Protein AF-A0A6L3VI59-F1 (afdb_monomer)

Sequence (519 aa):
MTAPAAAEGVRAALRDTVRDDAAARARALLVARLAIALYLVELLLNLLRPHVLPDEPTLSIFQKAAGSEGSVGRLLATPQAVFWTLLAGIAAGAALQAFVLVTRPDERRARALTWAIIGVLLLPFGLIPLVVVGSYPGQALACVPGTAFVLWLLHHAQRLARIPLAMLLVAFGWGALIVFGLGRAYSNLAFGTINGFVLKGHKSDLAGQIHTQYRVIDGMLVHLALVNALLVAAGVVLLLALFRHRVTDAVTGLVLGAAIGLGYNLVESVLFIRLYGLFSAFNGATGGFEYWIRQSIGLLGGQVAFGAVLGAGIGLAAQARDRGRRLRIALPALAAAFSGAVATETLAAWLSHLAHDHISVGGPLDTLIVSPFFWLLPQAPFFLVAVLLLVHGTRVRAAAARAAVSAETSTSPAITPQEAPFLVDPAVRFWTLVGTWRLQGWSGMRTLRRLQTAQLDLAAWRWRHPDPTGEEGNALRAKVMRLKAGPVPPAPMPPPPRPPAPPAQAPAPPAPRPGEAAS

Radius of gyration: 31.49 Å; Cα contacts (8 Å, |Δi|>4): 617; chains: 1; bounding box: 65×107×116 Å

Mean predicted aligned error: 7.64 Å

Foldseek 3Di:
DPPVVVVVQVVVVVVVVLVLLVVLLVLLVVLLVVLVVVLVVLQVLLLVFADPDPPQDSANLPDQDPPDDDLSNVLSNLLVQLVVLQVVLVVVLVVLVVVCVVVVD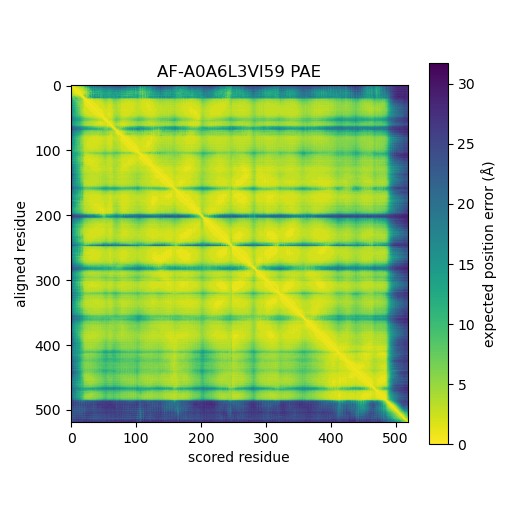DSVVVSVSSVVNSCSSQQSLLSNLCSLCVSQVVLLVLLCVLLVVVLVCLQVLCVFLGDDSVLLVLLLCLLQRHLQSSLVSSLSSLLSSLLRVLSVPFDPDPVSVVVSVVVSVLSSLLSSLLSSLVSLLSSLVSSCSNPVVRAQALSRLLSSQLSSLLSNLSSVLSNCLVVCCVCCVPPVDHSVLSCCLRRPLCSCFQSNLLRNQLRSLQSHLSPDPDPVSSCVSNVVSSVSSSVLSSCLVVQLVVQCVVCVVPDDRNDPCCSPPVSSCSNCVSGVVSNVVSVVSSVVVSVVSLVLLLVLLVVCCVPAPLRHPVCSVLLSDPVSVVVVLVVLCVPVNPVSSVLSVQLSVLSSVLSVSCSVPVDCPDPVNVVSSVVNVCSVVPPDPPDPDPPDPDPPDPPDPDPDPPDDDPDDDDD

pLDDT: mean 89.19, std 11.17, range [45.91, 98.75]

Organism: NCBI:txid1803903

InterPro domains:
  IPR026898 Intramembrane metalloprotease PrsW [PF13367] (164-338)

Structure (mmCIF, N/CA/C/O backbone):
data_AF-A0A6L3VI59-F1
#
_entry.id   AF-A0A6L3VI59-F1
#
loop_
_atom_site.group_PDB
_atom_site.id
_atom_site.type_symbol
_atom_site.label_atom_id
_atom_site.label_alt_id
_atom_site.label_comp_id
_atom_site.label_asym_id
_atom_site.label_entity_id
_atom_site.label_seq_id
_atom_site.pdbx_PDB_ins_code
_atom_site.Cartn_x
_atom_site.Cartn_y
_atom_site.Cartn_z
_atom_site.occupancy
_atom_site.B_iso_or_equiv
_atom_site.auth_seq_id
_atom_site.auth_comp_id
_atom_site.auth_asym_id
_atom_site.auth_atom_id
_atom_site.pdbx_PDB_model_num
ATOM 1 N N . MET A 1 1 ? -35.446 -10.462 31.417 1.00 49.25 1 MET A N 1
ATOM 2 C CA . MET A 1 1 ? -35.106 -11.216 30.190 1.00 49.25 1 MET A CA 1
ATOM 3 C C . MET A 1 1 ? -35.057 -12.684 30.542 1.00 49.25 1 MET A C 1
ATOM 5 O O . MET A 1 1 ? -34.274 -13.066 31.401 1.00 49.25 1 MET A O 1
ATOM 9 N N . THR A 1 2 ? -35.927 -13.486 29.943 1.00 57.00 2 THR A N 1
ATOM 10 C CA . THR A 1 2 ? -35.890 -14.941 30.082 1.00 57.00 2 THR A CA 1
ATOM 11 C C . THR A 1 2 ? -34.632 -15.466 29.375 1.00 57.00 2 THR A C 1
ATOM 13 O O . THR A 1 2 ? -34.271 -14.973 28.307 1.00 57.00 2 THR A O 1
ATOM 16 N N . ALA A 1 3 ? -33.940 -16.443 29.968 1.00 58.88 3 ALA A N 1
ATOM 17 C CA . ALA A 1 3 ? -32.767 -17.110 29.385 1.00 58.88 3 ALA A CA 1
ATOM 18 C C . ALA A 1 3 ? -32.868 -17.447 27.870 1.00 58.88 3 ALA A C 1
ATOM 20 O O . ALA A 1 3 ? -31.863 -17.279 27.174 1.00 58.88 3 ALA A O 1
ATOM 21 N N . PRO A 1 4 ? -34.036 -17.839 27.309 1.00 74.50 4 PRO A N 1
ATOM 22 C CA . PRO A 1 4 ? -34.190 -18.033 25.862 1.00 74.50 4 PRO A CA 1
ATOM 23 C C . PRO A 1 4 ? -33.933 -16.781 25.004 1.00 74.50 4 PRO A C 1
ATOM 25 O O . PRO A 1 4 ? -33.304 -16.900 23.955 1.00 74.50 4 PRO A O 1
ATOM 28 N N . ALA A 1 5 ? -34.324 -15.582 25.448 1.00 62.81 5 ALA A N 1
ATOM 29 C CA . ALA A 1 5 ? -34.152 -14.352 24.663 1.00 62.81 5 ALA A CA 1
ATOM 30 C C . ALA A 1 5 ? -32.674 -13.926 24.540 1.00 62.81 5 ALA A C 1
ATOM 32 O O . ALA A 1 5 ? -32.249 -13.415 23.505 1.00 62.81 5 ALA A O 1
ATOM 33 N N . ALA A 1 6 ? -31.865 -14.181 25.575 1.00 56.47 6 ALA A N 1
ATOM 34 C CA . ALA A 1 6 ? -30.423 -13.929 25.538 1.00 56.47 6 ALA A CA 1
ATOM 35 C C . ALA A 1 6 ? -29.699 -14.900 24.586 1.00 56.47 6 ALA A C 1
ATOM 37 O O . ALA A 1 6 ? -28.815 -14.498 23.835 1.00 56.47 6 ALA A O 1
ATOM 38 N N . ALA A 1 7 ? -30.110 -16.172 24.560 1.00 68.44 7 ALA A N 1
ATOM 39 C CA . ALA A 1 7 ? -29.542 -17.163 23.647 1.00 68.44 7 ALA A CA 1
ATOM 40 C C . ALA A 1 7 ? -29.863 -16.856 22.172 1.00 68.44 7 ALA A C 1
ATOM 42 O O . ALA A 1 7 ? -29.044 -17.119 21.288 1.00 68.44 7 ALA A O 1
ATOM 43 N N . GLU A 1 8 ? -31.039 -16.293 21.896 1.00 76.38 8 GLU A N 1
ATOM 44 C CA . GLU A 1 8 ? -31.446 -15.895 20.548 1.00 76.38 8 GLU A CA 1
ATOM 45 C C . GLU A 1 8 ? -30.677 -14.661 20.046 1.00 76.38 8 GLU A C 1
ATOM 47 O O . GLU A 1 8 ? -30.210 -14.659 18.904 1.00 76.38 8 GLU A O 1
ATOM 52 N N . GLY A 1 9 ? -30.423 -13.681 20.923 1.00 67.12 9 GLY A N 1
ATOM 53 C CA . GLY A 1 9 ? -29.561 -12.526 20.637 1.00 67.12 9 GLY A CA 1
ATOM 54 C C . GLY A 1 9 ? -28.123 -12.922 20.279 1.00 67.12 9 GLY A C 1
ATOM 55 O O . GLY A 1 9 ? -27.609 -12.515 19.235 1.00 67.12 9 GLY A O 1
ATOM 56 N N . VAL A 1 10 ? -27.516 -13.819 21.064 1.00 58.00 10 VAL A N 1
ATOM 57 C CA . VAL A 1 10 ? -26.166 -14.350 20.796 1.00 58.00 10 VAL A CA 1
ATOM 58 C C . VAL A 1 10 ? -26.114 -15.086 19.453 1.00 58.00 10 VAL A C 1
ATOM 60 O O . VAL A 1 10 ? -25.170 -14.918 18.678 1.00 58.00 10 VAL A O 1
ATOM 63 N N . ARG A 1 11 ? -27.142 -15.880 19.125 1.00 68.69 11 ARG A N 1
ATOM 64 C CA . ARG A 1 11 ? -27.228 -16.566 17.823 1.00 68.69 11 ARG A CA 1
ATOM 65 C C . ARG A 1 11 ? -27.343 -15.580 16.661 1.00 68.69 11 ARG A C 1
ATOM 67 O O . ARG A 1 11 ? -26.740 -15.829 15.620 1.00 68.69 11 ARG A O 1
ATOM 74 N N . ALA A 1 12 ? -28.080 -14.482 16.816 1.00 60.84 12 ALA A N 1
ATOM 75 C CA . ALA A 1 12 ? -28.198 -13.447 15.790 1.00 60.84 12 ALA A CA 1
ATOM 76 C C . ALA A 1 12 ? -26.868 -12.700 15.567 1.00 60.84 12 ALA A C 1
ATOM 78 O O . ALA A 1 12 ? -26.408 -12.605 14.430 1.00 60.84 12 ALA A O 1
ATOM 79 N N . ALA A 1 13 ? -26.188 -12.278 16.638 1.00 53.62 13 ALA A N 1
ATOM 80 C CA . ALA A 1 13 ? -24.890 -11.600 16.552 1.00 53.62 13 ALA A CA 1
ATOM 81 C C . ALA A 1 13 ? -23.787 -12.498 15.950 1.00 53.62 13 ALA A C 1
ATOM 83 O O . ALA A 1 13 ? -22.966 -12.056 15.137 1.00 53.62 13 ALA A O 1
ATOM 84 N N . LEU A 1 14 ? -23.790 -13.793 16.292 1.00 53.47 14 LEU A N 1
ATOM 85 C CA . LEU A 1 14 ? -22.895 -14.776 15.675 1.00 53.47 14 LEU A CA 1
ATOM 86 C C . LEU A 1 14 ? -23.193 -14.965 14.182 1.00 53.47 14 LEU A C 1
ATOM 88 O O . LEU A 1 14 ? -22.265 -15.039 13.380 1.00 53.47 14 LEU A O 1
ATOM 92 N N . ARG A 1 15 ? -24.469 -14.991 13.777 1.00 62.19 15 ARG A N 1
ATOM 93 C CA . ARG A 1 15 ? -24.840 -15.077 12.353 1.00 62.19 15 ARG A CA 1
ATOM 94 C C . ARG A 1 15 ? -24.371 -13.857 11.562 1.00 62.19 15 ARG A C 1
ATOM 96 O O . ARG A 1 15 ? -23.865 -14.033 10.455 1.00 62.19 15 ARG A O 1
ATOM 103 N N . ASP A 1 16 ? -24.484 -12.653 12.116 1.00 59.94 16 ASP A N 1
ATOM 104 C CA . ASP A 1 16 ? -24.060 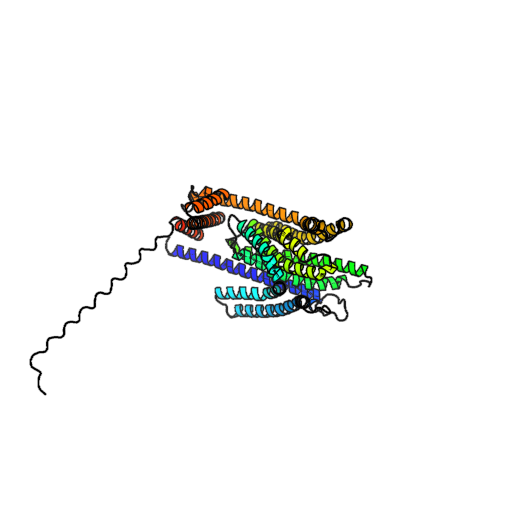-11.425 11.432 1.00 59.94 16 ASP A CA 1
ATOM 105 C C . ASP A 1 16 ? -22.536 -11.347 11.260 1.00 59.94 16 ASP A C 1
ATOM 107 O O . ASP A 1 16 ? -22.047 -11.040 10.171 1.00 59.94 16 ASP A O 1
ATOM 111 N N . THR A 1 17 ? -21.769 -11.721 12.289 1.00 59.09 17 THR A N 1
ATOM 112 C CA . THR A 1 17 ? -20.295 -11.774 12.203 1.00 59.09 17 THR A CA 1
ATOM 113 C C . THR A 1 17 ? -19.798 -12.836 11.217 1.00 59.09 17 THR A C 1
ATOM 115 O O . THR A 1 17 ? -18.860 -12.586 10.456 1.00 59.09 17 THR A O 1
ATOM 118 N N . VAL A 1 18 ? -20.453 -13.999 11.163 1.00 55.56 18 VAL A N 1
ATOM 119 C CA . VAL A 1 18 ? -20.174 -15.060 10.178 1.00 55.56 18 VAL A CA 1
ATOM 120 C C . VAL A 1 18 ? -20.514 -14.612 8.750 1.00 55.56 18 VAL A C 1
ATOM 122 O O . VAL A 1 18 ? -19.730 -14.827 7.818 1.00 55.56 18 VAL A O 1
ATOM 125 N N . ARG A 1 19 ? -21.657 -13.941 8.559 1.00 59.94 19 ARG A N 1
ATOM 126 C CA . ARG A 1 19 ? -22.101 -13.450 7.245 1.00 59.94 19 ARG A CA 1
ATOM 127 C C . ARG A 1 19 ? -21.141 -12.408 6.668 1.00 59.94 19 ARG A C 1
ATOM 129 O O . ARG A 1 19 ? -20.860 -12.428 5.466 1.00 59.94 19 ARG A O 1
ATOM 136 N N . ASP A 1 20 ? -20.595 -11.548 7.519 1.00 67.62 20 ASP A N 1
ATOM 137 C CA . ASP A 1 20 ? -19.591 -10.557 7.135 1.00 67.62 20 ASP A CA 1
ATOM 138 C C . ASP A 1 20 ? -18.290 -11.184 6.636 1.00 67.62 20 ASP A C 1
ATOM 140 O O . ASP A 1 20 ? -17.730 -10.745 5.626 1.00 67.62 20 ASP A O 1
ATOM 144 N N . ASP A 1 21 ? -17.829 -12.239 7.304 1.00 77.62 21 ASP A N 1
ATOM 145 C CA . ASP A 1 21 ? -16.603 -12.941 6.932 1.00 77.62 21 ASP A CA 1
ATOM 146 C C . ASP A 1 21 ? -16.747 -13.678 5.588 1.00 77.62 21 ASP A C 1
ATOM 148 O O . ASP A 1 21 ? -15.815 -13.721 4.782 1.00 77.62 21 ASP A O 1
ATOM 152 N N . ALA A 1 22 ? -17.926 -14.225 5.279 1.00 84.19 22 ALA A N 1
ATOM 153 C CA . ALA A 1 22 ? -18.196 -14.826 3.970 1.00 84.19 22 ALA A CA 1
ATOM 154 C C . ALA A 1 22 ? -18.156 -13.790 2.830 1.00 84.19 22 ALA A C 1
ATOM 156 O O . ALA A 1 22 ? -17.504 -14.012 1.806 1.00 84.19 22 ALA A O 1
ATOM 157 N N . ALA A 1 23 ? -18.799 -12.633 3.015 1.00 85.31 23 ALA A N 1
ATOM 158 C CA . ALA A 1 23 ? -18.808 -11.573 2.009 1.00 85.31 23 ALA A CA 1
ATOM 159 C C . ALA A 1 23 ? -17.407 -10.984 1.775 1.00 85.31 23 ALA A C 1
ATOM 161 O O . ALA A 1 23 ? -17.028 -10.725 0.630 1.00 85.31 23 ALA A O 1
ATOM 162 N N . ALA A 1 24 ? -16.620 -10.794 2.838 1.00 83.94 24 ALA A N 1
ATOM 163 C CA . ALA A 1 24 ? -15.254 -10.296 2.719 1.00 83.94 24 ALA A CA 1
ATOM 164 C C . ALA A 1 24 ? -14.339 -11.294 1.988 1.00 83.94 24 ALA A C 1
ATOM 166 O O . ALA A 1 24 ? -13.608 -10.895 1.080 1.00 83.94 24 ALA A O 1
ATOM 167 N N . ARG A 1 25 ? -14.450 -12.595 2.291 1.00 88.62 25 ARG A N 1
ATOM 168 C CA . ARG A 1 25 ? -13.754 -13.670 1.561 1.00 88.62 25 ARG A CA 1
ATOM 169 C C . ARG A 1 25 ? -14.115 -13.706 0.076 1.00 88.62 25 ARG A C 1
ATOM 171 O O . ARG A 1 25 ? -13.226 -13.799 -0.768 1.00 88.62 25 ARG A O 1
ATOM 178 N N . ALA A 1 26 ? -15.399 -13.580 -0.258 1.00 91.00 26 ALA A N 1
ATOM 179 C CA . ALA A 1 26 ? -15.850 -13.564 -1.649 1.00 91.00 26 ALA A CA 1
ATOM 180 C C . ALA A 1 26 ? -15.279 -12.362 -2.424 1.00 91.00 26 ALA A C 1
ATOM 182 O O . ALA A 1 26 ? -14.830 -12.508 -3.560 1.00 91.00 26 ALA A O 1
ATOM 183 N N . ARG A 1 27 ? -15.230 -11.181 -1.792 1.00 89.75 27 ARG A N 1
ATOM 184 C CA . ARG A 1 27 ? -14.605 -9.978 -2.370 1.00 89.75 27 ARG A CA 1
ATOM 185 C C . ARG A 1 27 ? -13.098 -10.144 -2.554 1.00 89.75 27 ARG A C 1
ATOM 187 O O . ARG A 1 27 ? -12.579 -9.746 -3.590 1.00 89.75 27 ARG A O 1
ATOM 194 N N . ALA A 1 28 ? -12.411 -10.754 -1.591 1.00 90.06 28 ALA A N 1
ATOM 195 C CA . ALA A 1 28 ? -10.983 -11.049 -1.684 1.00 90.06 28 ALA A CA 1
ATOM 196 C C . ALA A 1 28 ? -10.662 -11.964 -2.876 1.00 90.06 28 ALA A C 1
ATOM 198 O O . ALA A 1 28 ? -9.778 -11.663 -3.676 1.00 90.06 28 ALA A O 1
ATOM 199 N N . LEU A 1 29 ? -11.440 -13.038 -3.044 1.00 93.56 29 LEU A N 1
ATOM 200 C CA . LEU A 1 29 ? -11.338 -13.924 -4.204 1.00 93.56 29 LEU A CA 1
ATOM 201 C C . LEU A 1 29 ? -11.642 -13.201 -5.516 1.00 93.56 29 LEU A C 1
ATOM 203 O O . LEU A 1 29 ? -10.958 -13.438 -6.508 1.00 93.56 29 LEU A O 1
ATOM 207 N N . LEU A 1 30 ? -12.648 -12.322 -5.535 1.00 93.94 30 LEU A N 1
ATOM 208 C CA . LEU A 1 30 ? -12.965 -11.523 -6.715 1.00 93.94 30 LEU A CA 1
ATOM 209 C C . LEU A 1 30 ? -11.783 -10.633 -7.114 1.00 93.94 30 LEU A C 1
ATOM 211 O O . LEU A 1 30 ? -11.426 -10.6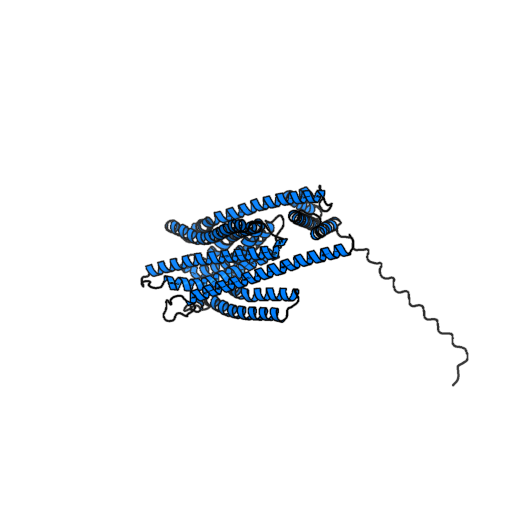14 -8.285 1.00 93.94 30 LEU A O 1
ATOM 215 N N . VAL A 1 31 ? -11.141 -9.955 -6.158 1.00 92.06 31 VAL A N 1
ATOM 216 C CA . VAL A 1 31 ? -9.943 -9.139 -6.420 1.00 92.06 31 VAL A CA 1
ATOM 217 C C . VAL A 1 31 ? -8.813 -9.992 -6.999 1.00 92.06 31 VAL A C 1
ATOM 219 O O . VAL A 1 31 ? -8.233 -9.610 -8.011 1.00 92.06 31 VAL A O 1
ATOM 222 N N . ALA A 1 32 ? -8.538 -11.166 -6.421 1.00 94.06 32 ALA A N 1
ATOM 223 C CA . ALA A 1 32 ? -7.499 -12.063 -6.932 1.00 94.06 32 ALA A CA 1
ATOM 224 C C . ALA A 1 32 ? -7.794 -12.550 -8.363 1.00 94.06 32 ALA A C 1
ATOM 226 O O . ALA A 1 32 ? -6.910 -12.565 -9.216 1.00 94.06 32 ALA A O 1
ATOM 227 N N . ARG A 1 33 ? -9.054 -12.896 -8.652 1.00 95.06 33 ARG A N 1
ATOM 228 C CA . ARG A 1 33 ? -9.495 -13.308 -9.994 1.00 95.06 33 ARG A CA 1
ATOM 229 C C . ARG A 1 33 ? -9.411 -12.170 -11.003 1.00 95.06 33 ARG A C 1
ATOM 231 O O . ARG A 1 33 ? -8.977 -12.406 -12.122 1.00 95.06 33 ARG A O 1
ATOM 238 N N . LEU A 1 34 ? -9.804 -10.957 -10.613 1.00 95.44 34 LEU A N 1
ATOM 239 C CA . LEU A 1 34 ? -9.699 -9.777 -11.470 1.00 95.44 34 LEU A CA 1
ATOM 240 C C . LEU A 1 34 ? -8.239 -9.447 -11.782 1.00 95.44 34 LEU A C 1
ATOM 242 O O . LEU A 1 34 ? -7.941 -9.143 -12.930 1.00 95.44 34 LEU A O 1
ATOM 246 N N . ALA A 1 35 ? -7.331 -9.564 -10.808 1.00 94.25 35 ALA A N 1
ATOM 247 C CA . ALA A 1 35 ? -5.901 -9.431 -11.067 1.00 94.25 35 ALA A CA 1
ATOM 248 C C . ALA A 1 35 ? -5.457 -10.451 -12.130 1.00 94.25 35 ALA A C 1
ATOM 250 O O . ALA A 1 35 ? -5.003 -10.067 -13.200 1.00 94.25 35 ALA A O 1
ATOM 251 N N . ILE A 1 36 ? -5.712 -11.745 -11.928 1.00 95.88 36 ILE A N 1
ATOM 252 C CA . ILE A 1 36 ? -5.331 -12.764 -12.920 1.00 95.88 36 ILE A CA 1
ATOM 253 C C . ILE A 1 36 ? -5.953 -12.497 -14.294 1.00 95.88 36 ILE A C 1
ATOM 255 O O . ILE A 1 36 ? -5.253 -12.570 -15.297 1.00 95.88 36 ILE A O 1
ATOM 259 N N . ALA A 1 37 ? -7.240 -12.155 -14.355 1.00 96.38 37 ALA A N 1
ATOM 260 C CA . ALA A 1 37 ? -7.910 -11.853 -15.615 1.00 96.38 37 ALA A CA 1
ATOM 261 C C . ALA A 1 37 ? -7.238 -10.683 -16.351 1.00 96.38 37 ALA A C 1
ATOM 263 O O . ALA A 1 37 ? -6.994 -10.786 -17.548 1.00 96.38 37 ALA A O 1
ATOM 264 N N . LEU A 1 38 ? -6.880 -9.608 -15.642 1.00 95.56 38 LEU A N 1
ATOM 265 C CA . LEU A 1 38 ? -6.157 -8.477 -16.228 1.00 95.56 38 LEU A CA 1
ATOM 266 C C . LEU A 1 38 ? -4.756 -8.879 -16.707 1.00 95.56 38 LEU A C 1
ATOM 268 O O . LEU A 1 38 ? -4.365 -8.489 -17.800 1.00 95.56 38 LEU A O 1
ATOM 272 N N . TYR A 1 39 ? -4.031 -9.708 -15.951 1.00 96.19 39 TYR A N 1
ATOM 273 C CA . TYR A 1 39 ? -2.741 -10.243 -16.399 1.00 96.19 39 TYR A CA 1
ATOM 274 C C . TYR A 1 39 ? -2.876 -11.081 -17.680 1.00 96.19 39 TYR A C 1
ATOM 276 O O . TYR A 1 39 ? -2.057 -10.969 -18.586 1.00 96.19 39 TYR A O 1
ATOM 284 N N . LEU A 1 40 ? -3.922 -11.907 -17.786 1.00 96.31 40 LEU A N 1
ATOM 285 C CA . LEU A 1 40 ? -4.188 -12.700 -18.989 1.00 96.31 40 LEU A CA 1
ATOM 286 C C . LEU A 1 40 ? -4.563 -11.823 -20.191 1.00 96.31 40 LEU A C 1
ATOM 288 O O . LEU A 1 40 ? -4.207 -12.162 -21.317 1.00 96.31 40 LEU A O 1
ATOM 292 N N . VAL A 1 41 ? -5.237 -10.692 -19.966 1.00 96.94 41 VAL A N 1
ATOM 293 C CA . VAL A 1 41 ? -5.473 -9.692 -21.018 1.00 96.94 41 VAL A CA 1
ATOM 294 C C . VAL A 1 41 ? -4.150 -9.083 -21.486 1.00 96.94 41 VAL A C 1
ATOM 296 O O . VAL A 1 41 ? -3.917 -9.036 -22.688 1.00 96.94 41 VAL A O 1
ATOM 299 N N . GLU A 1 42 ? -3.254 -8.695 -20.575 1.00 96.56 42 GLU A N 1
ATOM 300 C CA . GLU A 1 42 ? -1.910 -8.202 -20.935 1.00 96.56 42 GLU A CA 1
ATOM 301 C C . GLU A 1 42 ? -1.104 -9.249 -21.713 1.00 96.56 42 GLU A C 1
ATOM 303 O O . GLU A 1 42 ? -0.450 -8.929 -22.704 1.00 96.56 42 GLU A O 1
ATOM 308 N N . LEU A 1 43 ? -1.196 -10.519 -21.311 1.00 96.62 43 LEU A N 1
ATOM 309 C CA . LEU A 1 43 ? -0.572 -11.634 -22.018 1.00 96.62 43 LEU A CA 1
ATOM 310 C C . LEU A 1 43 ? -1.129 -11.768 -23.444 1.00 96.62 43 LEU A C 1
ATOM 312 O O . LEU A 1 43 ? -0.362 -11.924 -24.388 1.00 96.62 43 LEU A O 1
ATOM 316 N N . LEU A 1 44 ? -2.452 -11.676 -23.613 1.00 97.25 44 LEU A N 1
ATOM 317 C CA . LEU A 1 44 ? -3.096 -11.735 -24.924 1.00 97.25 44 LEU A CA 1
ATOM 318 C C . LEU A 1 44 ? -2.674 -10.558 -25.811 1.00 97.25 44 LEU A C 1
ATOM 320 O O . LEU A 1 44 ? -2.328 -10.763 -26.970 1.00 97.25 44 LEU A O 1
ATOM 324 N N . LEU A 1 45 ? -2.648 -9.338 -25.270 1.00 96.69 45 LEU A N 1
ATOM 325 C CA . LEU A 1 45 ? -2.161 -8.162 -25.995 1.00 96.69 45 LEU A CA 1
ATOM 326 C C . LEU A 1 45 ? -0.694 -8.327 -26.410 1.00 96.69 45 LEU A C 1
ATOM 328 O O . LEU A 1 45 ? -0.326 -7.970 -27.527 1.00 96.69 45 LEU A O 1
ATOM 332 N N . ASN A 1 46 ? 0.126 -8.924 -25.544 1.00 96.62 46 ASN A N 1
ATOM 333 C CA . ASN A 1 46 ? 1.525 -9.218 -25.829 1.00 96.62 46 ASN A CA 1
ATOM 334 C C . ASN A 1 46 ? 1.697 -10.278 -26.925 1.00 96.62 46 ASN A C 1
ATOM 336 O O . ASN A 1 46 ? 2.606 -10.136 -27.736 1.00 96.62 46 ASN A O 1
ATOM 340 N N . LEU A 1 47 ? 0.823 -11.289 -26.997 1.00 96.75 47 LEU A N 1
ATOM 341 C CA . LEU A 1 47 ? 0.795 -12.277 -28.088 1.00 96.75 47 LEU A CA 1
ATOM 342 C C . LEU A 1 47 ? 0.388 -11.663 -29.433 1.00 96.75 47 LEU A C 1
ATOM 344 O O . LEU A 1 47 ? 0.839 -12.119 -30.478 1.00 96.75 47 LEU A O 1
ATOM 348 N N . LEU A 1 48 ? -0.468 -10.639 -29.408 1.00 96.38 48 LEU A N 1
ATOM 349 C CA . LEU A 1 48 ? -0.949 -9.943 -30.604 1.00 96.38 48 LEU A CA 1
ATOM 350 C C . LEU A 1 48 ? 0.004 -8.840 -31.088 1.00 96.38 48 LEU A C 1
ATOM 352 O O . LEU A 1 48 ? -0.286 -8.174 -32.086 1.00 96.38 48 LEU A O 1
ATOM 356 N N . ARG A 1 49 ? 1.128 -8.618 -30.395 1.00 95.12 49 ARG A N 1
ATOM 357 C CA . ARG A 1 49 ? 2.095 -7.591 -30.784 1.00 95.12 49 ARG A CA 1
ATOM 358 C C . ARG A 1 49 ? 2.790 -7.965 -32.102 1.00 95.12 49 ARG A C 1
ATOM 360 O O . ARG A 1 49 ? 3.054 -9.142 -32.354 1.00 95.12 49 ARG A O 1
ATOM 367 N N . PRO A 1 50 ? 3.142 -6.985 -32.947 1.00 94.62 50 PRO A N 1
ATOM 368 C CA . PRO A 1 50 ? 3.995 -7.244 -34.099 1.00 94.62 50 PRO A CA 1
ATOM 369 C C . PRO A 1 50 ? 5.413 -7.620 -33.636 1.00 94.62 50 PRO A C 1
ATOM 371 O O . PRO A 1 50 ? 5.943 -7.009 -32.709 1.00 94.62 50 PRO A O 1
ATOM 374 N N . HIS A 1 51 ? 6.020 -8.610 -34.296 1.00 92.12 51 HIS A N 1
ATOM 375 C CA . HIS A 1 51 ? 7.405 -9.010 -34.035 1.00 92.12 51 HIS A CA 1
ATOM 376 C C . HIS A 1 51 ? 8.351 -7.958 -34.619 1.00 92.12 51 HIS A C 1
ATOM 378 O O . HIS A 1 51 ? 8.164 -7.513 -35.755 1.00 92.12 51 HIS A O 1
ATOM 384 N N . VAL A 1 52 ? 9.343 -7.546 -33.832 1.00 88.25 52 VAL A N 1
ATOM 385 C CA . VAL A 1 52 ? 10.347 -6.551 -34.229 1.00 88.25 52 VAL A CA 1
ATOM 386 C C . VAL A 1 52 ? 11.590 -7.237 -34.792 1.00 88.25 52 VAL A C 1
ATOM 388 O O . VAL A 1 52 ? 12.208 -6.713 -35.717 1.00 88.25 52 VAL A O 1
ATOM 391 N N . LEU A 1 53 ? 11.946 -8.413 -34.263 1.00 88.00 53 LEU A N 1
ATOM 392 C CA . LEU A 1 53 ? 13.087 -9.210 -34.724 1.00 88.00 53 LEU A CA 1
ATOM 393 C C . LEU A 1 53 ? 12.617 -10.532 -35.359 1.00 88.00 53 LEU A C 1
ATOM 395 O O . LEU A 1 53 ? 11.609 -11.080 -34.910 1.00 88.00 53 LEU A O 1
ATOM 399 N N . PRO A 1 54 ? 13.347 -11.077 -36.356 1.00 87.88 54 PRO A N 1
ATOM 400 C CA . PRO A 1 54 ? 12.988 -12.342 -37.009 1.00 87.88 54 PRO A CA 1
ATOM 401 C C . PRO A 1 54 ? 12.878 -13.528 -36.040 1.00 87.88 54 PRO A C 1
ATOM 403 O O . PRO A 1 54 ? 11.965 -14.335 -36.167 1.00 87.88 54 PRO A O 1
ATOM 406 N N . ASP A 1 55 ? 13.768 -13.584 -35.044 1.00 88.88 55 ASP A N 1
ATOM 407 C CA . ASP A 1 55 ? 13.855 -14.668 -34.056 1.00 88.88 55 ASP A CA 1
ATOM 408 C C . ASP A 1 55 ? 13.267 -14.270 -32.686 1.00 88.88 55 ASP A C 1
ATOM 410 O O . ASP A 1 55 ? 13.611 -14.844 -31.647 1.00 88.88 55 ASP A O 1
ATOM 414 N N . GLU A 1 56 ? 12.416 -13.238 -32.643 1.00 90.38 56 GLU A N 1
ATOM 415 C CA . GLU A 1 56 ? 11.764 -12.827 -31.399 1.00 90.38 56 GLU A CA 1
ATOM 416 C C . GLU A 1 56 ? 10.771 -13.909 -30.935 1.00 90.38 56 GLU A C 1
ATOM 418 O O . GLU A 1 56 ? 9.951 -14.376 -31.725 1.00 90.38 56 GLU A O 1
ATOM 423 N N . PRO A 1 57 ? 10.784 -14.313 -29.652 1.00 93.38 57 PRO A N 1
ATOM 424 C CA . PRO A 1 57 ? 9.791 -15.248 -29.151 1.00 93.38 57 PRO A CA 1
ATOM 425 C C . PRO A 1 57 ? 8.398 -14.609 -29.115 1.00 93.38 57 PRO A C 1
ATOM 427 O O . PRO A 1 57 ? 8.236 -13.431 -28.783 1.00 93.38 57 PRO A O 1
ATOM 430 N N . THR A 1 58 ? 7.372 -15.440 -29.322 1.00 93.88 58 THR A N 1
ATOM 431 C CA . THR A 1 58 ? 5.957 -15.025 -29.323 1.00 93.88 58 THR A CA 1
ATOM 432 C C . THR A 1 58 ? 5.575 -14.184 -28.098 1.00 93.88 58 THR A C 1
ATOM 434 O O . THR A 1 58 ? 4.825 -13.217 -28.199 1.00 93.88 58 THR A O 1
ATOM 437 N N . LEU A 1 59 ? 6.126 -14.497 -26.921 1.00 93.69 59 LEU A N 1
ATOM 438 C CA . LEU A 1 59 ? 5.950 -13.709 -25.699 1.00 93.69 59 LEU A CA 1
ATOM 439 C C . LEU A 1 59 ? 7.245 -12.983 -25.337 1.00 93.69 59 LEU A C 1
ATOM 441 O O . LEU A 1 59 ? 8.296 -13.616 -25.219 1.00 93.69 59 LEU A O 1
ATOM 445 N N . SER A 1 60 ? 7.157 -11.675 -25.082 1.00 93.00 60 SER A N 1
ATOM 446 C CA . SER A 1 60 ? 8.341 -10.833 -24.835 1.00 93.00 60 SER A CA 1
ATOM 447 C C . SER A 1 60 ? 9.079 -11.228 -23.562 1.00 93.00 60 SER A C 1
ATOM 449 O O . SER A 1 60 ? 10.285 -11.044 -23.457 1.00 93.00 60 SER A O 1
ATOM 451 N N . ILE A 1 61 ? 8.379 -11.838 -22.603 1.00 93.12 61 ILE A N 1
ATOM 452 C CA . ILE A 1 61 ? 8.979 -12.360 -21.370 1.00 93.12 61 ILE A CA 1
ATOM 453 C C . ILE A 1 61 ? 10.026 -13.453 -21.628 1.00 93.12 61 ILE A C 1
ATOM 455 O O . ILE A 1 61 ? 10.892 -13.666 -20.783 1.00 93.12 61 ILE A O 1
ATOM 459 N N . PHE A 1 62 ? 9.977 -14.140 -22.776 1.00 93.12 62 PHE A N 1
ATOM 460 C CA . PHE A 1 62 ? 10.964 -15.158 -23.150 1.00 93.12 62 PHE A CA 1
ATOM 461 C C . PHE A 1 62 ? 12.165 -14.597 -23.908 1.00 93.12 62 PHE A C 1
ATOM 463 O O . PHE A 1 62 ? 13.108 -15.340 -24.187 1.00 93.12 62 PHE A O 1
ATOM 470 N N . GLN A 1 63 ? 12.162 -13.301 -24.226 1.00 89.56 63 GLN A N 1
ATOM 471 C CA . GLN A 1 63 ? 13.293 -12.663 -24.876 1.00 89.56 63 GLN A CA 1
ATOM 472 C C . GLN A 1 63 ? 14.496 -12.683 -23.927 1.00 89.56 63 GLN A C 1
ATOM 474 O O . GLN A 1 63 ? 14.436 -12.190 -22.800 1.00 89.56 63 GLN A O 1
ATOM 479 N N . LYS A 1 64 ? 15.597 -13.293 -24.372 1.00 83.88 64 LYS A N 1
ATOM 480 C CA . LYS A 1 64 ? 16.846 -13.338 -23.610 1.00 83.88 64 LYS A CA 1
ATOM 481 C C . LYS A 1 64 ? 17.661 -12.090 -23.919 1.00 83.88 64 LYS A C 1
ATOM 483 O O . LYS A 1 64 ? 17.937 -11.810 -25.082 1.00 83.88 64 LYS A O 1
ATOM 488 N N . ALA A 1 65 ? 18.083 -11.371 -22.884 1.00 77.00 65 ALA A N 1
ATOM 489 C CA . ALA A 1 65 ? 19.118 -10.362 -23.044 1.00 77.00 65 ALA A CA 1
ATOM 490 C C . ALA A 1 65 ? 20.457 -11.07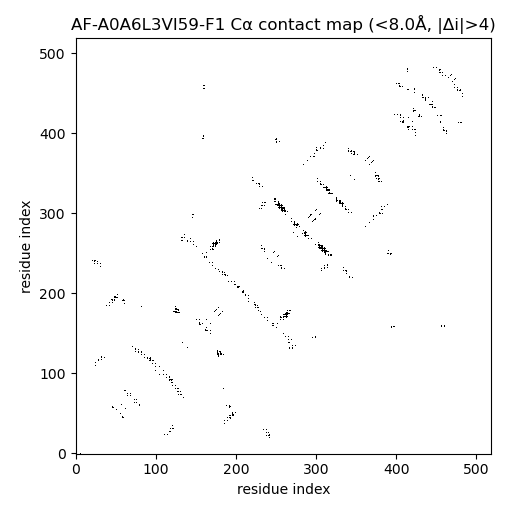3 -23.296 1.00 77.00 65 ALA A C 1
ATOM 492 O O . ALA A 1 65 ? 20.877 -11.918 -22.502 1.00 77.00 65 ALA A O 1
ATOM 493 N N . ALA A 1 66 ? 21.115 -10.771 -24.415 1.00 74.69 66 ALA A N 1
ATOM 494 C CA . ALA A 1 66 ? 22.433 -11.322 -24.706 1.00 74.69 66 ALA A CA 1
ATOM 495 C C . ALA A 1 66 ? 23.437 -10.886 -23.620 1.00 74.69 66 ALA A C 1
ATOM 497 O O . ALA A 1 66 ? 23.483 -9.715 -23.249 1.00 74.69 66 ALA A O 1
ATOM 498 N N . GLY A 1 67 ? 24.221 -11.832 -23.094 1.00 77.19 67 GLY A N 1
ATOM 499 C CA . GLY A 1 67 ? 25.290 -11.549 -22.127 1.00 77.19 67 GLY A CA 1
ATOM 500 C C . GLY A 1 67 ? 24.846 -11.266 -20.685 1.00 77.19 67 GLY A C 1
ATOM 501 O O . GLY A 1 67 ? 25.670 -10.847 -19.875 1.00 77.19 67 GLY A O 1
ATOM 502 N N . SER A 1 68 ? 23.577 -11.485 -20.317 1.00 72.06 68 SER A N 1
ATOM 503 C CA . SER A 1 68 ? 23.127 -11.271 -18.935 1.00 72.06 68 SER A CA 1
ATOM 504 C C . SER A 1 68 ? 23.420 -12.481 -18.038 1.00 72.06 68 SER A C 1
ATOM 506 O O . SER A 1 68 ? 22.533 -13.289 -17.757 1.00 72.06 68 SER A O 1
ATOM 508 N N . GLU A 1 69 ? 24.656 -12.616 -17.565 1.00 79.06 69 GLU A N 1
ATOM 509 C CA . GLU A 1 69 ? 24.999 -13.576 -16.508 1.00 79.06 69 GLU A CA 1
ATOM 510 C C . GLU A 1 69 ? 24.858 -12.958 -15.099 1.00 79.06 69 GLU A C 1
ATOM 512 O O . GLU A 1 69 ? 24.686 -11.748 -14.916 1.00 79.06 69 GLU A O 1
ATOM 517 N N . GLY A 1 70 ? 24.871 -13.798 -14.059 1.00 83.06 70 GLY A N 1
ATOM 518 C CA . GLY A 1 70 ? 24.881 -13.354 -12.661 1.00 83.06 70 GLY A CA 1
ATOM 519 C C . GLY A 1 70 ? 23.548 -12.805 -12.124 1.00 83.06 70 GLY A C 1
ATOM 520 O O . GLY A 1 70 ? 22.461 -13.303 -12.423 1.00 83.06 70 GLY A O 1
ATOM 521 N N . SER A 1 71 ? 23.619 -11.804 -11.236 1.00 77.50 71 SER A N 1
ATOM 522 C CA . SER A 1 71 ? 22.438 -11.274 -10.526 1.00 77.50 71 SER A CA 1
ATOM 523 C C . SER A 1 71 ? 21.461 -10.530 -11.440 1.00 77.50 71 SER A C 1
ATOM 525 O O . SER A 1 71 ? 20.254 -10.649 -11.243 1.00 77.50 71 SER A O 1
ATOM 527 N N . VAL A 1 72 ? 21.965 -9.836 -12.464 1.00 77.50 72 VAL A N 1
ATOM 528 C CA . VAL A 1 72 ? 21.140 -9.161 -13.479 1.00 77.50 72 VAL A CA 1
ATOM 529 C C . VAL A 1 72 ? 20.420 -10.189 -14.351 1.00 77.50 72 VAL A C 1
ATOM 531 O O . VAL A 1 72 ? 19.215 -10.072 -14.545 1.00 77.50 72 VAL A O 1
ATOM 534 N N . GLY A 1 73 ? 21.112 -11.252 -14.780 1.00 82.25 73 GLY A N 1
ATOM 535 C CA . GLY A 1 73 ? 20.490 -12.365 -15.505 1.00 82.25 73 GLY A CA 1
ATOM 536 C C . GLY A 1 73 ? 19.340 -13.018 -14.734 1.00 82.25 73 GLY A C 1
ATOM 537 O O . GLY A 1 73 ? 18.262 -13.229 -15.285 1.00 82.25 73 GLY A O 1
ATOM 538 N N . ARG A 1 74 ? 19.521 -13.260 -13.426 1.00 83.81 74 ARG A N 1
ATOM 539 C CA . ARG A 1 74 ? 18.443 -13.774 -12.558 1.00 83.81 74 ARG A CA 1
ATOM 540 C C . ARG A 1 74 ? 17.250 -12.823 -12.489 1.00 83.81 74 ARG A C 1
ATOM 542 O O . ARG A 1 74 ? 16.116 -13.277 -12.603 1.00 83.81 74 ARG A O 1
ATOM 549 N N . LEU A 1 75 ? 17.492 -11.519 -12.345 1.00 81.94 75 LEU A N 1
ATOM 550 C CA . LEU A 1 75 ? 16.422 -10.521 -12.335 1.00 81.94 75 LEU A CA 1
ATOM 551 C C . LEU A 1 75 ? 15.636 -10.544 -13.657 1.00 81.94 75 LEU A C 1
ATOM 553 O O . LEU A 1 75 ? 14.408 -10.608 -13.626 1.00 81.94 75 LEU A O 1
ATOM 557 N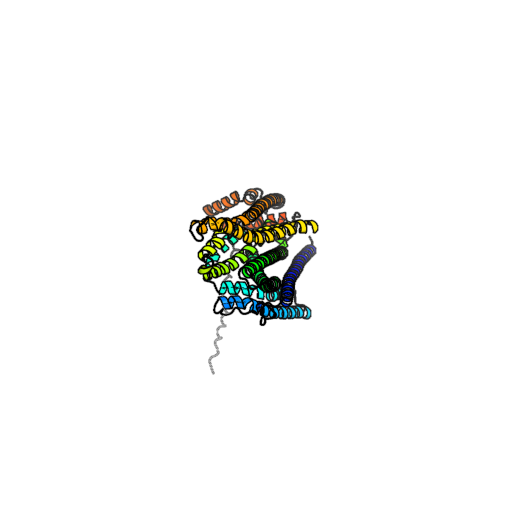 N . LEU A 1 76 ? 16.333 -10.596 -14.795 1.00 83.25 76 LEU A N 1
ATOM 558 C CA . LEU A 1 76 ? 15.729 -10.651 -16.131 1.00 83.25 76 LEU A CA 1
ATOM 559 C C . LEU A 1 76 ? 14.993 -11.967 -16.421 1.00 83.25 76 LEU A C 1
ATOM 561 O O . LEU A 1 76 ? 14.026 -11.962 -17.174 1.00 83.25 76 LEU A O 1
ATOM 565 N N . ALA A 1 77 ? 15.387 -13.078 -15.794 1.00 87.19 77 ALA A N 1
ATOM 566 C CA . ALA A 1 77 ? 14.672 -14.352 -15.893 1.00 87.19 77 ALA A CA 1
ATOM 567 C C . ALA A 1 77 ? 13.422 -14.424 -14.990 1.00 87.19 77 ALA A C 1
ATOM 569 O O . ALA A 1 77 ? 12.552 -15.274 -15.190 1.00 87.19 77 ALA A O 1
ATOM 570 N N . THR A 1 78 ? 13.293 -13.533 -14.001 1.00 89.50 78 THR A N 1
ATOM 571 C CA . THR A 1 78 ? 12.191 -13.572 -13.021 1.00 89.50 78 THR A CA 1
ATOM 572 C C . THR A 1 78 ? 10.793 -13.499 -13.652 1.00 89.50 78 THR A C 1
ATOM 574 O O . THR A 1 78 ? 9.927 -14.252 -13.210 1.00 89.50 78 THR A O 1
ATOM 577 N N . PRO A 1 79 ? 10.525 -12.686 -14.694 1.00 90.62 79 PRO A N 1
ATOM 578 C CA . PRO A 1 79 ? 9.224 -12.673 -15.367 1.00 90.62 79 PRO A CA 1
ATOM 579 C C . PRO A 1 79 ? 8.816 -14.037 -15.942 1.00 90.62 79 PRO A C 1
ATOM 581 O O . PRO A 1 79 ? 7.642 -14.395 -15.877 1.00 90.62 79 PRO A O 1
ATOM 584 N N . GLN A 1 80 ? 9.773 -14.834 -16.435 1.00 93.38 80 GLN A N 1
ATOM 585 C CA . GLN A 1 80 ? 9.509 -16.197 -16.916 1.00 93.38 80 GLN A CA 1
ATOM 586 C C . GLN A 1 80 ? 9.123 -17.120 -15.760 1.00 93.38 80 GLN A C 1
ATOM 588 O O . GLN A 1 80 ? 8.166 -17.886 -15.862 1.00 93.38 80 GLN A O 1
ATOM 593 N N . ALA A 1 81 ? 9.834 -17.023 -14.635 1.00 93.50 81 ALA A N 1
ATOM 594 C CA . ALA A 1 81 ? 9.499 -17.786 -13.439 1.00 93.50 81 ALA A CA 1
ATOM 595 C C . ALA A 1 81 ? 8.109 -17.404 -12.897 1.00 93.50 81 ALA A C 1
ATOM 597 O O . ALA A 1 81 ? 7.327 -18.286 -12.542 1.00 93.50 81 ALA A O 1
ATOM 598 N N . VAL A 1 82 ? 7.761 -16.111 -12.894 1.00 94.00 82 VAL A N 1
ATOM 599 C CA . VAL A 1 82 ? 6.418 -15.622 -12.524 1.00 94.00 82 VAL A CA 1
ATOM 600 C C . VAL A 1 82 ? 5.353 -16.203 -13.447 1.00 94.00 82 VAL A C 1
ATOM 602 O O . VAL A 1 82 ? 4.344 -16.696 -12.960 1.00 94.00 82 VAL A O 1
ATOM 605 N N . PHE A 1 83 ? 5.582 -16.206 -14.762 1.00 95.75 83 PHE A N 1
ATOM 606 C CA . PHE A 1 83 ? 4.651 -16.786 -15.729 1.00 95.75 83 PHE A CA 1
ATOM 607 C C . PHE A 1 83 ? 4.363 -18.270 -15.445 1.00 95.75 83 PHE A C 1
ATOM 609 O O . PHE A 1 83 ? 3.204 -18.663 -15.301 1.00 95.75 83 PHE A O 1
ATOM 616 N N . TRP A 1 84 ? 5.403 -19.094 -15.289 1.00 96.75 84 TRP A N 1
ATOM 617 C CA . TRP A 1 84 ? 5.227 -20.528 -15.033 1.00 96.75 84 TRP A CA 1
ATOM 618 C C . TRP A 1 84 ? 4.600 -20.814 -13.667 1.00 96.75 84 TRP A C 1
ATOM 620 O O . TRP A 1 84 ? 3.700 -21.649 -13.554 1.00 96.75 84 TRP A O 1
ATOM 630 N N . THR A 1 85 ? 5.029 -20.098 -12.628 1.00 95.94 85 THR A N 1
ATOM 631 C CA . THR A 1 85 ? 4.444 -20.237 -11.286 1.00 95.94 85 THR A CA 1
ATOM 632 C C . THR A 1 85 ? 2.999 -19.751 -11.235 1.00 95.94 85 THR A C 1
ATOM 634 O O . THR A 1 85 ? 2.196 -20.333 -10.509 1.00 95.94 85 THR A O 1
ATOM 637 N N . LEU A 1 86 ? 2.629 -18.752 -12.039 1.00 95.69 86 LEU A N 1
ATOM 638 C CA . LEU A 1 86 ? 1.248 -18.308 -12.177 1.00 95.69 86 LEU A CA 1
ATOM 639 C C . LEU A 1 86 ? 0.375 -19.375 -12.837 1.00 95.69 86 LEU A C 1
ATOM 641 O O . LEU A 1 86 ? -0.703 -19.656 -12.323 1.00 95.69 86 LEU A O 1
ATOM 645 N N . LEU A 1 87 ? 0.829 -19.999 -13.929 1.00 96.19 87 LEU A N 1
ATOM 646 C CA . LEU A 1 87 ? 0.086 -21.093 -14.568 1.00 96.19 87 LEU A CA 1
ATOM 647 C C . LEU A 1 87 ? -0.141 -22.257 -13.596 1.00 96.19 87 LEU A C 1
ATOM 649 O O . LEU A 1 87 ? -1.268 -22.741 -13.458 1.00 96.19 87 LEU A O 1
ATOM 653 N N . ALA A 1 88 ? 0.902 -22.650 -12.859 1.00 96.62 88 ALA A N 1
ATOM 654 C CA . ALA A 1 88 ? 0.788 -23.648 -11.800 1.00 96.62 88 ALA A CA 1
ATOM 655 C C . ALA A 1 88 ? -0.190 -23.201 -10.695 1.00 96.62 88 ALA A C 1
ATOM 657 O O . ALA A 1 88 ? -1.021 -23.991 -10.243 1.00 96.62 88 ALA A O 1
ATOM 658 N N . GLY A 1 89 ? -0.144 -21.925 -10.299 1.00 95.88 89 GLY A N 1
ATOM 659 C CA . GLY A 1 89 ? -1.051 -21.334 -9.317 1.00 95.88 89 GLY A CA 1
ATOM 660 C C . GLY A 1 89 ? -2.515 -21.329 -9.768 1.00 95.88 89 GLY A C 1
ATOM 661 O O . GLY A 1 89 ? -3.403 -21.664 -8.986 1.00 95.88 89 GLY A O 1
ATOM 662 N N . ILE A 1 90 ? -2.793 -21.030 -11.038 1.00 96.19 90 ILE A N 1
ATOM 663 C CA . ILE A 1 90 ? -4.145 -21.097 -11.612 1.00 96.19 90 ILE A CA 1
ATOM 664 C C . ILE A 1 90 ? -4.668 -22.538 -11.564 1.00 96.19 90 ILE A C 1
ATOM 666 O O . ILE A 1 90 ? -5.782 -22.761 -11.085 1.00 96.19 90 ILE A O 1
ATOM 670 N N . ALA A 1 91 ? -3.860 -23.516 -11.989 1.00 97.25 91 ALA A N 1
ATOM 671 C CA . ALA A 1 91 ? -4.236 -24.929 -11.959 1.00 97.25 91 ALA A CA 1
ATOM 672 C C . ALA A 1 91 ? -4.510 -25.423 -10.526 1.00 97.25 91 ALA A C 1
ATOM 674 O O . ALA A 1 91 ? -5.560 -26.011 -10.253 1.00 97.25 91 ALA A O 1
ATOM 675 N N . ALA A 1 92 ? -3.616 -25.116 -9.582 1.00 96.81 92 ALA A N 1
ATOM 676 C CA . ALA A 1 92 ? -3.785 -25.466 -8.174 1.00 96.81 92 ALA A CA 1
ATOM 677 C C . ALA A 1 92 ? -4.992 -24.754 -7.535 1.00 96.81 92 ALA A C 1
ATOM 679 O O . ALA A 1 92 ? -5.756 -25.367 -6.789 1.00 96.81 92 ALA A O 1
ATOM 680 N N . GLY A 1 93 ? -5.218 -23.478 -7.858 1.00 95.31 93 GLY A N 1
ATOM 681 C CA . GLY A 1 93 ? -6.380 -22.718 -7.403 1.00 95.31 93 GLY A CA 1
ATOM 682 C C . GLY A 1 93 ? -7.702 -23.296 -7.915 1.00 95.31 93 GLY A C 1
ATOM 683 O O . GLY A 1 93 ? -8.667 -23.373 -7.151 1.00 95.31 93 GLY A O 1
ATOM 684 N N . ALA A 1 94 ? -7.747 -23.750 -9.171 1.00 95.69 94 ALA A N 1
ATOM 685 C CA . ALA A 1 94 ? -8.902 -24.439 -9.745 1.00 95.69 94 ALA A CA 1
ATOM 686 C C . ALA A 1 94 ? -9.153 -25.794 -9.063 1.00 95.69 94 ALA A C 1
ATOM 688 O O . ALA A 1 94 ? -10.284 -26.077 -8.667 1.00 95.69 94 ALA A O 1
ATOM 689 N N . ALA A 1 95 ? -8.101 -26.589 -8.835 1.00 96.81 95 ALA A N 1
ATOM 690 C CA . ALA A 1 95 ? -8.194 -27.862 -8.120 1.00 96.81 95 ALA A CA 1
ATOM 691 C C . ALA A 1 95 ? -8.709 -27.683 -6.679 1.00 96.81 95 ALA A C 1
ATOM 693 O O . ALA A 1 95 ? -9.604 -28.406 -6.243 1.00 96.81 95 ALA A O 1
ATOM 694 N N . LEU A 1 96 ? -8.217 -26.672 -5.953 1.00 95.50 96 LEU A N 1
ATOM 695 C CA . LEU A 1 96 ? -8.704 -26.336 -4.611 1.00 95.50 96 LEU A CA 1
ATOM 696 C C . LEU A 1 96 ? -10.172 -25.887 -4.620 1.00 95.50 96 LEU A C 1
ATOM 698 O O . LEU A 1 96 ? -10.929 -26.256 -3.723 1.00 95.50 96 LEU A O 1
ATOM 702 N N . GLN A 1 97 ? -10.598 -25.113 -5.621 1.00 93.81 97 GLN A N 1
ATOM 703 C CA . GLN A 1 97 ? -12.003 -24.712 -5.760 1.00 93.81 97 GLN A CA 1
ATOM 704 C C . GLN A 1 97 ? -12.908 -25.914 -6.052 1.00 93.81 97 GLN A C 1
ATOM 706 O O . GLN A 1 97 ? -13.944 -26.054 -5.404 1.00 93.81 97 GLN A O 1
ATOM 711 N N . ALA A 1 98 ? -12.500 -26.809 -6.955 1.00 95.38 98 ALA A N 1
ATOM 712 C CA . ALA A 1 98 ? -13.213 -28.058 -7.216 1.00 95.38 98 ALA A CA 1
ATOM 713 C C . ALA A 1 98 ? -13.311 -28.917 -5.945 1.00 95.38 98 ALA A C 1
ATOM 715 O O . ALA A 1 98 ? -14.389 -29.395 -5.598 1.00 95.38 98 ALA A O 1
ATOM 716 N N . PHE A 1 99 ? -12.221 -29.023 -5.180 1.00 95.50 99 PHE A N 1
ATOM 717 C CA . PHE A 1 99 ? -12.204 -29.732 -3.903 1.00 95.50 99 PHE A CA 1
ATOM 718 C C . PHE A 1 99 ? -13.190 -29.142 -2.881 1.00 95.50 99 PHE A C 1
ATOM 720 O O . PHE A 1 99 ? -13.912 -29.891 -2.221 1.00 95.50 99 PHE A O 1
ATOM 727 N N . VAL A 1 100 ? -13.264 -27.810 -2.757 1.00 93.50 100 VAL A N 1
ATOM 728 C CA . VAL A 1 100 ? -14.243 -27.131 -1.885 1.00 93.50 100 VAL A CA 1
ATOM 729 C C . VAL A 1 100 ? -15.680 -27.432 -2.323 1.00 93.50 100 VAL A C 1
ATOM 731 O O . VAL A 1 100 ? -16.529 -27.689 -1.470 1.00 93.50 100 VAL A O 1
ATOM 734 N N . LEU A 1 101 ? -15.953 -27.429 -3.633 1.00 93.88 101 LEU A N 1
ATOM 735 C CA . LEU A 1 101 ? -17.284 -27.712 -4.180 1.00 93.88 101 LEU A CA 1
ATOM 736 C C . LEU A 1 101 ? -17.727 -29.160 -3.920 1.00 93.88 101 LEU A C 1
ATOM 738 O O . LEU A 1 101 ? -18.888 -29.386 -3.580 1.00 93.88 101 LEU A O 1
ATOM 742 N N . VAL A 1 102 ? -16.804 -30.120 -4.037 1.00 96.75 102 VAL A N 1
ATOM 743 C CA . VAL A 1 102 ? -17.079 -31.552 -3.835 1.00 96.75 102 VAL A CA 1
ATOM 744 C C . VAL A 1 102 ? -17.215 -31.899 -2.352 1.00 96.75 102 VAL A C 1
ATOM 746 O O . VAL A 1 102 ? -18.160 -32.579 -1.966 1.00 96.75 102 VAL A O 1
ATOM 749 N N . THR A 1 103 ? -16.294 -31.430 -1.504 1.00 95.00 103 THR A N 1
ATOM 750 C CA . THR A 1 103 ? -16.236 -31.859 -0.093 1.00 95.00 103 THR A CA 1
ATOM 751 C C . THR A 1 103 ? -17.148 -31.078 0.845 1.00 95.00 103 THR A C 1
ATOM 753 O O . THR A 1 103 ? -17.383 -31.543 1.956 1.00 95.00 103 THR A O 1
ATOM 756 N N . ARG A 1 104 ? -17.652 -29.906 0.425 1.00 93.81 104 ARG A N 1
ATOM 757 C CA . ARG A 1 104 ? -18.492 -29.001 1.239 1.00 93.81 104 ARG A CA 1
ATOM 758 C C . ARG A 1 104 ? -17.954 -28.837 2.673 1.00 93.81 104 ARG A C 1
ATOM 760 O O . ARG A 1 104 ? -18.651 -29.148 3.636 1.00 93.81 104 ARG A O 1
ATOM 767 N N . PRO A 1 105 ? -16.696 -28.391 2.820 1.00 89.94 105 PRO A N 1
ATOM 768 C CA . PRO A 1 105 ? -16.000 -28.413 4.097 1.00 89.94 105 PRO A CA 1
ATOM 769 C C . PRO A 1 105 ? -16.645 -27.469 5.118 1.00 89.94 105 PRO A C 1
ATOM 771 O O . PRO A 1 105 ? -17.162 -26.412 4.748 1.00 89.94 105 PRO A O 1
ATOM 774 N N . ASP A 1 106 ? -16.510 -27.802 6.405 1.00 92.88 106 ASP A N 1
ATOM 775 C CA . ASP A 1 106 ? -16.923 -26.935 7.514 1.00 92.88 106 ASP A CA 1
ATOM 776 C C . ASP A 1 106 ? -16.372 -25.511 7.365 1.00 92.88 106 ASP A C 1
ATOM 778 O O . ASP A 1 106 ? -15.291 -25.288 6.810 1.00 92.88 106 ASP A O 1
ATOM 782 N N . GLU A 1 107 ? -17.066 -24.529 7.940 1.00 87.38 107 GLU A N 1
ATOM 783 C CA . GLU A 1 107 ? -16.789 -23.103 7.732 1.00 87.38 107 GLU A CA 1
ATOM 784 C C . GLU A 1 107 ? -15.323 -22.707 7.995 1.00 87.38 107 GLU A C 1
ATOM 786 O O . GLU A 1 107 ? -14.724 -21.938 7.231 1.00 87.38 107 GLU A O 1
ATOM 791 N N . ARG A 1 108 ? -14.708 -23.273 9.044 1.00 88.31 108 ARG A N 1
ATOM 792 C CA . ARG A 1 108 ? -13.297 -23.037 9.393 1.00 88.31 108 ARG A CA 1
ATOM 793 C C . ARG A 1 108 ? -12.352 -23.545 8.303 1.00 88.31 108 ARG A C 1
ATOM 795 O O . ARG A 1 108 ? -11.381 -22.867 7.963 1.00 88.31 108 ARG A O 1
ATOM 802 N N . ARG A 1 109 ? -12.640 -24.717 7.736 1.00 90.31 109 ARG A N 1
ATOM 803 C CA . ARG A 1 109 ? -11.852 -25.320 6.657 1.00 90.31 109 ARG A CA 1
ATOM 804 C C . ARG A 1 109 ? -12.104 -24.601 5.332 1.00 90.31 109 ARG A C 1
ATOM 806 O O . ARG A 1 109 ? -11.143 -24.314 4.627 1.00 90.31 109 ARG A O 1
ATOM 813 N N . ALA A 1 110 ? -13.341 -24.192 5.043 1.00 88.81 110 ALA A N 1
ATOM 814 C CA . ALA A 1 110 ? -13.659 -23.330 3.903 1.00 88.81 110 ALA A CA 1
ATOM 815 C C . ALA A 1 110 ? -12.913 -21.982 3.969 1.00 88.81 110 ALA A C 1
ATOM 817 O O . ALA A 1 110 ? -12.415 -21.493 2.954 1.00 88.81 110 ALA A O 1
ATOM 818 N N . ARG A 1 111 ? -12.771 -21.390 5.168 1.00 89.44 111 ARG A N 1
ATOM 819 C CA . ARG A 1 111 ? -11.962 -20.179 5.402 1.00 89.44 111 ARG A CA 1
ATOM 820 C C . ARG A 1 111 ? -10.494 -20.417 5.063 1.00 89.44 111 ARG A C 1
ATOM 822 O O . ARG A 1 111 ? -9.938 -19.653 4.280 1.00 89.44 111 ARG A O 1
ATOM 829 N N . ALA A 1 112 ? -9.889 -21.469 5.612 1.00 91.75 112 ALA A N 1
ATOM 830 C CA . ALA A 1 112 ? -8.497 -21.813 5.329 1.00 91.75 112 ALA A CA 1
ATOM 831 C C . ALA A 1 112 ? -8.261 -22.068 3.831 1.00 91.75 112 ALA A C 1
ATOM 833 O O . ALA A 1 112 ? -7.331 -21.507 3.259 1.00 91.75 112 ALA A O 1
ATOM 834 N N . LEU A 1 113 ? -9.143 -22.832 3.178 1.00 93.31 113 LEU A N 1
ATOM 835 C CA . LEU A 1 113 ? -9.056 -23.121 1.744 1.00 93.31 113 LEU A CA 1
ATOM 836 C C . LEU A 1 113 ? -9.222 -21.863 0.888 1.00 93.31 113 LEU A C 1
ATOM 838 O O . LEU A 1 113 ? -8.500 -21.698 -0.087 1.00 93.31 113 LEU A O 1
ATOM 842 N N . THR A 1 114 ? -10.103 -20.935 1.269 1.00 92.62 114 THR A N 1
ATOM 843 C CA . THR A 1 114 ? -10.250 -19.651 0.563 1.00 92.62 114 THR A CA 1
ATOM 844 C C . THR A 1 114 ? -8.964 -18.829 0.618 1.00 92.62 114 THR A C 1
ATOM 846 O O . THR A 1 114 ? -8.513 -18.324 -0.408 1.00 92.62 114 THR A O 1
ATOM 849 N N . TRP A 1 115 ? -8.342 -18.717 1.794 1.00 92.00 115 TRP A N 1
ATOM 850 C CA . TRP A 1 115 ? -7.067 -18.012 1.929 1.00 92.00 115 TRP A CA 1
ATOM 851 C C . TRP A 1 115 ? -5.924 -18.734 1.219 1.00 92.00 115 TRP A C 1
ATOM 853 O O . TRP A 1 115 ? -5.082 -18.069 0.624 1.00 92.00 115 TRP A O 1
ATOM 863 N N . ALA A 1 116 ? -5.928 -20.070 1.209 1.00 94.56 116 ALA A N 1
ATOM 864 C CA . ALA A 1 116 ? -4.983 -20.859 0.428 1.00 94.56 116 ALA A CA 1
ATOM 865 C C . ALA A 1 116 ? -5.141 -20.592 -1.076 1.00 94.56 116 ALA A C 1
ATOM 867 O O . ALA A 1 116 ? -4.148 -20.343 -1.745 1.00 94.56 116 ALA A O 1
ATOM 868 N N . ILE A 1 117 ? -6.375 -20.551 -1.593 1.00 95.62 117 ILE A N 1
ATOM 869 C CA . ILE A 1 117 ? -6.656 -20.191 -2.990 1.00 95.62 117 ILE A CA 1
ATOM 870 C C . ILE A 1 117 ? -6.122 -18.787 -3.290 1.00 95.62 117 ILE A C 1
ATOM 872 O O . ILE A 1 117 ? -5.383 -18.618 -4.249 1.00 95.62 117 ILE A O 1
ATOM 876 N N . ILE A 1 118 ? -6.444 -17.783 -2.468 1.00 93.75 118 ILE A N 1
ATOM 877 C CA . ILE A 1 118 ? -5.944 -16.411 -2.667 1.00 93.75 118 ILE A CA 1
ATOM 878 C C . ILE A 1 118 ? -4.410 -16.386 -2.663 1.00 93.75 118 ILE A C 1
ATOM 880 O O . ILE A 1 118 ? -3.810 -15.762 -3.534 1.00 93.75 118 ILE A O 1
ATOM 884 N N . GLY A 1 119 ? -3.785 -17.085 -1.713 1.00 93.38 119 GLY A N 1
ATOM 885 C CA . GLY A 1 119 ? -2.334 -17.207 -1.616 1.00 93.38 119 GLY A CA 1
ATOM 886 C C . GLY A 1 119 ? -1.732 -17.816 -2.876 1.00 93.38 119 GLY A C 1
ATOM 887 O O . GLY A 1 119 ? -0.878 -17.199 -3.492 1.00 93.38 119 GLY A O 1
ATOM 888 N N . VAL A 1 120 ? -2.221 -18.971 -3.319 1.00 95.94 120 VAL A N 1
ATOM 889 C CA . VAL A 1 120 ? -1.730 -19.666 -4.521 1.00 95.94 120 VAL A CA 1
ATOM 890 C C . VAL A 1 120 ? -1.906 -18.824 -5.792 1.00 95.94 120 VAL A C 1
ATOM 892 O O . VAL A 1 120 ? -1.058 -18.870 -6.678 1.00 95.94 120 VAL A O 1
ATOM 895 N N . LEU A 1 121 ? -2.972 -18.025 -5.875 1.00 95.50 121 LEU A N 1
ATOM 896 C CA . LEU A 1 121 ? -3.248 -17.159 -7.022 1.00 95.50 121 LEU A CA 1
ATOM 897 C C . LEU A 1 121 ? -2.385 -15.885 -7.050 1.00 95.50 121 LEU A C 1
ATOM 899 O O . LEU A 1 121 ? -2.056 -15.405 -8.130 1.00 95.50 121 LEU A O 1
ATOM 903 N N . LEU A 1 122 ? -2.031 -15.322 -5.889 1.00 94.75 122 LEU A N 1
ATOM 904 C CA . LEU A 1 122 ? -1.318 -14.039 -5.800 1.00 94.75 122 LEU A CA 1
ATOM 905 C C . LEU A 1 122 ? 0.178 -14.164 -5.472 1.00 94.75 122 LEU A C 1
ATOM 907 O O . LEU A 1 122 ? 0.957 -13.287 -5.840 1.00 94.75 122 LEU A O 1
ATOM 911 N N . LEU A 1 123 ? 0.599 -15.241 -4.805 1.00 94.56 123 LEU A N 1
ATOM 912 C CA . LEU A 1 123 ? 1.991 -15.474 -4.410 1.00 94.56 123 LEU A CA 1
ATOM 913 C C . LEU A 1 123 ? 2.982 -15.523 -5.587 1.00 94.56 123 LEU A C 1
ATOM 915 O O . LEU A 1 123 ? 4.088 -15.016 -5.392 1.00 94.56 123 LEU A O 1
ATOM 919 N N . PRO A 1 124 ? 2.637 -16.033 -6.793 1.00 96.19 124 PRO A N 1
ATOM 920 C CA . PRO A 1 124 ? 3.531 -15.975 -7.953 1.00 96.19 124 PRO A CA 1
ATOM 921 C C . PRO A 1 124 ? 4.068 -14.568 -8.238 1.00 96.19 124 PRO A C 1
ATOM 923 O O . PRO A 1 124 ? 5.247 -14.398 -8.538 1.00 96.19 124 PRO A O 1
ATOM 926 N N . PHE A 1 125 ? 3.245 -13.533 -8.050 1.00 95.38 125 PHE A N 1
ATOM 927 C CA . PHE A 1 125 ? 3.662 -12.143 -8.249 1.00 95.38 125 PHE A CA 1
ATOM 928 C C . PHE A 1 125 ? 4.609 -11.641 -7.155 1.00 95.38 125 PHE A C 1
ATOM 930 O O . PHE A 1 125 ? 5.460 -10.796 -7.422 1.00 95.38 125 PHE A O 1
ATOM 937 N N . GLY A 1 126 ? 4.533 -12.218 -5.953 1.00 96.25 126 GLY A N 1
ATOM 938 C CA . GLY A 1 126 ? 5.479 -11.967 -4.867 1.00 96.25 126 GLY A CA 1
ATOM 939 C C . GLY A 1 126 ? 6.898 -12.464 -5.162 1.00 96.25 126 GLY A C 1
ATOM 940 O O . GLY A 1 126 ? 7.829 -12.073 -4.464 1.00 96.25 126 GLY A O 1
ATOM 941 N N . LEU A 1 127 ? 7.106 -13.275 -6.206 1.00 95.44 127 LEU A N 1
ATOM 942 C CA . LEU A 1 127 ? 8.433 -13.776 -6.557 1.00 95.44 127 LEU A CA 1
ATOM 943 C C . LEU A 1 127 ? 9.395 -12.647 -6.957 1.00 95.44 127 LEU A C 1
ATOM 945 O O . LEU A 1 127 ? 10.539 -12.652 -6.516 1.00 95.44 127 LEU A O 1
ATOM 949 N N . ILE A 1 128 ? 8.934 -11.651 -7.726 1.00 94.75 128 ILE A N 1
ATOM 950 C CA . ILE A 1 128 ? 9.762 -10.503 -8.145 1.00 94.75 128 ILE A CA 1
ATOM 951 C C . ILE A 1 128 ? 10.324 -9.734 -6.938 1.00 94.75 128 ILE A C 1
ATOM 953 O O . ILE A 1 128 ? 11.548 -9.631 -6.828 1.00 94.75 128 ILE A O 1
ATOM 957 N N . PRO A 1 129 ? 9.497 -9.218 -6.007 1.00 97.19 129 PRO A N 1
ATOM 958 C CA . PRO A 1 129 ? 10.007 -8.503 -4.843 1.00 97.19 129 PRO A CA 1
ATOM 959 C C . PRO A 1 129 ? 10.889 -9.380 -3.947 1.00 97.19 129 PRO A C 1
ATOM 961 O O . PRO A 1 129 ? 11.896 -8.897 -3.430 1.00 97.19 129 PRO A O 1
ATOM 964 N N . LEU A 1 130 ? 10.571 -10.671 -3.796 1.00 96.81 130 LEU A N 1
ATOM 965 C CA . LEU A 1 130 ? 11.402 -11.599 -3.022 1.00 96.81 130 LEU A CA 1
ATOM 966 C C . LEU A 1 130 ? 12.780 -11.814 -3.661 1.00 96.81 130 LEU A C 1
ATOM 968 O O . LEU A 1 130 ? 13.778 -11.829 -2.943 1.00 96.81 130 LEU A O 1
ATOM 972 N N . VAL A 1 131 ? 12.860 -11.925 -4.990 1.00 94.94 131 VAL A N 1
ATOM 973 C CA . VAL A 1 131 ? 14.137 -12.014 -5.715 1.00 94.94 131 VAL A CA 1
ATOM 974 C C . VAL A 1 131 ? 14.935 -10.721 -5.573 1.00 94.94 131 VAL A C 1
ATOM 976 O O . VAL A 1 131 ? 16.141 -10.795 -5.349 1.00 94.94 131 VAL A O 1
ATOM 979 N N . VAL A 1 132 ? 14.294 -9.551 -5.645 1.00 95.31 132 VAL A N 1
ATOM 980 C CA . VAL A 1 132 ? 14.960 -8.252 -5.438 1.00 95.31 132 VAL A CA 1
ATOM 981 C C . VAL A 1 132 ? 15.565 -8.170 -4.034 1.00 95.31 132 VAL A C 1
ATOM 983 O O . VAL A 1 132 ? 16.763 -7.934 -3.893 1.00 95.31 132 VAL A O 1
ATOM 986 N N . VAL A 1 133 ? 14.766 -8.418 -2.993 1.00 96.94 133 VAL A N 1
ATOM 987 C CA . VAL A 1 133 ? 15.226 -8.348 -1.596 1.00 96.94 133 VAL A CA 1
ATOM 988 C C . VAL A 1 133 ? 16.274 -9.425 -1.298 1.00 96.94 133 VAL A C 1
ATOM 990 O O . VAL A 1 133 ? 17.288 -9.136 -0.666 1.00 96.94 133 VAL A O 1
ATOM 993 N N . GLY A 1 134 ? 16.068 -10.651 -1.784 1.00 95.75 134 GLY A N 1
ATOM 994 C CA . GLY A 1 134 ? 16.993 -11.768 -1.588 1.00 95.75 134 GLY A CA 1
ATOM 995 C C . GLY A 1 134 ? 18.314 -11.612 -2.343 1.00 95.75 134 GLY A C 1
ATOM 996 O O . GLY A 1 134 ? 19.350 -12.061 -1.860 1.00 95.75 134 GLY A O 1
ATOM 997 N N . SER A 1 135 ? 18.306 -10.945 -3.500 1.00 94.12 135 SER A N 1
ATOM 998 C CA . SER A 1 135 ? 19.528 -10.664 -4.265 1.00 94.12 135 SER A CA 1
ATOM 999 C C . SER A 1 135 ? 20.344 -9.522 -3.661 1.00 94.12 135 SER A C 1
ATOM 1001 O O . SER A 1 135 ? 21.561 -9.494 -3.845 1.00 94.12 135 SER A O 1
ATOM 1003 N N . TYR A 1 136 ? 19.693 -8.593 -2.951 1.00 94.94 136 TYR A N 1
ATOM 1004 C CA . TYR A 1 136 ? 20.293 -7.353 -2.444 1.00 94.94 136 TYR A CA 1
ATOM 1005 C C . TYR A 1 136 ? 20.002 -7.132 -0.943 1.00 94.94 136 TYR A C 1
ATOM 1007 O O . TYR A 1 136 ? 19.439 -6.102 -0.554 1.00 94.94 136 TYR A O 1
ATOM 1015 N N . PRO A 1 137 ? 20.388 -8.077 -0.061 1.00 96.44 137 PRO A N 1
ATOM 1016 C CA . PRO A 1 137 ? 20.016 -8.030 1.352 1.00 96.44 137 PRO A CA 1
ATOM 1017 C C . PRO A 1 137 ? 20.641 -6.843 2.097 1.00 96.44 137 PRO A C 1
ATOM 1019 O O . PRO A 1 137 ? 20.014 -6.300 3.001 1.00 96.44 137 PRO A O 1
ATOM 1022 N N . GLY A 1 138 ? 21.841 -6.394 1.709 1.00 96.00 138 GLY A N 1
ATOM 1023 C CA . GLY A 1 138 ? 22.489 -5.229 2.323 1.00 96.00 138 GLY A CA 1
ATOM 1024 C C . GLY A 1 138 ? 21.707 -3.933 2.089 1.00 96.00 138 GLY A C 1
ATOM 1025 O O . GLY A 1 138 ? 21.456 -3.181 3.027 1.00 96.00 138 GLY A O 1
ATOM 1026 N N . GLN A 1 139 ? 21.248 -3.709 0.854 1.00 96.06 139 GLN A N 1
ATOM 1027 C CA . GLN A 1 139 ? 20.390 -2.576 0.501 1.00 96.06 139 GLN A CA 1
ATOM 1028 C C . GLN A 1 139 ? 19.035 -2.675 1.208 1.00 96.06 139 GLN A C 1
ATOM 1030 O O . GLN A 1 139 ? 18.543 -1.676 1.729 1.00 96.06 139 GLN A O 1
ATOM 1035 N N . ALA A 1 140 ? 18.455 -3.878 1.280 1.00 97.50 140 ALA A N 1
ATOM 1036 C CA . ALA A 1 140 ? 17.215 -4.103 2.015 1.00 97.50 140 ALA A CA 1
ATOM 1037 C C . ALA A 1 140 ? 17.361 -3.738 3.497 1.00 97.50 140 ALA A C 1
ATOM 1039 O O . ALA A 1 140 ? 16.559 -2.959 4.007 1.00 97.50 140 ALA A O 1
ATOM 1040 N N . LEU A 1 141 ? 18.415 -4.221 4.164 1.00 97.75 141 LEU A N 1
ATOM 1041 C CA . LEU A 1 141 ? 18.708 -3.891 5.560 1.00 97.75 141 LEU A CA 1
ATOM 1042 C C . LEU A 1 141 ? 18.923 -2.388 5.766 1.00 97.75 141 LEU A C 1
ATOM 1044 O O . LEU A 1 141 ? 18.420 -1.845 6.746 1.00 97.75 141 LEU A O 1
ATOM 1048 N N . ALA A 1 142 ? 19.595 -1.706 4.836 1.00 96.56 142 ALA A N 1
ATOM 1049 C CA . ALA A 1 142 ? 19.790 -0.258 4.904 1.00 96.56 142 ALA A CA 1
ATOM 1050 C C . ALA A 1 142 ? 18.466 0.528 4.836 1.00 96.56 142 ALA A C 1
ATOM 1052 O O . ALA A 1 142 ? 18.335 1.561 5.485 1.00 96.56 142 ALA A O 1
ATOM 1053 N N . CYS A 1 143 ? 17.461 0.034 4.106 1.00 97.81 143 CYS A N 1
ATOM 1054 C CA . CYS A 1 143 ? 16.154 0.692 3.976 1.00 97.81 143 CYS A CA 1
ATOM 1055 C C . CYS A 1 143 ? 15.201 0.417 5.162 1.00 97.81 143 CYS A C 1
ATOM 1057 O O . CYS A 1 143 ? 14.206 1.127 5.350 1.00 97.81 143 CYS A O 1
ATOM 1059 N N . VAL A 1 144 ? 15.471 -0.614 5.978 1.00 97.75 144 VAL A N 1
ATOM 1060 C CA . VAL A 1 144 ? 14.592 -1.021 7.091 1.00 97.75 144 VAL A CA 1
ATOM 1061 C C . VAL A 1 144 ? 14.410 0.078 8.145 1.00 97.75 144 VAL A C 1
ATOM 1063 O O . VAL A 1 144 ? 13.258 0.312 8.505 1.00 97.75 144 VAL A O 1
ATOM 1066 N N . PRO A 1 145 ? 15.449 0.776 8.649 1.00 97.69 145 PRO A N 1
ATOM 1067 C CA . PRO A 1 145 ? 15.275 1.774 9.705 1.00 97.69 145 PRO A CA 1
ATOM 1068 C C . PRO A 1 145 ? 14.328 2.913 9.314 1.00 97.69 145 PRO A C 1
ATOM 1070 O O . PRO A 1 145 ? 13.396 3.209 10.062 1.00 97.69 145 PRO A O 1
ATOM 1073 N N . GLY A 1 146 ? 14.514 3.504 8.127 1.00 96.88 146 GLY A N 1
ATOM 1074 C CA . GLY A 1 146 ? 13.646 4.571 7.621 1.00 96.88 146 GLY A CA 1
ATOM 1075 C C . GLY A 1 146 ? 12.211 4.082 7.430 1.00 96.88 146 GLY A C 1
ATOM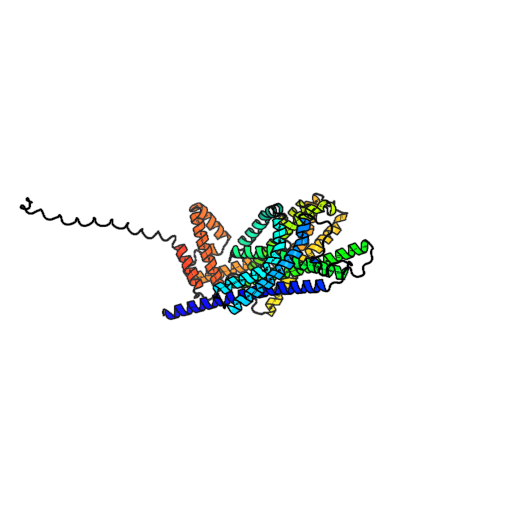 1076 O O . GLY A 1 146 ? 11.260 4.674 7.945 1.00 96.88 146 GLY A O 1
ATOM 1077 N N . THR A 1 147 ? 12.052 2.929 6.781 1.00 97.81 147 THR A N 1
ATOM 1078 C CA . THR A 1 147 ? 10.741 2.308 6.551 1.00 97.81 147 THR A CA 1
ATOM 1079 C C . THR A 1 147 ? 10.019 1.972 7.863 1.00 97.81 147 THR A C 1
ATOM 1081 O O . THR A 1 147 ? 8.836 2.278 8.030 1.00 97.81 147 THR A O 1
ATOM 1084 N N . ALA A 1 148 ? 10.724 1.385 8.832 1.00 97.75 148 ALA A N 1
ATOM 1085 C CA . ALA A 1 148 ? 10.186 1.051 10.146 1.00 97.75 148 ALA A CA 1
ATOM 1086 C C . ALA A 1 148 ? 9.802 2.308 10.935 1.00 97.75 148 ALA A C 1
ATOM 1088 O O . ALA A 1 148 ? 8.758 2.319 11.590 1.00 97.75 148 ALA A O 1
ATOM 1089 N N . PHE A 1 149 ? 10.596 3.378 10.836 1.00 97.62 149 PHE A N 1
ATOM 1090 C CA . PHE A 1 149 ? 10.274 4.669 11.435 1.00 97.62 149 PHE A CA 1
ATOM 1091 C C . PHE A 1 149 ? 8.987 5.263 10.850 1.00 97.62 149 PHE A C 1
ATOM 1093 O O . PHE A 1 149 ? 8.121 5.702 11.607 1.00 97.62 149 PHE A O 1
ATOM 1100 N N . VAL A 1 150 ? 8.795 5.211 9.528 1.00 97.25 150 VAL A N 1
ATOM 1101 C CA . VAL A 1 150 ? 7.550 5.683 8.903 1.00 97.25 150 VAL A CA 1
ATOM 1102 C C . VAL A 1 150 ? 6.359 4.804 9.285 1.00 97.25 150 VAL A C 1
ATOM 1104 O O . VAL A 1 150 ? 5.311 5.340 9.638 1.00 97.25 150 VAL A O 1
ATOM 1107 N N . LEU A 1 151 ? 6.490 3.473 9.300 1.00 97.06 151 LEU A N 1
ATOM 1108 C CA . LEU A 1 151 ? 5.424 2.591 9.802 1.00 97.06 151 LEU A CA 1
ATOM 1109 C C . LEU A 1 151 ? 5.069 2.906 11.257 1.00 97.06 151 LEU A C 1
ATOM 1111 O O . LEU A 1 151 ? 3.890 2.957 11.619 1.00 97.06 151 LEU A O 1
ATOM 1115 N N . TRP A 1 152 ? 6.081 3.145 12.088 1.00 96.31 152 TRP A N 1
ATOM 1116 C CA . TRP A 1 152 ? 5.897 3.565 13.468 1.00 96.31 152 TRP A CA 1
ATOM 1117 C C . TRP A 1 152 ? 5.151 4.903 13.542 1.00 96.31 152 TRP A C 1
ATOM 1119 O O . TRP A 1 152 ? 4.182 5.003 14.299 1.00 96.31 152 TRP A O 1
ATOM 1129 N N . LEU A 1 153 ? 5.526 5.888 12.722 1.00 95.31 153 LEU A N 1
ATOM 1130 C CA . LEU A 1 153 ? 4.861 7.187 12.639 1.00 95.31 153 LEU A CA 1
ATOM 1131 C C . LEU A 1 153 ? 3.398 7.033 12.205 1.00 95.31 153 LEU A C 1
ATOM 1133 O O . LEU A 1 153 ? 2.512 7.556 12.875 1.00 95.31 153 LEU A O 1
ATOM 1137 N N . LEU A 1 154 ? 3.125 6.261 11.150 1.00 95.31 154 LEU A N 1
ATOM 1138 C CA . LEU A 1 154 ? 1.775 5.968 10.659 1.00 95.31 154 LEU A CA 1
ATOM 1139 C C . LEU A 1 154 ? 0.909 5.298 11.736 1.00 95.31 154 LEU A C 1
ATOM 1141 O O . LEU A 1 154 ? -0.250 5.674 11.928 1.00 95.31 154 LEU A O 1
ATOM 1145 N N . HIS A 1 155 ? 1.475 4.347 12.485 1.00 93.38 155 HIS A N 1
ATOM 1146 C CA . HIS A 1 155 ? 0.781 3.681 13.586 1.00 93.38 155 HIS A CA 1
ATOM 1147 C C . HIS A 1 155 ? 0.456 4.639 14.746 1.00 93.38 155 HIS A C 1
ATOM 1149 O O . HIS A 1 155 ? -0.624 4.564 15.336 1.00 93.38 155 HIS A O 1
ATOM 1155 N N . HIS A 1 156 ? 1.374 5.551 15.081 1.00 89.06 156 HIS A N 1
ATOM 1156 C CA . HIS A 1 156 ? 1.236 6.456 16.228 1.00 89.06 156 HIS A CA 1
ATOM 1157 C C . HIS A 1 156 ? 0.516 7.773 15.903 1.00 89.06 156 HIS A C 1
ATOM 1159 O O . HIS A 1 156 ? -0.057 8.387 16.806 1.00 89.06 156 HIS A O 1
ATOM 1165 N N . ALA A 1 157 ? 0.463 8.180 14.632 1.00 87.50 157 ALA A N 1
ATOM 1166 C CA . ALA A 1 157 ? -0.293 9.345 14.168 1.00 87.50 157 ALA A CA 1
ATOM 1167 C C . ALA A 1 157 ? -1.801 9.191 14.436 1.00 87.50 157 ALA A C 1
ATOM 1169 O O . ALA A 1 157 ? -2.525 10.166 14.648 1.00 87.50 157 ALA A O 1
ATOM 1170 N N . GLN A 1 158 ? -2.282 7.950 14.510 1.00 86.06 158 GLN A N 1
ATOM 1171 C CA . GLN A 1 158 ? -3.660 7.631 14.847 1.00 86.06 158 GLN A CA 1
ATOM 1172 C C . GLN A 1 158 ? -3.867 7.674 16.364 1.00 86.06 158 GLN A C 1
ATOM 1174 O O . GLN A 1 158 ? -3.675 6.700 17.085 1.00 86.06 158 GLN A O 1
ATOM 1179 N N . ARG A 1 159 ? -4.277 8.823 16.902 1.00 75.00 159 ARG A N 1
ATOM 1180 C CA . ARG A 1 159 ? -4.463 8.967 18.360 1.00 75.00 159 ARG A CA 1
ATOM 1181 C C . ARG A 1 159 ? -5.721 8.272 18.897 1.00 75.00 159 ARG A C 1
ATOM 1183 O O . ARG A 1 159 ? -5.748 7.921 20.077 1.00 75.00 159 ARG A O 1
ATOM 1190 N N . LEU A 1 160 ? -6.729 8.091 18.042 1.00 76.06 160 LEU A N 1
ATOM 1191 C CA . LEU A 1 160 ? -8.056 7.534 18.335 1.00 76.06 160 LEU A CA 1
ATOM 1192 C C . LEU A 1 160 ? -8.395 6.458 17.299 1.00 76.06 160 LEU A C 1
ATOM 1194 O O . LEU A 1 160 ? -8.134 6.674 16.114 1.00 76.06 160 LEU A O 1
ATOM 1198 N N . ALA A 1 161 ? -8.973 5.335 17.744 1.00 75.81 161 ALA A N 1
ATOM 1199 C CA . ALA A 1 161 ? -9.282 4.172 16.904 1.00 75.81 161 ALA A CA 1
ATOM 1200 C C . ALA A 1 161 ? -8.069 3.716 16.066 1.00 75.81 161 ALA A C 1
ATOM 1202 O O . ALA A 1 161 ? -8.087 3.752 14.833 1.00 75.81 161 ALA A O 1
ATOM 1203 N N . ARG A 1 162 ? -6.979 3.347 16.754 1.00 84.06 162 ARG A N 1
ATOM 1204 C CA . ARG A 1 162 ? -5.753 2.862 16.105 1.00 84.06 162 ARG A CA 1
ATOM 1205 C C . ARG A 1 162 ? -6.024 1.605 15.299 1.00 84.06 162 ARG A C 1
ATOM 1207 O O . ARG A 1 162 ? -6.654 0.668 15.791 1.00 84.06 162 ARG A O 1
ATOM 1214 N N . ILE A 1 163 ? -5.471 1.567 14.094 1.00 87.81 163 ILE A N 1
ATOM 1215 C CA . ILE A 1 163 ? -5.414 0.341 13.312 1.00 87.81 163 ILE A CA 1
ATOM 1216 C C .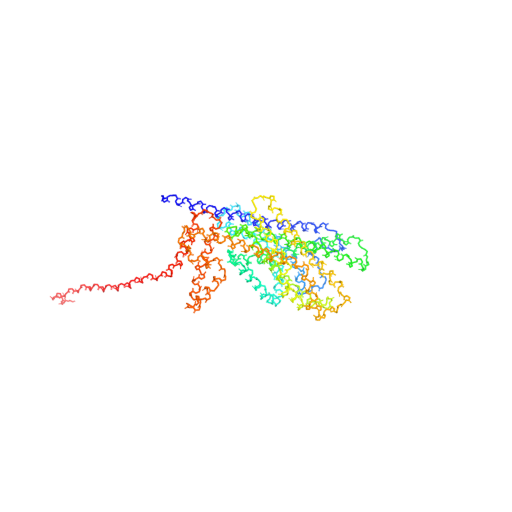 ILE A 1 163 ? -4.521 -0.668 14.059 1.00 87.81 163 ILE A C 1
ATOM 1218 O O . ILE A 1 163 ? -3.424 -0.304 14.503 1.00 87.81 163 ILE A O 1
ATOM 1222 N N . PRO A 1 164 ? -4.947 -1.936 14.204 1.00 88.75 164 PRO A N 1
ATOM 1223 C CA . PRO A 1 164 ? -4.083 -2.989 14.723 1.00 88.75 164 PRO A CA 1
ATOM 1224 C C . PRO A 1 164 ? -2.798 -3.101 13.897 1.00 88.75 164 PRO A C 1
ATOM 1226 O O . PRO A 1 164 ? -2.859 -3.105 12.669 1.00 88.75 164 PRO A O 1
ATOM 1229 N N . LEU A 1 165 ? -1.641 -3.257 14.548 1.00 91.88 165 LEU A N 1
ATOM 1230 C CA . LEU A 1 165 ? -0.351 -3.344 13.850 1.00 91.88 165 LEU A CA 1
ATOM 1231 C C . LEU A 1 165 ? -0.352 -4.431 12.765 1.00 91.88 165 LEU A C 1
ATOM 1233 O O . LEU A 1 165 ? 0.146 -4.194 11.675 1.00 91.88 165 LEU A O 1
ATOM 1237 N N . ALA A 1 166 ? -0.989 -5.576 13.018 1.00 92.00 166 ALA A N 1
ATOM 1238 C CA . ALA A 1 166 ? -1.141 -6.638 12.026 1.00 92.00 166 ALA A CA 1
ATOM 1239 C C . ALA A 1 166 ? -1.801 -6.152 10.723 1.00 92.00 166 ALA A C 1
ATOM 1241 O O . ALA A 1 166 ? -1.327 -6.480 9.645 1.00 92.00 166 ALA A O 1
ATOM 1242 N N . MET A 1 167 ? -2.848 -5.326 10.798 1.00 92.62 167 MET A N 1
ATOM 1243 C CA . MET A 1 167 ? -3.507 -4.786 9.604 1.00 92.62 167 MET A CA 1
ATOM 1244 C C . MET A 1 167 ? -2.602 -3.790 8.866 1.00 92.62 167 MET A C 1
ATOM 1246 O O . MET A 1 167 ? -2.582 -3.785 7.638 1.00 92.62 167 MET A O 1
ATOM 1250 N N . LEU A 1 168 ? -1.816 -2.994 9.598 1.00 95.44 168 LEU A N 1
ATOM 1251 C CA . LEU A 1 168 ? -0.815 -2.102 9.009 1.00 95.44 168 LEU A CA 1
ATOM 1252 C C . LEU A 1 168 ? 0.306 -2.889 8.310 1.00 95.44 168 LEU A C 1
ATOM 1254 O O . LEU A 1 168 ? 0.704 -2.533 7.207 1.00 95.44 168 LEU A O 1
ATOM 1258 N N . LEU A 1 169 ? 0.775 -3.981 8.919 1.00 96.94 169 LEU A N 1
ATOM 1259 C CA . LEU A 1 169 ? 1.786 -4.869 8.339 1.00 96.94 169 LEU A CA 1
ATOM 1260 C C . LEU A 1 169 ? 1.254 -5.641 7.129 1.00 96.94 169 LEU A C 1
ATOM 1262 O O . LEU A 1 169 ? 1.994 -5.845 6.177 1.00 96.94 169 LEU A O 1
ATOM 1266 N N . VAL A 1 170 ? -0.024 -6.030 7.124 1.00 95.56 170 VAL A N 1
ATOM 1267 C CA . VAL A 1 170 ? -0.666 -6.627 5.942 1.00 95.56 170 VAL A CA 1
ATOM 1268 C C . VAL A 1 170 ? -0.794 -5.597 4.820 1.00 95.56 170 VAL A C 1
ATOM 1270 O O . VAL A 1 170 ? -0.510 -5.929 3.675 1.00 95.56 170 VAL A O 1
ATOM 1273 N N . ALA A 1 171 ? -1.168 -4.349 5.126 1.00 97.62 171 ALA A N 1
ATOM 1274 C CA . ALA A 1 171 ? -1.188 -3.260 4.146 1.00 97.62 171 ALA A CA 1
ATOM 1275 C C . ALA A 1 171 ? 0.209 -3.029 3.546 1.00 97.62 171 ALA A C 1
ATOM 1277 O O . ALA A 1 171 ? 0.379 -3.018 2.332 1.00 97.62 171 ALA A O 1
ATOM 1278 N N . PHE A 1 172 ? 1.226 -2.949 4.400 1.00 98.62 172 PHE A N 1
ATOM 1279 C CA . PHE A 1 172 ? 2.619 -2.869 3.982 1.00 98.62 172 PHE A CA 1
ATOM 1280 C C . PHE A 1 172 ? 3.051 -4.062 3.116 1.00 98.62 172 PHE A C 1
ATOM 1282 O O . PHE A 1 172 ? 3.591 -3.876 2.029 1.00 98.62 172 PHE A O 1
ATOM 1289 N N . GLY A 1 173 ? 2.748 -5.290 3.544 1.00 97.81 173 GLY A N 1
ATOM 1290 C CA . GLY A 1 173 ? 3.046 -6.508 2.791 1.00 97.81 173 GLY A CA 1
ATOM 1291 C C . GLY A 1 173 ? 2.330 -6.565 1.441 1.00 97.81 173 GLY A C 1
ATOM 1292 O O . GLY A 1 173 ? 2.921 -7.007 0.462 1.00 97.81 173 GLY A O 1
ATOM 1293 N N . TRP A 1 174 ? 1.096 -6.058 1.352 1.00 98.06 174 TRP A N 1
ATOM 1294 C CA . TRP A 1 174 ? 0.378 -5.907 0.083 1.00 98.06 174 TRP A CA 1
ATOM 1295 C C . TRP A 1 174 ? 1.132 -4.977 -0.869 1.00 98.06 174 TRP A C 1
ATOM 1297 O O . TRP A 1 174 ? 1.324 -5.311 -2.032 1.00 98.06 174 TRP A O 1
ATOM 1307 N N . GLY A 1 175 ? 1.627 -3.844 -0.374 1.00 98.38 175 GLY A N 1
ATOM 1308 C CA . GLY A 1 175 ? 2.496 -2.948 -1.135 1.00 98.38 175 GLY A CA 1
ATOM 1309 C C . GLY A 1 175 ? 3.763 -3.614 -1.657 1.00 98.38 175 GLY A C 1
ATOM 1310 O O . GLY A 1 175 ? 4.035 -3.604 -2.857 1.00 98.38 175 GLY A O 1
ATOM 1311 N N . ALA A 1 176 ? 4.513 -4.218 -0.736 1.00 98.38 176 ALA A N 1
ATOM 1312 C CA . ALA A 1 176 ? 5.820 -4.800 -1.012 1.00 98.38 176 ALA A CA 1
ATOM 1313 C C . ALA A 1 176 ? 5.745 -6.021 -1.933 1.00 98.38 176 ALA A C 1
ATOM 1315 O O . ALA A 1 176 ? 6.572 -6.169 -2.824 1.00 98.38 176 ALA A O 1
ATOM 1316 N N . LEU A 1 177 ? 4.765 -6.904 -1.728 1.00 97.50 177 LEU A N 1
ATOM 1317 C CA . LEU A 1 177 ? 4.683 -8.168 -2.457 1.00 97.50 177 LEU A CA 1
ATOM 1318 C C . LEU A 1 177 ? 3.757 -8.085 -3.668 1.00 97.50 177 LEU A C 1
ATOM 1320 O O . LEU A 1 177 ? 4.090 -8.591 -4.735 1.00 97.50 177 LEU A O 1
ATOM 1324 N N . ILE A 1 178 ? 2.590 -7.465 -3.500 1.00 97.19 178 ILE A N 1
ATOM 1325 C CA . ILE A 1 178 ? 1.508 -7.536 -4.482 1.00 97.19 178 ILE A CA 1
ATOM 1326 C C . ILE A 1 178 ? 1.550 -6.341 -5.423 1.00 97.19 178 ILE A C 1
ATOM 1328 O O . ILE A 1 178 ? 1.628 -6.552 -6.626 1.00 97.19 178 ILE A O 1
ATOM 1332 N N . VAL A 1 179 ? 1.556 -5.103 -4.916 1.00 98.12 179 VAL A N 1
ATOM 1333 C CA . VAL A 1 179 ? 1.591 -3.907 -5.780 1.00 98.12 179 VAL A CA 1
ATOM 1334 C C . VAL A 1 179 ? 2.884 -3.880 -6.591 1.00 98.12 179 VAL A C 1
ATOM 1336 O O . VAL A 1 179 ? 2.826 -3.789 -7.813 1.00 98.12 179 VAL A O 1
ATOM 1339 N N . PHE A 1 180 ? 4.039 -4.045 -5.938 1.00 98.00 180 PHE A N 1
ATOM 1340 C CA . PHE A 1 180 ? 5.324 -4.069 -6.640 1.00 98.00 180 PHE A CA 1
ATOM 1341 C C . PHE A 1 180 ? 5.427 -5.250 -7.616 1.00 98.00 180 PHE A C 1
ATOM 1343 O O . PHE A 1 180 ? 5.806 -5.072 -8.772 1.00 98.00 180 PHE A O 1
ATOM 1350 N N . GLY A 1 181 ? 5.054 -6.453 -7.169 1.00 97.06 181 GLY A N 1
ATOM 1351 C CA . GLY A 1 181 ? 5.132 -7.672 -7.970 1.00 97.06 181 GLY A CA 1
ATOM 1352 C C . GLY A 1 181 ? 4.227 -7.660 -9.202 1.00 97.06 181 GLY A C 1
ATOM 1353 O O . GLY A 1 181 ? 4.706 -7.840 -10.321 1.00 97.06 181 GLY A O 1
ATOM 1354 N N . LEU A 1 182 ? 2.926 -7.409 -9.017 1.00 96.44 182 LEU A N 1
ATOM 1355 C CA . LEU A 1 182 ? 1.963 -7.322 -10.121 1.00 96.44 182 LEU A CA 1
ATOM 1356 C C . LEU A 1 182 ? 2.285 -6.149 -11.045 1.00 96.44 182 LEU A C 1
ATOM 1358 O O . LEU A 1 182 ? 2.289 -6.344 -12.255 1.00 96.44 182 LEU A O 1
ATOM 1362 N N . GLY A 1 183 ? 2.605 -4.971 -10.495 1.00 96.69 183 GLY A N 1
ATOM 1363 C CA . GLY A 1 183 ? 2.988 -3.800 -11.285 1.00 96.69 183 GLY A CA 1
ATOM 1364 C C . GLY A 1 183 ? 4.120 -4.131 -12.254 1.00 96.69 183 GLY A C 1
ATOM 1365 O O . GLY A 1 183 ? 3.972 -3.966 -13.460 1.00 96.69 183 GLY A O 1
ATOM 1366 N N . ARG A 1 184 ? 5.210 -4.733 -11.760 1.00 95.44 184 ARG A N 1
ATOM 1367 C CA . ARG A 1 184 ? 6.341 -5.147 -12.607 1.00 95.44 184 ARG A CA 1
ATOM 1368 C C . ARG A 1 184 ? 5.987 -6.278 -13.572 1.00 95.44 184 ARG A C 1
ATOM 1370 O O . ARG A 1 184 ? 6.427 -6.243 -14.715 1.00 95.44 184 ARG A O 1
ATOM 1377 N N . ALA A 1 185 ? 5.189 -7.260 -13.157 1.00 95.88 185 ALA A N 1
ATOM 1378 C CA . ALA A 1 185 ? 4.774 -8.349 -14.040 1.00 95.88 185 ALA A CA 1
ATOM 1379 C C . ALA A 1 185 ? 3.935 -7.844 -15.229 1.00 95.88 185 ALA A C 1
ATOM 1381 O O . ALA A 1 185 ? 4.158 -8.274 -16.359 1.00 95.88 185 ALA A O 1
ATOM 1382 N N . TYR A 1 186 ? 3.010 -6.914 -14.981 1.00 95.62 186 TYR A N 1
ATOM 1383 C CA . TYR A 1 186 ? 2.141 -6.328 -16.004 1.00 95.62 186 TYR A CA 1
ATOM 1384 C C . TYR A 1 186 ? 2.954 -5.417 -16.906 1.00 95.62 186 TYR A C 1
ATOM 1386 O O . TYR A 1 186 ? 2.903 -5.540 -18.125 1.00 95.62 186 TYR A O 1
ATOM 1394 N N . SER A 1 187 ? 3.754 -4.542 -16.303 1.00 93.44 187 SER A N 1
ATOM 1395 C CA . SER A 1 187 ? 4.575 -3.599 -17.040 1.00 93.44 187 SER A CA 1
ATOM 1396 C C . SER A 1 187 ? 5.635 -4.288 -17.903 1.00 93.44 187 SER A C 1
ATOM 1398 O O . SER A 1 187 ? 5.915 -3.822 -18.996 1.00 93.44 187 SER A O 1
ATOM 1400 N N . ASN A 1 188 ? 6.173 -5.444 -17.510 1.00 93.06 188 ASN A N 1
ATOM 1401 C CA . ASN A 1 188 ? 7.091 -6.190 -18.380 1.00 93.06 188 ASN A CA 1
ATOM 1402 C C . ASN A 1 188 ? 6.405 -6.747 -19.643 1.00 93.06 188 ASN A C 1
ATOM 1404 O O . ASN A 1 188 ? 7.016 -6.776 -20.712 1.00 93.06 188 ASN A O 1
ATOM 1408 N N . LEU A 1 189 ? 5.139 -7.172 -19.546 1.00 95.06 189 LEU A N 1
ATOM 1409 C CA . LEU A 1 189 ? 4.349 -7.567 -20.719 1.00 95.06 189 LEU A CA 1
ATOM 1410 C C . LEU A 1 189 ? 3.982 -6.346 -21.564 1.00 95.06 189 LEU A C 1
ATOM 1412 O O . LEU A 1 189 ? 4.192 -6.352 -22.777 1.00 95.06 189 LEU A O 1
ATOM 1416 N N . ALA A 1 190 ? 3.505 -5.282 -20.918 1.00 95.69 190 ALA A N 1
ATOM 1417 C CA . ALA A 1 190 ? 3.168 -4.035 -21.587 1.00 95.69 190 ALA A CA 1
ATOM 1418 C C . ALA A 1 190 ? 4.377 -3.430 -22.306 1.00 95.69 190 ALA A C 1
ATOM 1420 O O . ALA A 1 190 ? 4.211 -2.925 -23.409 1.00 95.69 190 ALA A O 1
ATOM 1421 N N . PHE A 1 191 ? 5.589 -3.564 -21.757 1.00 94.44 191 PHE A N 1
ATOM 1422 C CA . PHE A 1 191 ? 6.819 -3.113 -22.406 1.00 94.44 191 PHE A CA 1
ATOM 1423 C C . PHE A 1 191 ? 6.991 -3.785 -23.757 1.00 94.44 191 PHE A C 1
ATOM 1425 O O . PHE A 1 191 ? 7.111 -3.088 -24.756 1.00 94.44 191 PHE A O 1
ATOM 1432 N N . GLY A 1 192 ? 6.910 -5.117 -23.818 1.00 93.00 192 GLY A N 1
ATOM 1433 C CA . GLY A 1 192 ? 6.975 -5.834 -25.090 1.00 93.00 192 GLY A CA 1
ATOM 1434 C C . GLY A 1 192 ? 5.889 -5.381 -26.063 1.00 93.00 192 GLY A C 1
ATOM 1435 O O . GLY A 1 192 ? 6.185 -5.082 -27.217 1.00 93.00 192 GLY A O 1
ATOM 1436 N N . THR A 1 193 ? 4.647 -5.268 -25.588 1.00 95.31 193 THR A N 1
ATOM 1437 C CA . THR A 1 193 ? 3.493 -4.858 -26.401 1.00 95.31 193 THR A CA 1
ATOM 1438 C C . THR A 1 193 ? 3.677 -3.456 -26.986 1.00 95.31 193 THR A C 1
ATOM 1440 O O . THR A 1 193 ? 3.617 -3.283 -28.203 1.00 95.31 193 THR A O 1
ATOM 1443 N N . ILE A 1 194 ? 3.940 -2.461 -26.135 1.00 94.38 194 ILE A N 1
ATOM 1444 C CA . ILE A 1 194 ? 4.151 -1.061 -26.521 1.00 94.38 194 ILE A CA 1
ATOM 1445 C C . ILE A 1 194 ? 5.354 -0.967 -27.458 1.00 94.38 194 ILE A C 1
ATOM 1447 O O . ILE A 1 194 ? 5.249 -0.359 -28.519 1.00 94.38 194 ILE A O 1
ATOM 1451 N N . ASN A 1 195 ? 6.464 -1.622 -27.114 1.00 92.38 195 ASN A N 1
ATOM 1452 C CA . ASN A 1 195 ? 7.674 -1.642 -27.926 1.00 92.38 195 ASN A CA 1
ATOM 1453 C C . ASN A 1 195 ? 7.392 -2.180 -29.337 1.00 92.38 195 ASN A C 1
ATOM 1455 O O . ASN A 1 195 ? 7.731 -1.518 -30.313 1.00 92.38 195 ASN A O 1
ATOM 1459 N N . GLY A 1 196 ? 6.687 -3.310 -29.462 1.00 91.62 196 GLY A N 1
ATOM 1460 C CA . GLY A 1 196 ? 6.301 -3.874 -30.758 1.00 91.62 196 GLY A CA 1
ATOM 1461 C C . GLY A 1 196 ? 5.475 -2.904 -31.607 1.00 91.62 196 GLY A C 1
ATOM 1462 O O . GLY A 1 196 ? 5.804 -2.648 -32.767 1.00 91.62 196 GLY A O 1
ATOM 1463 N N . PHE A 1 197 ? 4.419 -2.318 -31.038 1.00 92.31 197 PHE A N 1
ATOM 1464 C CA . PHE A 1 197 ? 3.550 -1.400 -31.782 1.00 92.31 197 PHE A CA 1
ATOM 1465 C C . PHE A 1 197 ? 4.214 -0.061 -32.126 1.00 92.31 197 PHE A C 1
ATOM 1467 O O . PHE A 1 197 ? 3.909 0.501 -33.176 1.00 92.31 197 PHE A O 1
ATOM 1474 N N . VAL A 1 198 ? 5.117 0.447 -31.282 1.00 90.44 198 VAL A N 1
ATOM 1475 C CA . VAL A 1 198 ? 5.795 1.735 -31.506 1.00 90.44 198 VAL A CA 1
ATOM 1476 C C . VAL A 1 198 ? 6.974 1.598 -32.480 1.00 90.44 198 VAL A C 1
ATOM 1478 O O . VAL A 1 198 ? 7.185 2.494 -33.296 1.00 90.44 198 VAL A O 1
ATOM 1481 N N . LEU A 1 199 ? 7.720 0.487 -32.447 1.00 85.44 199 LEU A N 1
ATOM 1482 C CA . LEU A 1 199 ? 8.872 0.261 -33.336 1.00 85.44 199 LEU A CA 1
ATOM 1483 C C . LEU A 1 199 ? 8.491 -0.149 -34.762 1.00 85.44 199 LEU A C 1
ATOM 1485 O O . LEU A 1 199 ? 9.330 -0.067 -35.663 1.00 85.44 199 LEU A O 1
ATOM 1489 N N . LYS A 1 200 ? 7.251 -0.593 -35.000 1.00 76.69 200 LYS A N 1
ATOM 1490 C CA . LYS A 1 200 ? 6.822 -1.050 -36.326 1.00 76.69 200 LYS A CA 1
ATOM 1491 C C . LYS A 1 200 ? 6.933 0.085 -37.356 1.00 76.69 200 LYS A C 1
ATOM 1493 O O . LYS A 1 200 ? 6.146 1.026 -37.345 1.00 76.69 200 LYS A O 1
ATOM 1498 N N . GLY A 1 201 ? 7.887 -0.046 -38.281 1.00 66.00 201 GLY A N 1
ATOM 1499 C CA . GLY A 1 201 ? 8.101 0.891 -39.390 1.00 66.00 201 GLY A CA 1
ATOM 1500 C C . GLY A 1 201 ? 9.107 2.018 -39.124 1.00 66.00 201 GLY A C 1
ATOM 1501 O O . GLY A 1 201 ? 9.170 2.953 -39.922 1.00 66.00 201 GLY A O 1
ATOM 1502 N N . HIS A 1 202 ? 9.888 1.958 -38.038 1.00 67.25 202 HIS A N 1
ATOM 1503 C CA . HIS A 1 202 ? 10.908 2.974 -37.763 1.00 67.25 202 HIS A CA 1
ATOM 1504 C C . HIS A 1 202 ? 12.152 2.832 -38.655 1.00 67.25 202 HIS A C 1
ATOM 1506 O O . HIS A 1 202 ? 12.597 1.726 -38.963 1.00 67.25 202 HIS A O 1
ATOM 1512 N N . LYS A 1 203 ? 12.712 3.975 -39.067 1.00 60.06 203 LYS A N 1
ATOM 1513 C CA . LYS A 1 203 ? 13.959 4.058 -39.840 1.00 60.06 203 LYS A CA 1
ATOM 1514 C C . LYS A 1 203 ? 15.165 3.791 -38.931 1.00 60.06 203 LYS A C 1
ATOM 1516 O O . LYS A 1 203 ? 15.099 3.973 -37.720 1.00 60.06 203 LYS A O 1
ATOM 1521 N N . SER A 1 204 ? 16.265 3.329 -39.521 1.00 74.19 204 SER A N 1
ATOM 1522 C CA . SER A 1 204 ? 17.467 2.861 -38.818 1.00 74.19 204 SER A CA 1
ATOM 1523 C C . SER A 1 204 ? 18.371 3.975 -38.271 1.00 74.19 204 SER A C 1
ATOM 1525 O O . SER A 1 204 ? 19.513 3.694 -37.914 1.00 74.19 204 SER A O 1
ATOM 1527 N N . ASP A 1 205 ? 17.921 5.230 -38.230 1.00 86.38 205 ASP A N 1
ATOM 1528 C CA . ASP A 1 205 ? 18.731 6.338 -37.733 1.00 86.38 205 ASP A CA 1
ATOM 1529 C C . ASP A 1 205 ? 18.702 6.419 -36.197 1.00 86.38 205 ASP A C 1
ATOM 1531 O O . ASP A 1 205 ? 17.695 6.147 -35.540 1.00 86.38 205 ASP A O 1
ATOM 1535 N N . LEU A 1 206 ? 19.839 6.794 -35.608 1.00 85.81 206 LEU A N 1
ATOM 1536 C CA . LEU A 1 206 ? 20.032 6.798 -34.155 1.00 85.81 206 LEU A CA 1
ATOM 1537 C C . LEU A 1 206 ? 19.062 7.750 -33.432 1.00 85.81 206 LEU A C 1
ATOM 1539 O O . LEU A 1 206 ? 18.546 7.414 -32.368 1.00 85.81 206 LEU A O 1
ATOM 1543 N N . ALA A 1 207 ? 18.784 8.918 -34.017 1.00 86.62 207 ALA A N 1
ATOM 1544 C CA . ALA A 1 207 ? 17.871 9.902 -33.437 1.00 86.62 207 ALA A CA 1
ATOM 1545 C C . ALA A 1 207 ? 16.430 9.368 -33.364 1.00 86.62 207 ALA A C 1
ATOM 1547 O O . ALA A 1 207 ? 15.786 9.476 -32.317 1.00 86.62 207 ALA A O 1
ATOM 1548 N N . GLY A 1 208 ? 15.950 8.725 -34.435 1.00 84.75 208 GLY A N 1
ATOM 1549 C CA . GLY A 1 208 ? 14.655 8.044 -34.452 1.00 84.75 208 GLY A CA 1
ATOM 1550 C C . GLY A 1 208 ? 14.552 6.925 -33.410 1.00 84.75 208 GLY A C 1
ATOM 1551 O O . GLY A 1 208 ? 13.540 6.815 -32.710 1.00 84.75 208 GLY A O 1
ATOM 1552 N N . GLN A 1 209 ? 15.617 6.134 -33.230 1.00 84.50 209 GLN A N 1
ATOM 1553 C CA . GLN A 1 209 ? 15.663 5.090 -32.198 1.00 84.50 209 GLN A CA 1
ATOM 1554 C C . GLN A 1 209 ? 15.559 5.670 -30.784 1.00 84.50 209 GLN A C 1
ATOM 1556 O O . GLN A 1 209 ? 14.744 5.198 -29.992 1.00 84.50 209 GLN A O 1
ATOM 1561 N N . ILE A 1 210 ? 16.329 6.718 -30.477 1.00 86.62 210 ILE A N 1
ATOM 1562 C CA . ILE A 1 210 ? 16.291 7.393 -29.172 1.00 86.62 210 ILE A CA 1
ATOM 1563 C C . ILE A 1 210 ? 14.891 7.960 -28.901 1.00 86.62 210 ILE A C 1
ATOM 1565 O O . ILE A 1 210 ? 14.313 7.709 -27.844 1.00 86.62 210 ILE A O 1
ATOM 1569 N N . HIS A 1 211 ? 14.308 8.670 -29.871 1.00 87.38 211 HIS A N 1
ATOM 1570 C CA . HIS A 1 211 ? 12.966 9.236 -29.734 1.00 87.38 211 HIS A CA 1
ATOM 1571 C C . HIS A 1 211 ? 11.901 8.153 -29.495 1.00 87.38 211 HIS A C 1
ATOM 1573 O O . HIS A 1 211 ? 11.023 8.302 -28.645 1.00 87.38 211 HIS A O 1
ATOM 1579 N N . THR A 1 212 ? 12.003 7.030 -30.206 1.00 88.12 212 THR A N 1
ATOM 1580 C CA . THR A 1 212 ? 11.115 5.875 -30.025 1.00 88.12 212 THR A CA 1
ATOM 1581 C C . THR A 1 212 ? 11.248 5.273 -28.630 1.00 88.12 212 THR A C 1
ATOM 1583 O O . THR A 1 212 ? 10.231 5.005 -27.993 1.00 88.12 212 THR A O 1
ATOM 1586 N N . GLN A 1 213 ? 12.470 5.114 -28.117 1.00 88.56 213 GLN A N 1
ATOM 1587 C CA . GLN A 1 213 ? 12.688 4.603 -26.762 1.00 88.56 213 GLN A CA 1
ATOM 1588 C C . GLN A 1 213 ? 12.049 5.503 -25.699 1.00 88.56 213 GLN A C 1
ATOM 1590 O O . GLN A 1 213 ? 11.361 4.990 -24.819 1.00 88.56 213 GLN A O 1
ATOM 1595 N N . TYR A 1 214 ? 12.171 6.830 -25.815 1.00 89.50 214 TYR A N 1
ATOM 1596 C CA . TYR A 1 214 ? 11.473 7.751 -24.908 1.00 89.50 214 TYR A CA 1
ATOM 1597 C C . TYR A 1 214 ? 9.953 7.573 -24.955 1.00 89.50 214 TYR A C 1
ATOM 1599 O O . TYR A 1 214 ? 9.321 7.460 -23.909 1.00 89.50 214 TYR A O 1
ATOM 1607 N N . ARG A 1 215 ? 9.362 7.428 -26.148 1.00 91.06 215 ARG A N 1
ATOM 1608 C CA . ARG A 1 215 ? 7.917 7.168 -26.280 1.00 91.06 215 ARG A CA 1
ATOM 1609 C C . ARG A 1 215 ? 7.485 5.849 -25.638 1.00 91.06 215 ARG A C 1
ATOM 1611 O O . ARG A 1 215 ? 6.402 5.782 -25.058 1.00 91.06 215 ARG A O 1
ATOM 1618 N N . VAL A 1 216 ? 8.305 4.802 -25.749 1.00 92.56 216 VAL A N 1
ATOM 1619 C CA . VAL A 1 216 ? 8.050 3.520 -25.073 1.00 92.56 216 VAL A CA 1
ATOM 1620 C C . VAL A 1 216 ? 8.113 3.709 -23.556 1.00 92.56 216 VAL A C 1
ATOM 1622 O O . VAL A 1 216 ? 7.210 3.249 -22.860 1.00 92.56 216 VAL A O 1
ATOM 1625 N N . ILE A 1 217 ? 9.121 4.422 -23.046 1.00 91.12 217 ILE A N 1
ATOM 1626 C CA . ILE A 1 217 ? 9.280 4.721 -21.614 1.00 91.12 217 ILE A CA 1
ATOM 1627 C C . ILE A 1 217 ? 8.089 5.527 -21.077 1.00 91.12 217 ILE A C 1
ATOM 1629 O O . ILE A 1 217 ? 7.543 5.167 -20.036 1.00 91.12 217 ILE A O 1
ATOM 1633 N N . ASP A 1 218 ? 7.625 6.548 -21.798 1.00 91.94 218 ASP A N 1
ATOM 1634 C CA . ASP A 1 218 ? 6.458 7.346 -21.403 1.00 91.94 218 ASP A CA 1
ATOM 1635 C C . ASP A 1 218 ? 5.187 6.489 -21.329 1.00 91.94 218 ASP A C 1
ATOM 1637 O O . ASP A 1 218 ? 4.444 6.533 -20.343 1.00 91.94 218 ASP A O 1
ATOM 1641 N N . GLY A 1 219 ? 4.953 5.650 -22.345 1.00 94.12 219 GLY A N 1
ATOM 1642 C CA . GLY A 1 219 ? 3.835 4.703 -22.348 1.00 94.12 219 GLY A CA 1
ATOM 1643 C C . GLY A 1 219 ? 3.911 3.715 -21.183 1.00 94.12 219 GLY A C 1
ATOM 1644 O O . GLY A 1 219 ? 2.904 3.430 -20.531 1.00 94.12 219 GLY A O 1
ATOM 1645 N N . MET A 1 220 ? 5.119 3.243 -20.874 1.00 94.81 220 MET A N 1
ATOM 1646 C CA . MET A 1 220 ? 5.385 2.358 -19.746 1.00 94.81 220 MET A CA 1
ATOM 1647 C C . MET A 1 220 ? 5.127 3.002 -18.391 1.00 94.81 220 MET A C 1
ATOM 1649 O O . MET A 1 220 ? 4.563 2.366 -17.502 1.00 94.81 220 MET A O 1
ATOM 1653 N N . LEU A 1 221 ? 5.525 4.256 -18.234 1.00 94.31 221 LEU A N 1
ATOM 1654 C CA . LEU A 1 221 ? 5.343 5.043 -17.024 1.00 94.31 221 LEU A CA 1
ATOM 1655 C C . LEU A 1 221 ? 3.853 5.275 -16.752 1.00 94.31 221 LEU A C 1
ATOM 1657 O O . LEU A 1 221 ? 3.388 5.042 -15.635 1.00 94.31 221 LEU A O 1
ATOM 1661 N N . VAL A 1 222 ? 3.081 5.631 -17.784 1.00 96.56 222 VAL A N 1
ATOM 1662 C CA . VAL A 1 222 ? 1.616 5.747 -17.698 1.00 96.56 222 VAL A CA 1
ATOM 1663 C C . VAL A 1 222 ? 0.978 4.410 -17.319 1.00 96.56 222 VAL A C 1
ATOM 1665 O O . VAL A 1 222 ? 0.147 4.353 -16.409 1.00 96.56 222 VAL A O 1
ATOM 1668 N N . HIS A 1 223 ? 1.376 3.323 -17.979 1.00 96.81 223 HIS A N 1
ATOM 1669 C CA . HIS A 1 223 ? 0.853 1.987 -17.698 1.00 96.81 223 HIS A CA 1
ATOM 1670 C C . HIS A 1 223 ? 1.128 1.553 -16.252 1.00 96.81 223 HIS A C 1
ATOM 1672 O O . HIS A 1 223 ? 0.196 1.212 -15.519 1.00 96.81 223 HIS A O 1
ATOM 1678 N N . LEU A 1 224 ? 2.384 1.653 -15.808 1.00 96.00 224 LEU A N 1
ATOM 1679 C CA . LEU A 1 224 ? 2.800 1.293 -14.455 1.00 96.00 224 LEU A CA 1
ATOM 1680 C C . LEU A 1 224 ? 2.085 2.146 -13.399 1.00 96.00 224 LEU A C 1
ATOM 1682 O O . LEU A 1 224 ? 1.600 1.609 -12.402 1.00 96.00 224 LEU A O 1
ATOM 1686 N N . ALA A 1 225 ? 1.965 3.459 -13.622 1.00 97.06 225 ALA A N 1
ATOM 1687 C CA . ALA A 1 225 ? 1.255 4.363 -12.719 1.00 97.06 225 ALA A CA 1
ATOM 1688 C C . ALA A 1 225 ? -0.220 3.966 -12.550 1.00 97.06 225 ALA A C 1
ATOM 1690 O O . ALA A 1 225 ? -0.735 3.954 -11.428 1.00 97.06 225 ALA A O 1
ATOM 1691 N N . LEU A 1 226 ? -0.897 3.607 -13.647 1.00 97.31 226 LEU A N 1
ATOM 1692 C CA . LEU A 1 226 ? -2.296 3.186 -13.615 1.00 97.31 226 LEU A CA 1
ATOM 1693 C C . LEU A 1 226 ? -2.461 1.863 -12.864 1.00 97.31 226 LEU A C 1
ATOM 1695 O O . LEU A 1 226 ? -3.297 1.763 -11.963 1.00 97.31 226 LEU A O 1
ATOM 1699 N N . VAL A 1 227 ? -1.650 0.859 -13.210 1.00 97.19 227 VAL A N 1
ATOM 1700 C CA . VAL A 1 227 ? -1.687 -0.462 -12.570 1.00 97.19 227 VAL A CA 1
ATOM 1701 C C . VAL A 1 227 ? -1.419 -0.332 -11.071 1.00 97.19 227 VAL A C 1
ATOM 1703 O O . VAL A 1 227 ? -2.204 -0.833 -10.264 1.00 97.19 227 VAL A O 1
ATOM 1706 N N . ASN A 1 228 ? -0.382 0.410 -10.677 1.00 97.69 228 ASN A N 1
ATOM 1707 C CA . ASN A 1 228 ? -0.058 0.635 -9.270 1.00 97.69 228 ASN A CA 1
ATOM 1708 C C . ASN A 1 228 ? -1.219 1.304 -8.521 1.00 97.69 228 ASN A C 1
ATOM 1710 O O . ASN A 1 228 ? -1.624 0.814 -7.465 1.00 97.69 228 ASN A O 1
ATOM 1714 N N . ALA A 1 229 ? -1.815 2.367 -9.075 1.00 98.06 229 ALA A N 1
ATOM 1715 C CA . ALA A 1 229 ? -2.946 3.049 -8.448 1.00 98.06 229 ALA A CA 1
ATOM 1716 C C . ALA A 1 229 ? -4.155 2.108 -8.255 1.00 98.06 229 ALA A C 1
ATOM 1718 O O . ALA A 1 229 ? -4.762 2.081 -7.182 1.00 98.06 229 ALA A O 1
ATOM 1719 N N . LEU A 1 230 ? -4.473 1.272 -9.248 1.00 97.69 230 LEU A N 1
ATOM 1720 C CA . LEU A 1 230 ? -5.554 0.284 -9.148 1.00 97.69 230 LEU A CA 1
ATOM 1721 C C . LEU A 1 230 ? -5.273 -0.792 -8.090 1.00 97.69 230 LEU A C 1
ATOM 1723 O O . LEU A 1 230 ? -6.169 -1.153 -7.323 1.00 97.69 230 LEU A O 1
ATOM 1727 N N . LEU A 1 231 ? -4.039 -1.288 -8.006 1.00 97.50 231 LEU A N 1
ATOM 1728 C CA . LEU A 1 231 ? -3.650 -2.317 -7.037 1.00 97.50 231 LEU A CA 1
ATOM 1729 C C . LEU A 1 231 ? -3.598 -1.785 -5.601 1.00 97.50 231 LEU A C 1
ATOM 1731 O O . LEU A 1 231 ? -3.983 -2.495 -4.665 1.00 97.50 231 LEU A O 1
ATOM 1735 N N . VAL A 1 232 ? -3.181 -0.529 -5.416 1.00 98.31 232 VAL A N 1
ATOM 1736 C CA . VAL A 1 232 ? -3.290 0.168 -4.128 1.00 98.31 232 VAL A CA 1
ATOM 1737 C C . VAL A 1 232 ? -4.761 0.314 -3.745 1.00 98.31 232 VAL A C 1
ATOM 1739 O O . VAL A 1 232 ? -5.138 -0.052 -2.629 1.00 98.31 232 VAL A O 1
ATOM 1742 N N . ALA A 1 233 ? -5.612 0.773 -4.671 1.00 97.31 233 ALA A N 1
ATOM 1743 C CA . ALA A 1 233 ? -7.046 0.903 -4.428 1.00 97.31 233 ALA A CA 1
ATOM 1744 C C . ALA A 1 233 ? -7.679 -0.436 -4.026 1.00 97.31 233 ALA A C 1
ATOM 1746 O O . ALA A 1 233 ? -8.420 -0.500 -3.043 1.00 97.31 233 ALA A O 1
ATOM 1747 N N . ALA A 1 234 ? -7.347 -1.514 -4.740 1.00 96.00 234 ALA A N 1
ATOM 1748 C CA . ALA A 1 234 ? -7.813 -2.862 -4.439 1.00 96.00 234 ALA A CA 1
ATOM 1749 C C . ALA A 1 234 ? -7.391 -3.316 -3.033 1.00 96.00 234 ALA A C 1
ATOM 1751 O O . ALA A 1 234 ? -8.227 -3.820 -2.282 1.00 96.00 234 ALA A O 1
ATOM 1752 N N . GLY A 1 235 ? -6.133 -3.075 -2.646 1.00 95.62 235 GLY A N 1
ATOM 1753 C CA . GLY A 1 235 ? -5.625 -3.383 -1.308 1.00 95.62 235 GLY A CA 1
ATOM 1754 C C . GLY A 1 235 ? -6.367 -2.628 -0.206 1.00 95.62 235 GLY A C 1
ATOM 1755 O O . GLY A 1 235 ? -6.809 -3.233 0.773 1.00 95.62 235 GLY A O 1
ATOM 1756 N N . VAL A 1 236 ? -6.583 -1.319 -0.386 1.00 96.25 236 VAL A N 1
ATOM 1757 C CA . VAL A 1 236 ? -7.355 -0.510 0.570 1.00 96.25 236 VAL A CA 1
ATOM 1758 C C . VAL A 1 236 ? -8.793 -1.018 0.661 1.00 96.25 236 VAL A C 1
ATOM 1760 O O . VAL A 1 236 ? -9.258 -1.304 1.760 1.00 96.25 236 VAL A O 1
ATOM 1763 N N . VAL A 1 237 ? -9.497 -1.189 -0.463 1.00 93.88 237 VAL A N 1
ATOM 1764 C CA . VAL A 1 237 ? -10.889 -1.678 -0.483 1.00 93.88 237 VAL A CA 1
ATOM 1765 C C . VAL A 1 237 ? -11.013 -3.039 0.200 1.00 93.88 237 VAL A C 1
ATOM 1767 O O . VAL A 1 237 ? -11.938 -3.246 0.988 1.00 93.88 237 VAL A O 1
ATOM 1770 N N . LEU A 1 238 ? -10.079 -3.953 -0.063 1.00 92.06 238 LEU A N 1
ATOM 1771 C CA . LEU A 1 238 ? -10.054 -5.278 0.545 1.00 92.06 238 LEU A CA 1
ATOM 1772 C C . LEU A 1 238 ? -9.894 -5.193 2.068 1.00 92.06 238 LEU A C 1
ATOM 1774 O O . LEU A 1 238 ? -10.667 -5.804 2.807 1.00 92.06 238 LEU A O 1
ATOM 1778 N N . LEU A 1 239 ? -8.937 -4.399 2.546 1.00 92.12 239 LEU A N 1
ATOM 1779 C CA . LEU A 1 239 ? -8.692 -4.221 3.975 1.00 92.12 239 LEU A CA 1
ATOM 1780 C C . LEU A 1 239 ? -9.850 -3.504 4.678 1.00 92.12 239 LEU A C 1
ATOM 1782 O O . LEU A 1 239 ? -10.240 -3.907 5.773 1.00 92.12 239 LEU A O 1
ATOM 1786 N N . LEU A 1 240 ? -10.458 -2.499 4.044 1.00 89.75 240 LEU A N 1
ATOM 1787 C CA . LEU A 1 240 ? -11.673 -1.858 4.553 1.00 89.75 240 LEU A CA 1
ATOM 1788 C C . LEU A 1 240 ? -12.848 -2.843 4.615 1.00 89.75 240 LEU A C 1
ATOM 1790 O O . LEU A 1 240 ? -13.636 -2.793 5.555 1.00 89.75 240 LEU A O 1
ATOM 1794 N N . ALA A 1 241 ? -12.972 -3.755 3.646 1.00 87.19 241 ALA A N 1
ATOM 1795 C CA . ALA A 1 241 ? -14.020 -4.771 3.647 1.00 87.19 241 ALA A CA 1
ATOM 1796 C C . ALA A 1 241 ? -13.806 -5.824 4.746 1.00 87.19 241 ALA A C 1
ATOM 1798 O O . ALA A 1 241 ? -14.756 -6.151 5.455 1.00 87.19 241 ALA A O 1
ATOM 1799 N N . LEU A 1 242 ? -12.574 -6.318 4.916 1.00 85.12 242 LEU A N 1
ATOM 1800 C CA . LEU A 1 242 ? -12.218 -7.314 5.937 1.00 85.12 242 LEU A CA 1
ATOM 1801 C C . LEU A 1 242 ? -12.330 -6.750 7.358 1.00 85.12 242 LEU A C 1
ATOM 1803 O O . LEU A 1 242 ? -12.758 -7.440 8.279 1.00 85.12 242 LEU A O 1
ATOM 1807 N N . PHE A 1 243 ? -11.986 -5.475 7.539 1.00 82.00 243 PHE A N 1
ATOM 1808 C CA . PHE A 1 243 ? -11.953 -4.821 8.845 1.00 82.00 243 PHE A CA 1
ATOM 1809 C C . PHE A 1 243 ? -13.008 -3.716 8.981 1.00 82.00 243 PHE A C 1
ATOM 1811 O O . PHE A 1 243 ? -12.813 -2.774 9.751 1.00 82.00 243 PHE A O 1
ATOM 1818 N N . ARG A 1 244 ? -14.159 -3.853 8.297 1.00 77.56 244 ARG A N 1
ATOM 1819 C CA . ARG A 1 244 ? -15.254 -2.855 8.290 1.00 77.56 244 ARG A CA 1
ATOM 1820 C C . ARG A 1 244 ? -15.667 -2.408 9.693 1.00 77.56 244 ARG A C 1
ATOM 1822 O O . ARG A 1 244 ? -15.955 -1.244 9.933 1.00 77.56 244 ARG A O 1
ATOM 1829 N N . HIS A 1 245 ? -15.639 -3.343 10.642 1.00 71.25 245 HIS A N 1
ATOM 1830 C CA . HIS A 1 245 ? -16.023 -3.134 12.037 1.00 71.25 245 HIS A CA 1
ATOM 1831 C C . HIS A 1 245 ? -15.009 -2.294 12.832 1.00 71.25 245 HIS A C 1
ATOM 1833 O O . HIS A 1 245 ? -15.318 -1.810 13.915 1.00 71.25 245 HIS A O 1
ATOM 1839 N N . ARG A 1 246 ? -13.782 -2.113 12.326 1.00 69.94 246 ARG A N 1
ATOM 1840 C CA . ARG A 1 246 ? -12.700 -1.359 12.984 1.00 69.94 246 ARG A CA 1
ATOM 1841 C C . ARG A 1 246 ? -12.463 -0.003 12.334 1.00 69.94 246 ARG A C 1
ATOM 1843 O O . ARG A 1 246 ? -11.874 0.861 12.975 1.00 69.94 246 ARG A O 1
ATOM 1850 N N . VAL A 1 247 ? -12.897 0.176 11.090 1.00 61.78 247 VAL A N 1
ATOM 1851 C CA . VAL A 1 247 ? -12.272 1.116 10.169 1.00 61.78 247 VAL A CA 1
ATOM 1852 C C . VAL A 1 247 ? -13.274 1.577 9.104 1.00 61.78 247 VAL A C 1
ATOM 1854 O O . VAL A 1 247 ? -13.704 0.770 8.286 1.00 61.78 247 VAL A O 1
ATOM 1857 N N . THR A 1 248 ? -13.598 2.872 9.059 1.00 68.50 248 THR A N 1
ATOM 1858 C CA . THR A 1 248 ? -14.541 3.398 8.053 1.00 68.50 248 THR A CA 1
ATOM 1859 C C . THR A 1 248 ? -14.310 4.860 7.683 1.00 68.50 248 THR A C 1
ATOM 1861 O O . THR A 1 248 ? -15.252 5.496 7.245 1.00 68.50 248 THR A O 1
ATOM 1864 N N . ASP A 1 249 ? -13.133 5.459 7.881 1.00 89.12 249 ASP A N 1
ATOM 1865 C CA . ASP A 1 249 ? -12.951 6.890 7.588 1.00 89.12 249 ASP A CA 1
ATOM 1866 C C . ASP A 1 249 ? -11.707 7.228 6.765 1.00 89.12 249 ASP A C 1
ATOM 1868 O O . ASP A 1 249 ? -10.876 6.368 6.461 1.00 89.12 249 ASP A O 1
ATOM 1872 N N . ALA A 1 250 ? -11.606 8.514 6.419 1.00 94.50 250 ALA A N 1
ATOM 1873 C CA . ALA A 1 250 ? -10.512 9.083 5.646 1.00 94.50 250 ALA A CA 1
ATOM 1874 C C . ALA A 1 250 ? -9.138 8.800 6.264 1.00 94.50 250 ALA A C 1
ATOM 1876 O O . ALA A 1 250 ? -8.216 8.446 5.545 1.00 94.50 250 ALA A O 1
ATOM 1877 N N . VAL A 1 251 ? -8.988 8.923 7.588 1.00 95.06 251 VAL A N 1
ATOM 1878 C CA . VAL A 1 251 ? -7.692 8.760 8.270 1.00 95.06 251 VAL A CA 1
ATOM 1879 C C . VAL A 1 251 ? -7.240 7.312 8.223 1.00 95.06 251 VAL A C 1
ATOM 1881 O O . VAL A 1 251 ? -6.054 7.042 8.036 1.00 95.06 251 VAL A O 1
ATOM 1884 N N . THR A 1 252 ? -8.158 6.361 8.392 1.00 94.06 252 THR A N 1
ATOM 1885 C CA . THR A 1 252 ? -7.754 4.968 8.245 1.00 94.06 252 THR A CA 1
ATOM 1886 C C . THR A 1 252 ? -7.422 4.653 6.797 1.00 94.06 252 THR A C 1
ATOM 1888 O O . THR A 1 252 ? -6.379 4.054 6.550 1.00 94.06 252 THR A O 1
ATOM 1891 N N . GLY A 1 253 ? -8.277 5.054 5.855 1.00 95.81 253 GLY A N 1
ATOM 1892 C CA . GLY A 1 253 ? -7.996 4.868 4.438 1.00 95.81 253 GLY A CA 1
ATOM 1893 C C . GLY A 1 253 ? -6.618 5.422 4.070 1.00 95.81 253 GLY A C 1
ATOM 1894 O O . GLY A 1 253 ? -5.816 4.710 3.472 1.00 95.81 253 GLY A O 1
ATOM 1895 N N . LEU A 1 254 ? -6.309 6.633 4.541 1.00 97.56 254 LEU A N 1
ATOM 1896 C CA . LEU A 1 254 ? -5.021 7.297 4.376 1.00 97.56 254 LEU A CA 1
ATOM 1897 C C . LEU A 1 254 ? -3.864 6.448 4.892 1.00 97.56 254 LEU A C 1
ATOM 1899 O O . LEU A 1 254 ? -2.913 6.199 4.164 1.00 97.56 254 LEU A O 1
ATOM 1903 N N . VAL A 1 255 ? -3.939 5.979 6.137 1.00 97.12 255 VAL A N 1
ATOM 1904 C CA . VAL A 1 255 ? -2.847 5.208 6.746 1.00 97.12 255 VAL A CA 1
ATOM 1905 C C . VAL A 1 255 ? -2.655 3.848 6.074 1.00 97.12 255 VAL A C 1
ATOM 1907 O O . VAL A 1 255 ? -1.517 3.413 5.914 1.00 97.12 255 VAL A O 1
ATOM 1910 N N . LEU A 1 256 ? -3.734 3.185 5.644 1.00 97.31 256 LEU A N 1
ATOM 1911 C CA . LEU A 1 256 ? -3.631 1.930 4.892 1.00 97.31 256 LEU A CA 1
ATOM 1912 C C . LEU A 1 256 ? -2.992 2.154 3.524 1.00 97.31 256 LEU A C 1
ATOM 1914 O O . LEU A 1 256 ? -2.081 1.421 3.153 1.00 97.31 256 LEU A O 1
ATOM 1918 N N . GLY A 1 257 ? -3.440 3.177 2.798 1.00 98.19 257 GLY A N 1
ATOM 1919 C CA . GLY A 1 257 ? -2.877 3.532 1.502 1.00 98.19 257 GLY A CA 1
ATOM 1920 C C . GLY A 1 257 ? -1.409 3.951 1.598 1.00 98.19 257 GLY A C 1
ATOM 1921 O O . GLY A 1 257 ? -0.593 3.480 0.812 1.00 98.19 257 GLY A O 1
ATOM 1922 N N . ALA A 1 258 ? -1.050 4.743 2.614 1.00 98.50 258 ALA A N 1
ATOM 1923 C CA . ALA A 1 258 ? 0.332 5.121 2.904 1.00 98.50 258 ALA A CA 1
ATOM 1924 C C . ALA A 1 258 ? 1.207 3.897 3.209 1.00 98.50 258 ALA A C 1
ATOM 1926 O O . ALA A 1 258 ? 2.316 3.789 2.698 1.00 98.50 258 ALA A O 1
ATOM 1927 N N . ALA A 1 259 ? 0.708 2.950 4.011 1.00 98.56 259 ALA A N 1
ATOM 1928 C CA . ALA A 1 259 ? 1.439 1.728 4.334 1.00 98.56 259 ALA A CA 1
ATOM 1929 C C . ALA A 1 259 ? 1.650 0.833 3.105 1.00 98.56 259 ALA A C 1
ATOM 1931 O O . ALA A 1 259 ? 2.749 0.313 2.929 1.00 98.56 259 ALA A O 1
ATOM 1932 N N . ILE A 1 260 ? 0.641 0.695 2.235 1.00 98.75 260 ILE A N 1
ATOM 1933 C CA . ILE A 1 260 ? 0.784 0.001 0.945 1.00 98.75 260 ILE A CA 1
ATOM 1934 C C . ILE A 1 260 ? 1.843 0.706 0.085 1.00 98.75 260 ILE A C 1
ATOM 1936 O O . ILE A 1 260 ? 2.777 0.064 -0.388 1.00 98.75 260 ILE A O 1
ATOM 1940 N N . GLY A 1 261 ? 1.746 2.026 -0.082 1.00 98.38 261 GLY A N 1
ATOM 1941 C CA . GLY A 1 261 ? 2.739 2.799 -0.830 1.00 98.38 261 GLY A CA 1
ATOM 1942 C C . GLY A 1 261 ? 4.155 2.644 -0.272 1.00 98.38 261 GLY A C 1
ATOM 1943 O O . GLY A 1 261 ? 5.112 2.527 -1.030 1.00 98.38 261 GLY A O 1
ATOM 1944 N N . LEU A 1 262 ? 4.292 2.560 1.052 1.00 98.62 262 LEU A N 1
ATOM 1945 C CA . LEU A 1 262 ? 5.576 2.398 1.731 1.00 98.62 262 LEU A CA 1
ATOM 1946 C C . LEU A 1 262 ? 6.179 1.009 1.513 1.00 98.62 262 LEU A C 1
ATOM 1948 O O . LEU A 1 262 ? 7.385 0.892 1.316 1.00 98.62 262 LEU A O 1
ATOM 1952 N N . GLY A 1 263 ? 5.349 -0.037 1.509 1.00 98.56 263 GLY A N 1
ATOM 1953 C CA . GLY A 1 263 ? 5.784 -1.385 1.151 1.00 98.56 263 GLY A CA 1
ATOM 1954 C C . GLY A 1 263 ? 6.318 -1.455 -0.273 1.00 98.56 263 GLY A C 1
ATOM 1955 O O . GLY A 1 263 ? 7.392 -2.010 -0.498 1.00 98.56 263 GLY A O 1
ATOM 1956 N N . TYR A 1 264 ? 5.603 -0.838 -1.217 1.00 98.44 264 TYR A N 1
ATOM 1957 C CA . TYR A 1 264 ? 6.071 -0.704 -2.595 1.00 98.44 264 TYR A CA 1
ATOM 1958 C C . TYR A 1 264 ? 7.408 0.055 -2.652 1.00 98.44 264 TYR A C 1
ATOM 1960 O O . TYR A 1 264 ? 8.370 -0.435 -3.243 1.00 98.44 264 TYR A O 1
ATOM 1968 N N . ASN A 1 265 ? 7.491 1.211 -1.979 1.00 97.56 265 ASN A N 1
ATOM 1969 C CA . ASN A 1 265 ? 8.674 2.074 -1.990 1.00 97.56 265 ASN A CA 1
ATOM 1970 C C . ASN A 1 265 ? 9.914 1.378 -1.398 1.00 97.56 265 ASN A C 1
ATOM 1972 O O . ASN A 1 265 ? 11.017 1.567 -1.905 1.00 97.56 265 ASN A O 1
ATOM 1976 N N . LEU A 1 266 ? 9.755 0.523 -0.376 1.00 98.19 266 LEU A N 1
ATOM 1977 C CA . LEU A 1 266 ? 10.863 -0.273 0.165 1.00 98.19 266 LEU A CA 1
ATOM 1978 C C . LEU A 1 266 ? 11.510 -1.133 -0.926 1.00 98.19 266 LEU A C 1
ATOM 1980 O O . LEU A 1 266 ? 12.717 -1.045 -1.146 1.00 98.19 266 LEU A O 1
ATOM 1984 N N . VAL A 1 267 ? 10.723 -1.976 -1.598 1.00 98.31 267 VAL A N 1
ATOM 1985 C CA . VAL A 1 267 ? 11.273 -2.912 -2.591 1.00 98.31 267 VAL A CA 1
ATOM 1986 C C . VAL A 1 267 ? 11.817 -2.157 -3.799 1.00 98.31 267 VAL A C 1
ATOM 1988 O O . VAL A 1 267 ? 12.887 -2.484 -4.312 1.00 98.31 267 VAL A O 1
ATOM 1991 N N . GLU A 1 268 ? 11.111 -1.114 -4.223 1.00 96.62 268 GLU A N 1
ATOM 1992 C CA . GLU A 1 268 ? 11.548 -0.265 -5.320 1.00 96.62 268 GLU A CA 1
ATOM 1993 C C . GLU A 1 268 ? 12.875 0.440 -5.020 1.00 96.62 268 GLU A C 1
ATOM 1995 O O . GLU A 1 268 ? 13.765 0.454 -5.868 1.00 96.62 268 GLU A O 1
ATOM 2000 N N . SER A 1 269 ? 13.053 0.951 -3.802 1.00 97.00 269 SER A N 1
ATOM 2001 C CA . SER A 1 269 ? 14.314 1.563 -3.381 1.00 97.00 269 SER A CA 1
ATOM 2002 C C . SER A 1 269 ? 15.463 0.560 -3.410 1.00 97.00 269 SER A C 1
ATOM 2004 O O . SER A 1 269 ? 16.526 0.875 -3.937 1.00 97.00 269 SER A O 1
ATOM 2006 N N . VAL A 1 270 ? 15.253 -0.668 -2.920 1.00 97.38 270 VAL A N 1
ATOM 2007 C CA . VAL A 1 270 ? 16.268 -1.736 -2.975 1.00 97.38 270 VAL A CA 1
ATOM 2008 C C . VAL A 1 270 ? 16.694 -2.018 -4.415 1.00 97.38 270 VAL A C 1
ATOM 2010 O O . VAL A 1 270 ? 17.892 -2.109 -4.695 1.00 97.38 270 VAL A O 1
ATOM 2013 N N . LEU A 1 271 ? 15.723 -2.121 -5.329 1.00 95.38 271 LEU A N 1
ATOM 2014 C CA . LEU A 1 271 ? 15.994 -2.328 -6.748 1.00 95.38 271 LEU A CA 1
ATOM 2015 C C . LEU A 1 271 ? 16.794 -1.160 -7.335 1.00 95.38 271 LEU A C 1
ATOM 2017 O O . LEU A 1 271 ? 17.834 -1.391 -7.948 1.00 95.38 271 LEU A O 1
ATOM 2021 N N . PHE A 1 272 ? 16.338 0.079 -7.147 1.00 92.75 272 PHE A N 1
ATOM 2022 C CA . PHE A 1 272 ? 16.942 1.241 -7.798 1.00 92.75 272 PHE A CA 1
ATOM 2023 C C . PHE A 1 272 ? 18.307 1.623 -7.233 1.00 92.75 272 PHE A C 1
ATOM 2025 O O . PHE A 1 272 ? 19.211 1.888 -8.021 1.00 92.75 272 PHE A O 1
ATOM 2032 N N . ILE A 1 273 ? 18.518 1.535 -5.915 1.00 94.50 273 ILE A N 1
ATOM 2033 C CA . ILE A 1 273 ? 19.843 1.730 -5.301 1.00 94.50 273 ILE A CA 1
ATOM 2034 C C . ILE A 1 273 ? 20.877 0.819 -5.963 1.00 94.50 273 ILE A C 1
ATOM 2036 O O . ILE A 1 273 ? 22.001 1.238 -6.250 1.00 94.50 273 ILE A O 1
ATOM 2040 N N . ARG A 1 274 ? 20.504 -0.439 -6.224 1.00 92.31 274 ARG A N 1
ATOM 2041 C CA . ARG A 1 274 ? 21.401 -1.379 -6.886 1.00 92.31 274 ARG A CA 1
ATOM 2042 C C . ARG A 1 274 ? 21.520 -1.116 -8.382 1.00 92.31 274 ARG A C 1
ATOM 2044 O O . ARG A 1 274 ? 22.636 -1.153 -8.890 1.00 92.31 274 ARG A O 1
ATOM 2051 N N . LEU A 1 275 ? 20.401 -0.905 -9.071 1.00 87.44 275 LEU A N 1
ATOM 2052 C CA . LEU A 1 275 ? 20.360 -0.748 -10.522 1.00 87.44 275 LEU A CA 1
ATOM 2053 C C . LEU A 1 275 ? 21.165 0.481 -10.958 1.00 87.44 275 LEU A C 1
ATOM 2055 O O . LEU A 1 275 ? 22.098 0.350 -11.745 1.00 87.44 275 LEU A O 1
ATOM 2059 N N . TYR A 1 276 ? 20.876 1.649 -10.384 1.00 85.12 276 TYR A N 1
ATOM 2060 C CA . TYR A 1 276 ? 21.609 2.878 -10.686 1.00 85.12 276 TYR A CA 1
ATOM 2061 C C . TYR A 1 276 ? 23.043 2.823 -10.166 1.00 85.12 276 TYR A C 1
ATOM 2063 O O . TYR A 1 276 ? 23.948 3.255 -10.866 1.00 85.12 276 TYR A O 1
ATOM 2071 N N . GLY A 1 277 ? 23.288 2.176 -9.021 1.00 84.94 277 GLY A N 1
ATOM 2072 C CA . GLY A 1 277 ? 24.651 1.923 -8.552 1.00 84.94 277 GLY A CA 1
ATOM 2073 C C . GLY A 1 277 ? 2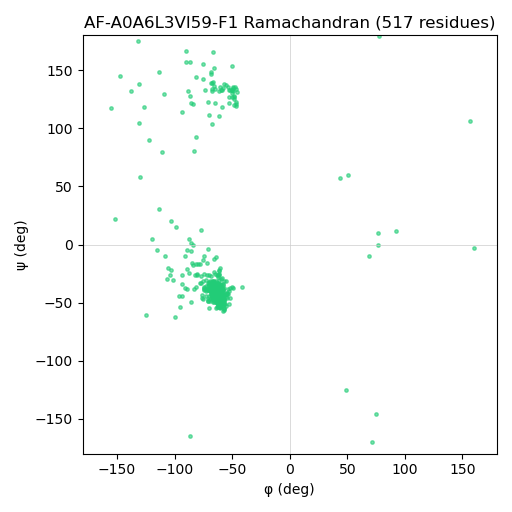5.499 1.084 -9.519 1.00 84.94 277 GLY A C 1
ATOM 2074 O O . GLY A 1 277 ? 26.710 1.266 -9.558 1.00 84.94 277 GLY A O 1
ATOM 2075 N N . LEU A 1 278 ? 24.892 0.188 -10.306 1.00 83.25 278 LEU A N 1
ATOM 2076 C CA . LEU A 1 278 ? 25.591 -0.593 -11.335 1.00 83.25 278 LEU A CA 1
ATOM 2077 C C . LEU A 1 278 ? 25.858 0.221 -12.607 1.00 83.25 278 LEU A C 1
ATOM 2079 O O . LEU A 1 278 ? 26.861 0.009 -13.281 1.00 83.25 278 LEU A O 1
ATOM 2083 N N . PHE A 1 279 ? 24.949 1.140 -12.928 1.00 80.88 279 PHE A N 1
ATOM 2084 C CA . PHE A 1 279 ? 25.005 1.979 -14.123 1.00 80.88 279 PHE A CA 1
ATOM 2085 C C . PHE A 1 279 ? 25.569 3.376 -13.856 1.00 80.88 279 PHE A C 1
ATOM 2087 O O . PHE A 1 279 ? 25.453 4.244 -14.719 1.00 80.88 279 PHE A O 1
ATOM 2094 N N . SER A 1 280 ? 26.214 3.593 -12.705 1.00 79.06 280 SER A N 1
ATOM 2095 C CA . SER A 1 280 ? 26.697 4.915 -12.288 1.00 79.06 280 SER A CA 1
ATOM 2096 C C . SER A 1 280 ? 27.648 5.547 -13.306 1.00 79.06 280 SER A C 1
ATOM 2098 O O . SER A 1 280 ? 27.657 6.761 -13.470 1.00 79.06 280 SER A O 1
ATOM 2100 N N . ALA A 1 281 ? 28.413 4.724 -14.032 1.00 68.62 281 ALA A N 1
ATOM 2101 C CA . ALA A 1 281 ? 29.301 5.169 -15.106 1.00 68.62 281 ALA A CA 1
ATOM 2102 C C . ALA A 1 281 ? 28.560 5.763 -16.322 1.00 68.62 281 ALA A C 1
ATOM 2104 O O . ALA A 1 281 ? 29.146 6.544 -17.061 1.00 68.62 281 ALA A O 1
ATOM 2105 N N . PHE A 1 282 ? 27.290 5.403 -16.532 1.00 66.06 282 PHE A N 1
ATOM 2106 C CA . PHE A 1 282 ? 26.485 5.839 -17.678 1.00 66.06 282 PHE A CA 1
ATOM 2107 C C . PHE A 1 282 ? 25.504 6.960 -17.336 1.00 66.06 282 PHE A C 1
ATOM 2109 O O . PHE A 1 282 ? 25.176 7.764 -18.201 1.00 66.06 282 PHE A O 1
ATOM 2116 N N . ASN A 1 283 ? 25.007 7.003 -16.099 1.00 67.50 283 ASN A N 1
ATOM 2117 C CA . ASN A 1 283 ? 23.941 7.923 -15.693 1.00 67.50 283 ASN A CA 1
ATOM 2118 C C . ASN A 1 283 ? 24.372 8.954 -14.637 1.00 67.50 283 ASN A C 1
ATOM 2120 O O . ASN A 1 283 ? 23.559 9.791 -14.261 1.00 67.50 283 ASN A O 1
ATOM 2124 N N . GLY A 1 284 ? 25.605 8.877 -14.118 1.00 67.56 284 GLY A N 1
ATOM 2125 C CA . GLY A 1 284 ? 26.117 9.765 -13.066 1.00 67.56 284 GLY A CA 1
ATOM 2126 C C . GLY A 1 284 ? 25.478 9.573 -11.681 1.00 67.56 284 GLY A C 1
ATOM 2127 O O . GLY A 1 284 ? 25.984 10.102 -10.693 1.00 67.56 284 GLY A O 1
ATOM 2128 N N . ALA A 1 285 ? 24.406 8.784 -11.571 1.00 76.38 285 ALA A N 1
ATOM 2129 C CA . ALA A 1 285 ? 23.698 8.513 -10.330 1.00 76.38 285 ALA A CA 1
ATOM 2130 C C . ALA A 1 285 ? 24.362 7.351 -9.583 1.00 76.38 285 ALA A C 1
ATOM 2132 O O . ALA A 1 285 ? 24.480 6.231 -10.080 1.00 76.38 285 ALA A O 1
ATOM 2133 N N . THR A 1 286 ? 24.789 7.596 -8.346 1.00 86.50 286 THR A N 1
ATOM 2134 C CA . THR A 1 286 ? 25.349 6.541 -7.494 1.00 86.50 286 THR A CA 1
ATOM 2135 C C . THR A 1 286 ? 24.259 5.862 -6.670 1.00 86.50 286 THR A C 1
ATOM 2137 O O . THR A 1 286 ? 23.232 6.458 -6.347 1.00 86.50 286 THR A O 1
ATOM 2140 N N . GLY A 1 287 ? 24.505 4.626 -6.226 1.00 87.81 287 GLY A N 1
ATOM 2141 C CA . GLY A 1 287 ? 23.601 3.965 -5.278 1.00 87.81 287 GLY A CA 1
ATOM 2142 C C . GLY A 1 287 ? 23.431 4.747 -3.965 1.00 87.81 287 GLY A C 1
ATOM 2143 O O . GLY A 1 287 ? 22.372 4.690 -3.346 1.00 87.81 287 GLY A O 1
ATOM 2144 N N . GLY A 1 288 ? 24.445 5.523 -3.559 1.00 90.62 288 GLY A N 1
ATOM 2145 C CA . GLY A 1 288 ? 24.357 6.421 -2.404 1.00 90.62 288 GLY A CA 1
ATOM 2146 C C . GLY A 1 288 ? 23.388 7.584 -2.630 1.00 90.62 288 GLY A C 1
ATOM 2147 O O . GLY A 1 288 ? 22.602 7.902 -1.739 1.00 90.62 288 GLY A O 1
ATOM 2148 N N . PHE A 1 289 ? 23.391 8.168 -3.831 1.00 90.62 289 PHE A N 1
ATOM 2149 C CA . PHE A 1 289 ? 22.430 9.201 -4.214 1.00 90.62 289 PHE A CA 1
ATOM 2150 C C . PHE A 1 289 ? 20.995 8.658 -4.261 1.00 90.62 289 PHE A C 1
ATOM 2152 O O . PHE A 1 289 ? 20.098 9.256 -3.668 1.00 90.62 289 PHE A O 1
ATOM 2159 N N . GLU A 1 290 ? 20.781 7.483 -4.859 1.00 92.31 290 GLU A N 1
ATOM 2160 C CA . GLU A 1 290 ? 19.459 6.840 -4.861 1.00 92.31 290 GLU A CA 1
ATOM 2161 C C . GLU A 1 290 ? 18.958 6.535 -3.444 1.00 92.31 290 GLU A C 1
ATOM 2163 O O . GLU A 1 290 ? 17.779 6.721 -3.137 1.00 92.31 290 GLU A O 1
ATOM 2168 N N . TYR A 1 291 ? 19.847 6.098 -2.548 1.00 94.12 291 TYR A N 1
ATOM 2169 C CA . TYR A 1 291 ? 19.490 5.896 -1.147 1.00 94.12 291 TYR A CA 1
ATOM 2170 C C . TYR A 1 291 ? 19.071 7.218 -0.495 1.00 94.12 291 TYR A C 1
ATOM 2172 O O . TYR A 1 291 ? 18.011 7.296 0.125 1.00 94.12 291 TYR A O 1
ATOM 2180 N N . TRP A 1 292 ? 19.867 8.273 -0.671 1.00 93.19 292 TRP A N 1
ATOM 2181 C CA . TRP A 1 292 ? 19.577 9.603 -0.142 1.00 93.19 292 TRP A CA 1
ATOM 2182 C C . TRP A 1 292 ? 18.212 10.130 -0.600 1.00 93.19 292 TRP A C 1
ATOM 2184 O O . TRP A 1 292 ? 17.378 10.513 0.229 1.00 93.19 292 TRP A O 1
ATOM 2194 N N . ILE A 1 293 ? 17.945 10.099 -1.906 1.00 92.62 293 ILE A N 1
ATOM 2195 C CA . ILE A 1 293 ? 16.724 10.681 -2.457 1.00 92.62 293 ILE A CA 1
ATOM 2196 C C . ILE A 1 293 ? 15.485 9.837 -2.138 1.00 92.62 293 ILE A C 1
ATOM 2198 O O . ILE A 1 293 ? 14.438 10.406 -1.842 1.00 92.62 293 ILE A O 1
ATOM 2202 N N . ARG A 1 294 ? 15.583 8.499 -2.110 1.00 93.31 294 ARG A N 1
ATOM 2203 C CA . ARG A 1 294 ? 14.418 7.615 -1.905 1.00 93.31 294 ARG A CA 1
ATOM 2204 C C . ARG A 1 294 ? 14.138 7.267 -0.446 1.00 93.31 294 ARG A C 1
ATOM 2206 O O . ARG A 1 294 ? 12.974 7.162 -0.071 1.00 93.31 294 ARG A O 1
ATOM 2213 N N . GLN A 1 295 ? 15.173 7.075 0.374 1.00 95.12 295 GLN A N 1
ATOM 2214 C CA . GLN A 1 295 ? 15.034 6.596 1.758 1.00 95.12 295 GLN A CA 1
ATOM 2215 C C . GLN A 1 295 ? 15.191 7.687 2.817 1.00 95.12 295 GLN A C 1
ATOM 2217 O O . GLN A 1 295 ? 14.669 7.519 3.919 1.00 95.12 295 GLN A O 1
ATOM 2222 N N . SER A 1 296 ? 15.849 8.805 2.500 1.00 93.19 296 SER A N 1
ATOM 2223 C CA . SER A 1 296 ? 16.006 9.912 3.453 1.00 93.19 296 SER A CA 1
ATOM 2224 C C . SER A 1 296 ? 15.005 11.031 3.185 1.00 93.19 296 SER A C 1
ATOM 2226 O O . SER A 1 296 ? 14.150 11.306 4.024 1.00 93.19 296 SER A O 1
ATOM 2228 N N . ILE A 1 297 ? 15.082 11.662 2.011 1.00 92.75 297 ILE A N 1
ATOM 2229 C CA . ILE A 1 297 ? 14.259 12.838 1.694 1.00 92.75 297 ILE A CA 1
ATOM 2230 C C . ILE A 1 297 ? 12.884 12.438 1.141 1.00 92.75 297 ILE A C 1
ATOM 2232 O O . ILE A 1 297 ? 11.853 12.930 1.597 1.00 92.75 297 ILE A O 1
ATOM 2236 N N . GLY A 1 298 ? 12.853 11.542 0.156 1.00 92.31 298 GLY A N 1
ATOM 2237 C CA . GLY A 1 298 ? 11.650 11.183 -0.597 1.00 92.31 298 GLY A CA 1
ATOM 2238 C C . GLY A 1 298 ? 10.813 10.062 0.012 1.00 92.31 298 GLY A C 1
ATOM 2239 O O . GLY A 1 298 ? 9.824 9.660 -0.596 1.00 92.31 298 GLY A O 1
ATOM 2240 N N . LEU A 1 299 ? 11.160 9.552 1.199 1.00 95.38 299 LEU A N 1
ATOM 2241 C CA . LEU A 1 299 ? 10.534 8.346 1.754 1.00 95.38 299 LEU A CA 1
ATOM 2242 C C . LEU A 1 299 ? 9.019 8.491 1.967 1.00 95.38 299 LEU A C 1
ATOM 2244 O O . LEU A 1 299 ? 8.272 7.543 1.740 1.00 95.38 299 LEU A O 1
ATOM 2248 N N . LEU A 1 300 ? 8.562 9.673 2.393 1.00 96.12 300 LEU A N 1
ATOM 2249 C CA . LEU A 1 300 ? 7.136 9.994 2.567 1.00 96.12 300 LEU A CA 1
ATOM 2250 C C . LEU A 1 300 ? 6.459 10.496 1.281 1.00 96.12 300 LEU A C 1
ATOM 2252 O O . LEU A 1 300 ? 5.249 10.728 1.280 1.00 96.12 300 LEU A O 1
ATOM 2256 N N . GLY A 1 301 ? 7.232 10.685 0.214 1.00 93.81 301 GLY A N 1
ATOM 2257 C CA . GLY A 1 301 ? 6.766 11.122 -1.091 1.00 93.81 301 GLY A CA 1
ATOM 2258 C C . GLY A 1 301 ? 6.299 9.967 -1.979 1.00 93.81 301 GLY A C 1
ATOM 2259 O O . GLY A 1 301 ? 6.033 8.852 -1.519 1.00 93.81 301 GLY A O 1
ATOM 2260 N N . GLY A 1 302 ? 6.162 10.260 -3.269 1.00 94.62 302 GLY A N 1
ATOM 2261 C CA . GLY A 1 302 ? 5.857 9.308 -4.328 1.00 94.62 302 GLY A CA 1
ATOM 2262 C C . GLY A 1 302 ? 4.671 8.417 -3.975 1.00 94.62 302 GLY A C 1
ATOM 2263 O O . GLY A 1 302 ? 3.599 8.883 -3.583 1.00 94.62 302 GLY A O 1
ATOM 2264 N N . GLN A 1 303 ? 4.891 7.107 -4.047 1.00 96.56 303 GLN A N 1
ATOM 2265 C CA . GLN A 1 303 ? 3.854 6.101 -3.819 1.00 96.56 303 GLN A CA 1
ATOM 2266 C C . GLN A 1 303 ? 3.259 6.136 -2.405 1.00 96.56 303 GLN A C 1
ATOM 2268 O O . GLN A 1 303 ? 2.097 5.771 -2.230 1.00 96.56 303 GLN A O 1
ATOM 2273 N N . VAL A 1 304 ? 3.997 6.617 -1.395 1.00 98.12 304 VAL A N 1
ATOM 2274 C CA . VAL A 1 304 ? 3.467 6.780 -0.031 1.00 98.12 304 VAL A CA 1
ATOM 2275 C C . VAL A 1 304 ? 2.430 7.898 0.008 1.00 98.12 304 VAL A C 1
ATOM 2277 O O . VAL A 1 304 ? 1.325 7.689 0.511 1.00 98.12 304 VAL A O 1
ATOM 2280 N N . ALA A 1 305 ? 2.748 9.060 -0.568 1.00 97.94 305 ALA A N 1
ATOM 2281 C CA . ALA A 1 305 ? 1.834 10.198 -0.638 1.00 97.94 305 ALA A CA 1
ATOM 2282 C C . ALA A 1 305 ? 0.628 9.913 -1.552 1.00 97.94 305 ALA A C 1
ATOM 2284 O O . ALA A 1 305 ? -0.514 10.172 -1.169 1.00 97.94 305 ALA A O 1
ATOM 2285 N N . PHE A 1 306 ? 0.847 9.319 -2.729 1.00 98.25 306 PHE A N 1
ATOM 2286 C CA . PHE A 1 306 ? -0.239 8.964 -3.652 1.00 98.25 306 PHE A CA 1
ATOM 2287 C C . PHE A 1 306 ? -1.148 7.893 -3.053 1.00 98.25 306 PHE A C 1
ATOM 2289 O O . PHE A 1 306 ? -2.372 8.033 -3.078 1.00 98.25 306 PHE A O 1
ATOM 2296 N N . GLY A 1 307 ? -0.556 6.871 -2.430 1.00 98.44 307 GLY A N 1
ATOM 2297 C CA . GLY A 1 307 ? -1.287 5.848 -1.695 1.00 98.44 307 GLY A CA 1
ATOM 2298 C C . GLY A 1 307 ? -2.103 6.442 -0.550 1.00 98.44 307 GLY A C 1
ATOM 2299 O O . GLY A 1 307 ? -3.273 6.098 -0.400 1.00 98.44 307 GLY A O 1
ATOM 2300 N N . ALA A 1 308 ? -1.537 7.377 0.216 1.00 98.44 308 ALA A N 1
ATOM 2301 C CA . ALA A 1 308 ? -2.233 8.095 1.281 1.00 98.44 308 ALA A CA 1
ATOM 2302 C C . ALA A 1 308 ? -3.476 8.844 0.768 1.00 98.44 308 ALA A C 1
ATOM 2304 O O . ALA A 1 308 ? -4.565 8.684 1.322 1.00 98.44 308 ALA A O 1
ATOM 2305 N N . VAL A 1 309 ? -3.343 9.627 -0.306 1.00 98.38 309 VAL A N 1
ATOM 2306 C CA . VAL A 1 309 ? -4.460 10.389 -0.892 1.00 98.38 309 VAL A CA 1
ATOM 2307 C C . VAL A 1 309 ? -5.535 9.454 -1.452 1.00 98.38 309 VAL A C 1
ATOM 2309 O O . VAL A 1 309 ? -6.718 9.610 -1.134 1.00 98.38 309 VAL A O 1
ATOM 2312 N N . LEU A 1 310 ? -5.135 8.438 -2.220 1.00 98.56 310 LEU A N 1
ATOM 2313 C CA . LEU A 1 310 ? -6.042 7.425 -2.760 1.00 98.56 310 LEU A CA 1
ATOM 2314 C C . LEU A 1 310 ? -6.797 6.698 -1.649 1.00 98.56 310 LEU A C 1
ATOM 2316 O O . LEU A 1 310 ? -8.026 6.597 -1.668 1.00 98.56 310 LEU A O 1
ATOM 2320 N N . GLY A 1 311 ? -6.062 6.227 -0.647 1.00 97.81 311 GLY A N 1
ATOM 2321 C CA . GLY A 1 311 ? -6.620 5.533 0.495 1.00 97.81 311 GLY A CA 1
ATOM 2322 C C . GLY A 1 311 ? -7.615 6.402 1.259 1.00 97.81 311 GLY A C 1
ATOM 2323 O O . GLY A 1 311 ? -8.702 5.929 1.593 1.00 97.81 311 GLY A O 1
ATOM 2324 N N . ALA A 1 312 ? -7.299 7.680 1.484 1.00 97.62 312 ALA A N 1
ATOM 2325 C CA . ALA A 1 312 ? -8.202 8.626 2.133 1.00 97.62 312 ALA A CA 1
ATOM 2326 C C . ALA A 1 312 ? -9.509 8.805 1.351 1.00 97.62 312 ALA A C 1
ATOM 2328 O O . ALA A 1 312 ? -10.592 8.742 1.938 1.00 97.62 312 ALA A O 1
ATOM 2329 N N . GLY A 1 313 ? -9.416 8.969 0.028 1.00 97.25 313 GLY A N 1
ATOM 2330 C CA . GLY A 1 313 ? -10.574 9.071 -0.856 1.00 97.25 313 GLY A CA 1
ATOM 2331 C C . GLY A 1 313 ? -11.447 7.817 -0.829 1.00 97.25 313 GLY A C 1
ATOM 2332 O O . GLY A 1 313 ? -12.665 7.919 -0.700 1.00 97.25 313 GLY A O 1
ATOM 2333 N N . ILE A 1 314 ? -10.848 6.624 -0.846 1.00 96.94 314 ILE A N 1
ATOM 2334 C CA . ILE A 1 314 ? -11.587 5.359 -0.711 1.00 96.94 314 ILE A CA 1
ATOM 2335 C C . ILE A 1 314 ? -12.240 5.250 0.674 1.00 96.94 314 ILE A C 1
ATOM 2337 O O . ILE A 1 314 ? -13.396 4.838 0.777 1.00 96.94 314 ILE A O 1
ATOM 2341 N N . GLY A 1 315 ? -11.541 5.656 1.738 1.00 94.75 315 GLY A N 1
ATOM 2342 C CA . GLY A 1 315 ? -12.087 5.704 3.095 1.00 94.75 315 GLY A CA 1
ATOM 2343 C C . GLY A 1 315 ? -13.312 6.618 3.202 1.00 94.75 315 GLY A C 1
ATOM 2344 O O . GLY A 1 315 ? -14.320 6.230 3.787 1.00 94.75 315 GLY A O 1
ATOM 2345 N N . LEU A 1 316 ? -13.267 7.799 2.576 1.00 94.50 316 LEU A N 1
ATOM 2346 C CA . LEU A 1 316 ? -14.410 8.715 2.474 1.00 94.50 316 LEU A CA 1
ATOM 2347 C C . LEU A 1 316 ? -15.542 8.137 1.616 1.00 94.50 316 LEU A C 1
ATOM 2349 O O . LEU A 1 316 ? -16.712 8.215 1.991 1.00 94.50 316 LEU A O 1
ATOM 2353 N N . ALA A 1 317 ? -15.213 7.518 0.481 1.00 95.12 317 ALA A N 1
ATOM 2354 C CA . ALA A 1 317 ? -16.193 6.869 -0.379 1.00 95.12 317 ALA A CA 1
ATOM 2355 C C . ALA A 1 317 ? -16.914 5.730 0.359 1.00 95.12 317 ALA A C 1
ATOM 2357 O O . ALA A 1 317 ? -18.125 5.586 0.224 1.00 95.12 317 ALA A O 1
ATOM 2358 N N . ALA A 1 318 ? -16.220 4.966 1.206 1.00 91.50 318 ALA A N 1
ATOM 2359 C CA . ALA A 1 318 ? -16.830 3.906 2.006 1.00 91.50 318 ALA A CA 1
ATOM 2360 C C . ALA A 1 318 ? -17.902 4.425 2.991 1.00 91.50 318 ALA A C 1
ATOM 2362 O O . ALA A 1 318 ? -18.821 3.678 3.326 1.00 91.50 318 ALA A O 1
ATOM 2363 N N . GLN A 1 319 ? -17.836 5.697 3.408 1.00 89.88 319 GLN A N 1
ATOM 2364 C CA . GLN A 1 319 ? -18.845 6.328 4.273 1.00 89.88 319 GLN A CA 1
ATOM 2365 C C . GLN A 1 319 ? -20.091 6.801 3.530 1.00 89.88 319 GLN A C 1
ATOM 2367 O O . GLN A 1 319 ? -21.158 6.944 4.133 1.00 89.88 319 GLN A O 1
ATOM 2372 N N . ALA A 1 320 ? -19.983 7.086 2.233 1.00 90.94 320 ALA A N 1
ATOM 2373 C CA . ALA A 1 320 ? -21.118 7.592 1.482 1.00 90.94 320 ALA A CA 1
ATOM 2374 C C . ALA A 1 320 ? -22.197 6.501 1.353 1.00 90.94 320 ALA A C 1
ATOM 2376 O O . ALA A 1 320 ? -21.908 5.344 1.043 1.00 90.94 320 ALA A O 1
ATOM 2377 N N . ARG A 1 321 ? -23.462 6.858 1.607 1.00 88.44 321 ARG A N 1
ATOM 2378 C CA . ARG A 1 321 ? -24.602 5.928 1.490 1.00 88.44 321 ARG A CA 1
ATOM 2379 C C . ARG A 1 321 ? -24.970 5.646 0.032 1.00 88.44 321 ARG A C 1
ATOM 2381 O O . ARG A 1 321 ? -25.259 4.506 -0.309 1.00 88.44 321 ARG A O 1
ATOM 2388 N N . ASP A 1 322 ? -24.898 6.671 -0.813 1.00 94.75 322 ASP A N 1
ATOM 2389 C CA . ASP A 1 322 ? -25.238 6.601 -2.234 1.00 94.75 322 ASP A CA 1
ATOM 2390 C C . ASP A 1 322 ? -24.040 6.182 -3.100 1.00 94.75 322 ASP A C 1
ATOM 2392 O O . ASP A 1 322 ? -22.959 6.767 -2.999 1.00 94.75 322 ASP A O 1
ATOM 2396 N N . ARG A 1 323 ? -24.259 5.211 -3.998 1.00 92.88 323 ARG A N 1
ATOM 2397 C CA . ARG A 1 323 ? -23.264 4.708 -4.957 1.00 92.88 323 ARG A CA 1
ATOM 2398 C C . ARG A 1 323 ? -22.736 5.816 -5.870 1.00 92.88 323 ARG A C 1
ATOM 2400 O O . ARG A 1 323 ? -21.536 5.827 -6.137 1.00 92.88 323 ARG A O 1
ATOM 2407 N N . GLY A 1 324 ? -23.586 6.751 -6.300 1.00 94.81 324 GLY A N 1
ATOM 2408 C CA . GLY A 1 324 ? -23.166 7.893 -7.114 1.00 94.81 324 GLY A CA 1
ATOM 2409 C C . GLY A 1 324 ? -22.137 8.748 -6.379 1.00 94.81 324 GLY A C 1
ATOM 2410 O O . GLY A 1 324 ? -21.041 8.993 -6.884 1.00 94.81 324 GLY A O 1
ATOM 2411 N N . ARG A 1 325 ? -22.436 9.118 -5.132 1.00 95.06 325 ARG A N 1
ATOM 2412 C CA . ARG A 1 325 ? -21.501 9.843 -4.261 1.00 95.06 325 ARG A CA 1
ATOM 2413 C C . ARG A 1 325 ? -20.216 9.059 -3.968 1.00 95.06 325 ARG A C 1
ATOM 2415 O O . ARG A 1 325 ? -19.154 9.673 -3.939 1.00 95.06 325 ARG A O 1
ATOM 2422 N N . ARG A 1 326 ? -20.275 7.729 -3.800 1.00 94.38 326 ARG A N 1
ATOM 2423 C CA . ARG A 1 326 ? -19.063 6.893 -3.640 1.00 94.38 326 ARG A CA 1
ATOM 2424 C C . ARG A 1 326 ? -18.114 7.062 -4.821 1.00 94.38 326 ARG A C 1
ATOM 2426 O O . ARG A 1 326 ? -16.932 7.317 -4.619 1.00 94.38 326 ARG A O 1
ATOM 2433 N N . LEU A 1 327 ? -18.641 6.953 -6.041 1.00 95.94 327 LEU A N 1
ATOM 2434 C CA . LEU A 1 327 ? -17.848 7.072 -7.266 1.00 95.94 327 LEU A CA 1
ATOM 2435 C C . LEU A 1 327 ? -17.289 8.486 -7.447 1.00 95.94 327 LEU A C 1
ATOM 2437 O O . LEU A 1 327 ? -16.112 8.628 -7.762 1.00 95.94 327 LEU A O 1
ATOM 2441 N N . ARG A 1 328 ? -18.085 9.525 -7.157 1.00 97.00 328 ARG A N 1
ATOM 2442 C CA . ARG A 1 328 ? -17.636 10.929 -7.218 1.00 97.00 328 ARG A CA 1
ATOM 2443 C C . ARG A 1 328 ? -16.490 11.253 -6.258 1.00 97.00 328 ARG A C 1
ATOM 2445 O O . ARG A 1 328 ? -15.790 12.225 -6.492 1.00 97.00 328 ARG A O 1
ATOM 2452 N N . ILE A 1 329 ? -16.302 10.474 -5.191 1.00 96.00 329 ILE A N 1
ATOM 2453 C CA . ILE A 1 329 ? -15.183 10.641 -4.250 1.00 96.00 329 ILE A CA 1
ATOM 2454 C C . ILE A 1 329 ? -14.003 9.737 -4.637 1.00 96.00 329 ILE A C 1
ATOM 2456 O O . ILE A 1 329 ? -12.857 10.178 -4.629 1.00 96.00 329 ILE A O 1
ATOM 2460 N N . ALA A 1 330 ? -14.271 8.475 -4.984 1.00 95.94 330 ALA A N 1
ATOM 2461 C CA . ALA A 1 330 ? -13.225 7.498 -5.270 1.00 95.94 330 ALA A CA 1
ATOM 2462 C C . ALA A 1 330 ? -12.486 7.777 -6.590 1.00 95.94 330 ALA A C 1
ATOM 2464 O O . ALA A 1 330 ? -11.269 7.619 -6.642 1.00 95.94 330 ALA A O 1
ATOM 2465 N N . LEU A 1 331 ? -13.195 8.205 -7.644 1.00 97.12 331 LEU A N 1
ATOM 2466 C CA . LEU A 1 331 ? -12.587 8.439 -8.959 1.00 97.12 331 LEU A CA 1
ATOM 2467 C C . LEU A 1 331 ? -11.581 9.599 -8.954 1.00 97.12 331 LEU A C 1
ATOM 2469 O O . LEU A 1 331 ? -10.474 9.381 -9.438 1.00 97.12 331 LEU A O 1
ATOM 2473 N N . PRO A 1 332 ? -11.870 10.782 -8.370 1.00 97.75 332 PRO A N 1
ATOM 2474 C CA . PRO A 1 332 ? -10.862 11.834 -8.257 1.00 97.75 332 PRO A CA 1
ATOM 2475 C C . PRO A 1 332 ? -9.647 11.414 -7.433 1.00 97.75 332 PRO A C 1
ATOM 2477 O O . PRO A 1 332 ? -8.533 11.795 -7.766 1.00 97.75 332 PRO A O 1
ATOM 2480 N N . ALA A 1 333 ? -9.832 10.604 -6.387 1.00 97.69 333 ALA A N 1
ATOM 2481 C CA . ALA A 1 333 ? -8.717 10.102 -5.586 1.00 97.69 333 ALA A CA 1
ATOM 2482 C C . ALA A 1 333 ? -7.824 9.132 -6.381 1.00 97.69 333 ALA A C 1
ATOM 2484 O O . ALA A 1 333 ? -6.600 9.193 -6.274 1.00 97.69 333 ALA A O 1
ATOM 2485 N N . LEU A 1 334 ? -8.429 8.271 -7.207 1.00 98.25 334 LEU A N 1
ATOM 2486 C CA . LEU A 1 334 ? -7.711 7.392 -8.133 1.00 98.25 334 LEU A CA 1
ATOM 2487 C C . LEU A 1 334 ? -6.979 8.194 -9.209 1.00 98.25 334 LEU A C 1
ATOM 2489 O O . LEU A 1 334 ? -5.792 7.969 -9.424 1.00 98.25 334 LEU A O 1
ATOM 2493 N N . ALA A 1 335 ? -7.669 9.149 -9.835 1.00 98.06 335 ALA A N 1
ATOM 2494 C CA . ALA A 1 335 ? -7.093 10.034 -10.837 1.00 98.06 335 ALA A CA 1
ATOM 2495 C C . ALA A 1 335 ? -5.916 10.828 -10.262 1.00 98.06 335 ALA A C 1
ATOM 2497 O O . ALA A 1 335 ? -4.875 10.875 -10.899 1.00 98.06 335 ALA A O 1
ATOM 2498 N N . ALA A 1 336 ? -6.045 11.363 -9.043 1.00 97.62 336 ALA A N 1
ATOM 2499 C CA . ALA A 1 336 ? -4.982 12.084 -8.353 1.00 97.62 336 ALA A CA 1
ATOM 2500 C C . ALA A 1 336 ? -3.751 11.201 -8.100 1.00 97.62 336 ALA A C 1
ATOM 2502 O O . ALA A 1 336 ? -2.632 11.624 -8.369 1.00 97.62 336 ALA A O 1
ATOM 2503 N N . ALA A 1 337 ? -3.928 9.970 -7.612 1.00 97.69 337 ALA A N 1
ATOM 2504 C CA . ALA A 1 337 ? -2.798 9.072 -7.378 1.00 97.69 337 ALA A CA 1
ATOM 2505 C C . ALA A 1 337 ? -2.107 8.641 -8.680 1.00 97.69 337 ALA A C 1
ATOM 2507 O O . ALA A 1 337 ? -0.880 8.647 -8.753 1.00 97.69 337 ALA A O 1
ATOM 2508 N N . PHE A 1 338 ? -2.892 8.329 -9.714 1.00 97.81 338 PHE A N 1
ATOM 2509 C CA . PHE A 1 338 ? -2.388 8.031 -11.051 1.00 97.81 338 PHE A CA 1
ATOM 2510 C C . PHE A 1 338 ? -1.621 9.221 -11.646 1.00 97.81 338 PHE A C 1
ATOM 2512 O O . PHE A 1 338 ? -0.459 9.082 -12.022 1.00 97.81 338 PHE A O 1
ATOM 2519 N N . SER A 1 339 ? -2.236 10.406 -11.678 1.00 96.88 339 SER A N 1
ATOM 2520 C CA . SER A 1 339 ? -1.621 11.604 -12.245 1.00 96.88 339 SER A CA 1
ATOM 2521 C C . SER A 1 339 ? -0.413 12.058 -11.438 1.00 96.88 339 SER A C 1
ATOM 2523 O O . SER A 1 339 ? 0.535 12.549 -12.025 1.00 96.88 339 SER A O 1
ATOM 2525 N N . GLY A 1 340 ? -0.423 11.895 -10.112 1.00 96.44 340 GLY A N 1
ATOM 2526 C CA . GLY A 1 340 ? 0.715 12.221 -9.254 1.00 96.44 340 GLY A CA 1
ATOM 2527 C C . GLY A 1 340 ? 1.933 11.354 -9.554 1.00 96.44 340 GLY A C 1
ATOM 2528 O O . GLY A 1 340 ? 3.039 11.881 -9.666 1.00 96.44 340 GLY A O 1
ATOM 2529 N N . ALA A 1 341 ? 1.724 10.051 -9.761 1.00 95.69 341 ALA A N 1
ATOM 2530 C CA . ALA A 1 341 ? 2.785 9.137 -10.172 1.00 95.69 341 ALA A CA 1
ATOM 2531 C C . ALA A 1 341 ? 3.349 9.507 -11.549 1.00 95.69 341 ALA A C 1
ATOM 2533 O O . ALA A 1 341 ? 4.562 9.632 -11.683 1.00 95.69 341 ALA A O 1
ATOM 2534 N N . VAL A 1 342 ? 2.481 9.765 -12.537 1.00 96.12 342 VAL A N 1
ATOM 2535 C CA . VAL A 1 342 ? 2.924 10.184 -13.876 1.00 96.12 342 VAL A CA 1
ATOM 2536 C C . VAL A 1 342 ? 3.676 11.513 -13.818 1.00 96.12 342 VAL A C 1
ATOM 2538 O O . VAL A 1 342 ? 4.815 11.604 -14.263 1.00 96.12 342 VAL A O 1
ATOM 2541 N N . ALA A 1 343 ? 3.057 12.526 -13.210 1.00 94.50 343 ALA A N 1
ATOM 2542 C CA . ALA A 1 343 ? 3.591 13.877 -13.135 1.00 94.50 343 ALA A CA 1
ATOM 2543 C C . ALA A 1 343 ? 4.927 13.932 -12.395 1.00 94.50 343 ALA A C 1
ATOM 2545 O O . ALA A 1 343 ? 5.769 14.742 -12.753 1.00 94.50 343 ALA A O 1
ATOM 2546 N N . THR A 1 344 ? 5.140 13.089 -11.382 1.00 94.31 344 THR A N 1
ATOM 2547 C CA . THR A 1 344 ? 6.408 13.073 -10.643 1.00 94.31 344 THR A CA 1
ATOM 2548 C C . THR A 1 344 ? 7.569 12.691 -11.529 1.00 94.31 344 THR A C 1
ATOM 2550 O O . THR A 1 344 ? 8.548 13.424 -11.581 1.00 94.31 344 THR A O 1
ATOM 2553 N N . GLU A 1 345 ? 7.435 11.595 -12.260 1.00 91.44 345 GLU A N 1
ATOM 2554 C CA . GLU A 1 345 ? 8.497 11.113 -13.133 1.00 91.44 345 GLU A CA 1
ATOM 2555 C C . GLU A 1 345 ? 8.710 12.074 -14.317 1.00 91.44 345 GLU A C 1
ATOM 2557 O O . GLU A 1 345 ? 9.841 12.454 -14.616 1.00 91.44 345 GLU A O 1
ATOM 2562 N N . THR A 1 346 ? 7.632 12.563 -14.945 1.00 92.31 346 THR A N 1
ATOM 2563 C CA . THR A 1 346 ? 7.745 13.445 -16.118 1.00 92.31 346 THR A CA 1
ATOM 2564 C C . THR A 1 346 ? 8.213 14.859 -15.766 1.00 92.31 346 THR A C 1
ATOM 2566 O O . THR A 1 346 ? 9.064 15.416 -16.456 1.00 92.31 346 THR A O 1
ATOM 2569 N N . LEU A 1 347 ? 7.673 15.468 -14.701 1.00 93.38 347 LEU A N 1
ATOM 2570 C CA . LEU A 1 347 ? 8.047 16.831 -14.307 1.00 93.38 347 LEU A CA 1
ATOM 2571 C C . LEU A 1 347 ? 9.428 16.866 -13.661 1.00 93.38 347 LEU A C 1
ATOM 2573 O O . LEU A 1 347 ? 10.158 17.817 -13.915 1.00 93.38 347 LEU A O 1
ATOM 2577 N N . ALA A 1 348 ? 9.811 15.861 -12.862 1.00 91.38 348 ALA A N 1
ATOM 2578 C CA . ALA A 1 348 ? 11.159 15.820 -12.295 1.00 91.38 348 ALA A CA 1
ATOM 2579 C C . ALA A 1 348 ? 12.214 15.710 -13.405 1.00 91.38 348 ALA A C 1
ATOM 2581 O O . ALA A 1 348 ? 13.194 16.453 -13.383 1.00 91.38 348 ALA A O 1
ATOM 2582 N N . ALA A 1 349 ? 11.978 14.858 -14.410 1.00 88.56 349 ALA A N 1
ATOM 2583 C CA . ALA A 1 349 ? 12.856 14.745 -15.573 1.00 88.56 349 ALA A CA 1
ATOM 2584 C C . ALA A 1 349 ? 12.932 16.060 -16.368 1.00 88.56 349 ALA A C 1
ATOM 2586 O O . ALA A 1 349 ? 14.022 16.520 -16.702 1.00 88.56 349 ALA A O 1
ATOM 2587 N N . TRP A 1 350 ? 11.789 16.705 -16.620 1.00 92.44 350 TRP A N 1
ATOM 2588 C CA . TRP A 1 350 ? 11.740 17.985 -17.331 1.00 92.44 350 TRP A CA 1
ATOM 2589 C C . TRP A 1 350 ? 12.455 19.117 -16.574 1.00 92.44 350 TRP A C 1
ATOM 2591 O O . TRP A 1 350 ? 13.245 19.849 -17.166 1.00 92.44 350 TRP A O 1
ATOM 2601 N N . LEU A 1 351 ? 12.238 19.237 -15.261 1.00 92.50 351 LEU A N 1
ATOM 2602 C CA . LEU A 1 351 ? 12.917 20.228 -14.417 1.00 92.50 351 LEU A CA 1
ATOM 2603 C C . LEU A 1 351 ? 14.428 19.984 -14.354 1.00 92.50 351 LEU A C 1
ATOM 2605 O O . LEU A 1 351 ? 15.206 20.930 -14.450 1.00 92.50 351 LEU A O 1
ATOM 2609 N N . SER A 1 352 ? 14.839 18.720 -14.227 1.00 88.50 352 SER A N 1
ATOM 2610 C CA . SER A 1 352 ? 16.251 18.333 -14.253 1.00 88.50 352 SER A CA 1
ATOM 2611 C C . SER A 1 352 ? 16.905 18.704 -15.586 1.00 88.50 352 SER A C 1
ATOM 2613 O O . SER A 1 352 ? 17.999 19.263 -15.588 1.00 88.50 352 SER A O 1
ATOM 2615 N N . HIS A 1 353 ? 16.207 18.493 -16.708 1.00 88.81 353 HIS A N 1
ATOM 2616 C CA . HIS A 1 353 ? 16.687 18.890 -18.030 1.00 88.81 353 HIS A CA 1
ATOM 2617 C C . HIS A 1 353 ? 16.896 20.406 -18.148 1.00 88.81 353 HIS A C 1
ATOM 2619 O O . HIS A 1 353 ? 17.954 20.832 -18.601 1.00 88.81 353 HIS A O 1
ATOM 2625 N N . LEU A 1 354 ? 15.945 21.224 -17.680 1.00 91.31 354 LEU A N 1
ATOM 2626 C CA . LEU A 1 354 ? 16.074 22.689 -17.707 1.00 91.31 354 LEU A CA 1
ATOM 2627 C C . LEU A 1 354 ? 17.257 23.217 -16.890 1.00 91.31 354 LEU A C 1
ATOM 2629 O O . LEU A 1 354 ? 17.799 24.275 -17.193 1.00 91.31 354 LEU A O 1
ATOM 2633 N N . ALA A 1 355 ? 17.631 22.515 -15.825 1.00 89.62 355 ALA A N 1
ATOM 2634 C CA . ALA A 1 355 ? 18.701 22.947 -14.938 1.00 89.62 355 ALA A CA 1
ATOM 2635 C C . ALA A 1 355 ? 20.081 22.403 -15.333 1.00 89.62 355 ALA A C 1
ATOM 2637 O O . ALA A 1 355 ? 21.085 22.848 -14.775 1.00 89.62 355 ALA A O 1
ATOM 2638 N N . HIS A 1 356 ? 20.130 21.456 -16.276 1.00 84.44 356 HIS A N 1
ATOM 2639 C CA . HIS A 1 356 ? 21.343 20.739 -16.664 1.00 84.44 356 HIS A CA 1
ATOM 2640 C C . HIS A 1 356 ? 22.452 21.682 -17.151 1.00 84.44 356 HIS A C 1
ATOM 2642 O O . HIS A 1 356 ? 23.609 21.515 -16.779 1.00 84.44 356 HIS A O 1
ATOM 2648 N N . ASP A 1 357 ? 22.092 22.728 -17.897 1.00 88.88 357 ASP A N 1
ATOM 2649 C CA . ASP A 1 357 ? 23.053 23.693 -18.452 1.00 88.88 357 ASP A CA 1
ATOM 2650 C C . ASP A 1 357 ? 23.605 24.676 -17.405 1.00 88.88 357 ASP A C 1
ATOM 2652 O O . ASP A 1 357 ? 24.584 25.383 -17.646 1.00 88.88 357 ASP A O 1
ATOM 2656 N N . HIS A 1 358 ? 22.981 24.742 -16.227 1.00 90.12 358 HIS A N 1
ATOM 2657 C CA . HIS A 1 358 ? 23.298 25.723 -15.189 1.00 90.12 358 HIS A CA 1
ATOM 2658 C C . HIS A 1 358 ? 24.002 25.115 -13.973 1.00 90.12 358 HIS A C 1
ATOM 2660 O O . HIS A 1 358 ? 24.448 25.852 -13.090 1.00 90.12 358 HIS A O 1
ATOM 2666 N N . ILE A 1 359 ? 24.068 23.784 -13.881 1.00 88.62 359 ILE A N 1
ATOM 2667 C CA . ILE A 1 359 ? 24.466 23.079 -12.663 1.00 88.62 359 ILE A CA 1
ATOM 2668 C C . ILE A 1 359 ? 25.403 21.932 -13.026 1.00 88.62 359 ILE A C 1
ATOM 2670 O O . ILE A 1 359 ? 25.120 21.126 -13.903 1.00 88.62 359 ILE A O 1
ATOM 2674 N N . SER A 1 360 ? 26.523 21.836 -12.306 1.00 85.81 360 SER A N 1
ATOM 2675 C CA . SER A 1 360 ? 27.436 20.700 -12.435 1.00 85.81 360 SER A CA 1
ATOM 2676 C C . SER A 1 360 ? 26.765 19.431 -11.902 1.00 85.81 360 SER A C 1
ATOM 2678 O O . SER A 1 360 ? 26.633 19.252 -10.685 1.00 85.81 360 SER A O 1
ATOM 2680 N N . VAL A 1 361 ? 26.311 18.580 -12.823 1.00 83.25 361 VAL A N 1
ATOM 2681 C CA . VAL A 1 361 ? 25.636 17.316 -12.513 1.00 83.25 361 VAL A CA 1
ATOM 2682 C C . VAL A 1 361 ? 26.537 16.414 -11.681 1.00 83.25 361 VAL A C 1
ATOM 2684 O O . VAL A 1 361 ? 27.718 16.239 -11.977 1.00 83.25 361 VAL A O 1
ATOM 2687 N N . GLY A 1 362 ? 25.977 15.851 -10.612 1.00 79.62 362 GLY A N 1
ATOM 2688 C CA . GLY A 1 362 ? 26.719 15.023 -9.659 1.00 79.62 362 GLY A CA 1
ATOM 2689 C C . GLY A 1 362 ? 27.601 15.814 -8.686 1.00 79.62 362 GLY A C 1
ATOM 2690 O O . GLY A 1 362 ? 28.219 15.225 -7.798 1.00 79.62 362 GLY A O 1
ATOM 2691 N N . GLY A 1 363 ? 27.639 17.148 -8.783 1.00 86.25 363 GLY A N 1
ATOM 2692 C CA . GLY A 1 363 ? 28.252 18.000 -7.767 1.00 86.25 363 GLY A CA 1
ATOM 2693 C C . GLY A 1 363 ? 27.482 17.971 -6.431 1.00 86.25 363 GLY A C 1
ATOM 2694 O O . GLY A 1 363 ? 26.320 17.551 -6.387 1.00 86.25 363 GLY A O 1
ATOM 2695 N N . PRO A 1 364 ? 28.072 18.459 -5.319 1.00 89.88 364 PRO A N 1
ATOM 2696 C CA . PRO A 1 364 ? 27.397 18.493 -4.017 1.00 89.88 364 PRO A CA 1
ATOM 2697 C C . PRO A 1 364 ? 26.091 19.298 -4.021 1.00 89.88 364 PRO A C 1
ATOM 2699 O O . PRO A 1 364 ? 25.116 18.882 -3.400 1.00 89.88 364 PRO A O 1
ATOM 2702 N N . LEU A 1 365 ? 26.055 20.428 -4.740 1.00 91.31 365 LEU A N 1
ATOM 2703 C CA . LEU A 1 365 ? 24.856 21.263 -4.875 1.00 91.31 365 LEU A CA 1
ATOM 2704 C C . LEU A 1 365 ? 23.717 20.507 -5.573 1.00 91.31 365 LEU A C 1
ATOM 2706 O O . LEU A 1 365 ? 22.579 20.533 -5.103 1.00 91.31 365 LEU A O 1
ATOM 2710 N N . ASP A 1 366 ? 24.037 19.810 -6.665 1.00 89.44 366 ASP A N 1
ATOM 2711 C CA . ASP A 1 366 ? 23.070 19.009 -7.408 1.00 89.44 366 ASP A CA 1
ATOM 2712 C C . ASP A 1 366 ? 22.520 17.864 -6.546 1.00 89.44 366 ASP A C 1
ATOM 2714 O O . ASP A 1 366 ? 21.321 17.768 -6.282 1.00 89.44 366 ASP A O 1
ATOM 2718 N N . THR A 1 367 ? 23.439 17.070 -5.996 1.00 87.75 367 THR A N 1
ATOM 2719 C CA . THR A 1 367 ? 23.158 15.863 -5.210 1.00 87.75 367 THR A CA 1
ATOM 2720 C C . THR A 1 367 ? 22.343 16.154 -3.944 1.00 87.75 367 THR A C 1
ATOM 2722 O O . THR A 1 367 ? 21.438 15.393 -3.594 1.00 87.75 367 THR A O 1
ATOM 2725 N N . LEU A 1 368 ? 22.665 17.231 -3.217 1.00 90.75 368 LEU A N 1
ATOM 2726 C CA . LEU A 1 368 ? 22.078 17.499 -1.899 1.00 90.75 368 LEU A CA 1
ATOM 2727 C C . LEU A 1 368 ? 20.847 18.403 -1.944 1.00 90.75 368 LEU A C 1
ATOM 2729 O O . LEU A 1 368 ? 20.019 18.313 -1.037 1.00 90.75 368 LEU A O 1
ATOM 2733 N N . ILE A 1 369 ? 20.723 19.269 -2.954 1.00 92.75 369 ILE A N 1
ATOM 2734 C CA . ILE A 1 369 ? 19.697 20.319 -2.973 1.00 92.75 369 ILE A CA 1
ATOM 2735 C C . ILE A 1 369 ? 18.847 20.232 -4.234 1.00 92.75 369 ILE A C 1
ATOM 2737 O O . ILE A 1 369 ? 17.639 20.033 -4.133 1.00 92.75 369 ILE A O 1
ATOM 2741 N N . VAL A 1 370 ? 19.455 20.373 -5.410 1.00 93.25 370 VAL A N 1
ATOM 2742 C CA . VAL A 1 370 ? 18.722 20.618 -6.662 1.00 93.25 370 VAL A CA 1
ATOM 2743 C C . VAL A 1 370 ? 17.945 19.383 -7.099 1.00 93.25 370 VAL A C 1
ATOM 2745 O O . VAL A 1 370 ? 16.728 19.454 -7.270 1.00 93.25 370 VAL A O 1
ATOM 2748 N N . SER A 1 371 ? 18.616 18.239 -7.228 1.00 91.12 371 SER A N 1
ATOM 2749 C CA . SER A 1 371 ? 17.966 17.002 -7.645 1.00 91.12 371 SER A CA 1
ATOM 2750 C C . SER A 1 371 ? 16.886 16.546 -6.648 1.00 91.12 371 SER A C 1
ATOM 2752 O O . SER A 1 371 ? 15.760 16.279 -7.079 1.00 91.12 371 SER A O 1
ATOM 2754 N N . PRO A 1 372 ? 17.124 16.538 -5.317 1.00 92.75 372 PRO A N 1
ATOM 2755 C CA . PRO A 1 372 ? 16.061 16.281 -4.345 1.00 92.75 372 PRO A CA 1
ATOM 2756 C C . PRO A 1 372 ? 14.902 17.279 -4.424 1.00 92.75 372 PRO A C 1
ATOM 2758 O O . PRO A 1 372 ? 13.747 16.879 -4.279 1.00 92.75 372 PRO A O 1
ATOM 2761 N N . PHE A 1 373 ? 15.180 18.562 -4.671 1.00 94.62 373 PHE A N 1
ATOM 2762 C CA . PHE A 1 373 ? 14.145 19.581 -4.823 1.00 94.62 373 PHE A CA 1
ATOM 2763 C C . PHE A 1 373 ? 13.263 19.307 -6.045 1.00 94.62 373 PHE A C 1
ATOM 2765 O O . PHE A 1 373 ? 12.043 19.265 -5.901 1.00 94.62 373 PHE A O 1
ATOM 2772 N N . PHE A 1 374 ? 13.846 19.050 -7.219 1.00 94.06 374 PHE A N 1
ATOM 2773 C CA . PHE A 1 374 ? 13.073 18.724 -8.424 1.00 94.06 374 PHE A CA 1
ATOM 2774 C C . PHE A 1 374 ? 12.319 17.408 -8.315 1.00 94.06 374 PHE A C 1
ATOM 2776 O O . PHE A 1 374 ? 11.218 17.297 -8.845 1.00 94.06 374 PHE A O 1
ATOM 2783 N N . TRP A 1 375 ? 12.862 16.436 -7.585 1.00 91.56 375 TRP A N 1
ATOM 2784 C CA . TRP A 1 375 ? 12.157 15.196 -7.295 1.00 91.56 375 TRP A CA 1
ATOM 2785 C C . TRP A 1 375 ? 10.948 15.418 -6.379 1.00 91.56 375 TRP A C 1
ATOM 2787 O O . TRP A 1 375 ? 9.864 14.896 -6.636 1.00 91.56 375 TRP A O 1
ATOM 2797 N N . LEU A 1 376 ? 11.108 16.206 -5.311 1.00 94.12 376 LEU A N 1
ATOM 2798 C CA . LEU A 1 376 ? 10.047 16.472 -4.338 1.00 94.12 376 LEU A CA 1
ATOM 2799 C C . LEU A 1 376 ? 8.977 17.440 -4.841 1.00 94.12 376 LEU A C 1
ATOM 2801 O O . LEU A 1 376 ? 7.823 17.335 -4.420 1.00 94.12 376 LEU A O 1
ATOM 2805 N N . LEU A 1 377 ? 9.337 18.394 -5.698 1.00 95.56 377 LEU A N 1
ATOM 2806 C CA . LEU A 1 377 ? 8.454 19.487 -6.098 1.00 95.56 377 LEU A CA 1
ATOM 2807 C C . LEU A 1 377 ? 7.128 18.987 -6.715 1.00 95.56 377 LEU A C 1
ATOM 2809 O O . LEU A 1 377 ? 6.074 19.418 -6.240 1.00 95.56 377 LEU A O 1
ATOM 2813 N N . PRO A 1 378 ? 7.116 18.025 -7.661 1.00 95.19 378 PRO A N 1
ATOM 2814 C CA . PRO A 1 378 ? 5.876 17.437 -8.179 1.00 95.19 378 PRO A CA 1
ATOM 2815 C C . PRO A 1 378 ? 5.045 16.683 -7.129 1.00 95.19 378 PRO A C 1
ATOM 2817 O O . PRO A 1 378 ? 3.828 16.552 -7.260 1.00 95.19 378 PRO A O 1
ATOM 2820 N N . GLN A 1 379 ? 5.691 16.176 -6.077 1.00 96.06 379 GLN A N 1
ATOM 2821 C CA . GLN A 1 379 ? 5.071 15.348 -5.039 1.00 96.06 379 GLN A CA 1
ATOM 2822 C C . GLN A 1 379 ? 4.477 16.195 -3.903 1.00 96.06 379 GLN A C 1
ATOM 2824 O O . GLN A 1 379 ? 3.545 15.759 -3.218 1.00 96.06 379 GLN A O 1
ATOM 2829 N N . ALA A 1 380 ? 4.993 17.413 -3.708 1.00 95.69 380 ALA A N 1
ATOM 2830 C CA . ALA A 1 380 ? 4.627 18.306 -2.615 1.00 95.69 380 ALA A CA 1
ATOM 2831 C C . ALA A 1 380 ? 3.113 18.581 -2.506 1.00 95.69 380 ALA A C 1
ATOM 2833 O O . ALA A 1 380 ? 2.597 18.513 -1.384 1.00 95.69 380 ALA A O 1
ATOM 2834 N N . PRO A 1 381 ? 2.351 18.805 -3.601 1.00 96.62 381 PRO A N 1
ATOM 2835 C CA . PRO A 1 381 ? 0.903 18.998 -3.508 1.00 96.62 381 PRO A CA 1
ATOM 2836 C C . PRO A 1 381 ? 0.177 17.794 -2.895 1.00 96.62 381 PRO A C 1
ATOM 2838 O O . PRO A 1 381 ? -0.722 17.958 -2.071 1.00 96.62 381 PRO A O 1
ATOM 2841 N N . PHE A 1 382 ? 0.590 16.573 -3.239 1.00 96.75 382 PHE A N 1
ATOM 2842 C CA . PHE A 1 382 ? -0.028 15.344 -2.734 1.00 96.75 382 PHE A CA 1
ATOM 2843 C C . PHE A 1 382 ? 0.323 15.098 -1.273 1.00 96.75 382 PHE A C 1
ATOM 2845 O O . PHE A 1 382 ? -0.549 14.728 -0.484 1.00 96.75 382 PHE A O 1
ATOM 2852 N N . PHE A 1 383 ? 1.575 15.361 -0.895 1.00 95.62 383 PHE A N 1
ATOM 2853 C CA . PHE A 1 383 ? 1.992 15.326 0.501 1.00 95.62 383 PHE A CA 1
ATOM 2854 C C . PHE A 1 383 ? 1.198 16.338 1.340 1.00 95.62 383 PHE A C 1
ATOM 2856 O O . PHE A 1 383 ? 0.659 15.982 2.388 1.00 95.62 383 PHE A O 1
ATOM 2863 N N . LEU A 1 384 ? 1.040 17.572 0.849 1.00 96.75 384 LEU A N 1
ATOM 2864 C CA . LEU A 1 384 ? 0.246 18.605 1.513 1.00 96.75 384 LEU A CA 1
ATOM 2865 C C . LEU A 1 384 ? -1.215 18.169 1.678 1.00 96.75 384 LEU A C 1
ATOM 2867 O O . LEU A 1 384 ? -1.755 18.253 2.780 1.00 96.75 384 LEU A O 1
ATOM 2871 N N . VAL A 1 385 ? -1.847 17.646 0.623 1.00 97.25 385 VAL A N 1
ATOM 2872 C CA . VAL A 1 385 ? -3.219 17.117 0.692 1.00 97.25 385 VAL A CA 1
ATOM 2873 C C . VAL A 1 385 ? -3.318 15.974 1.704 1.00 97.25 385 VAL A C 1
ATOM 2875 O O . VAL A 1 385 ? -4.242 15.967 2.517 1.00 97.25 385 VAL A O 1
ATOM 2878 N N . ALA A 1 386 ? -2.365 15.039 1.724 1.00 96.69 386 ALA A N 1
ATOM 2879 C CA . ALA A 1 386 ? -2.339 13.956 2.705 1.00 96.69 386 ALA A CA 1
ATOM 2880 C C . ALA A 1 386 ? -2.240 14.491 4.145 1.00 96.69 386 ALA A C 1
ATOM 2882 O O . ALA A 1 386 ? -3.009 14.075 5.015 1.00 96.69 386 ALA A O 1
ATOM 2883 N N . VAL A 1 387 ? -1.357 15.461 4.404 1.00 96.12 387 VAL A N 1
ATOM 2884 C CA . VAL A 1 387 ? -1.234 16.106 5.721 1.00 96.12 387 VAL A CA 1
ATOM 2885 C C . VAL A 1 387 ? -2.528 16.826 6.104 1.00 96.12 387 VAL A C 1
ATOM 2887 O O . VAL A 1 387 ? -3.014 16.646 7.221 1.00 96.12 387 VAL A O 1
ATOM 2890 N N . LEU A 1 388 ? -3.135 17.588 5.191 1.00 97.12 388 LEU A N 1
ATOM 2891 C CA . LEU A 1 388 ? -4.397 18.289 5.440 1.00 97.12 388 LEU A CA 1
ATOM 2892 C C . LEU A 1 388 ? -5.540 17.315 5.748 1.00 97.12 388 LEU A C 1
ATOM 2894 O O . LEU A 1 388 ? -6.280 17.528 6.711 1.00 97.12 388 LEU A O 1
ATOM 2898 N N . LEU A 1 389 ? -5.658 16.216 4.997 1.00 95.75 389 LEU A N 1
ATOM 2899 C CA . LEU A 1 389 ? -6.645 15.162 5.244 1.00 95.75 389 LEU A CA 1
ATOM 2900 C C . LEU A 1 389 ? -6.412 14.468 6.590 1.00 95.75 389 LEU A C 1
ATOM 2902 O O . LEU A 1 389 ? -7.373 14.193 7.313 1.00 95.75 389 LEU A O 1
ATOM 2906 N N . LEU A 1 390 ? -5.155 14.226 6.967 1.00 95.12 390 LEU A N 1
ATOM 2907 C CA . LEU A 1 390 ? -4.801 13.660 8.266 1.00 95.12 390 LEU A CA 1
ATOM 2908 C C . LEU A 1 390 ? -5.155 14.620 9.411 1.00 95.12 390 LEU A C 1
ATOM 2910 O O . LEU A 1 390 ? -5.800 14.214 10.380 1.00 95.12 390 LEU A O 1
ATOM 2914 N N . VAL A 1 391 ? -4.788 15.899 9.308 1.00 94.44 391 VAL A N 1
ATOM 2915 C CA . VAL A 1 391 ? -5.098 16.926 10.317 1.00 94.44 391 VAL A CA 1
ATOM 2916 C C . VAL A 1 391 ? -6.607 17.118 10.446 1.00 94.44 391 VAL A C 1
ATOM 2918 O O . VAL A 1 391 ? -7.146 17.085 11.552 1.00 94.44 391 VAL A O 1
ATOM 2921 N N . HIS A 1 392 ? -7.318 17.275 9.332 1.00 95.25 392 HIS A N 1
ATOM 2922 C CA . HIS A 1 392 ? -8.767 17.438 9.350 1.00 95.25 392 HIS A CA 1
ATOM 2923 C C . HIS A 1 392 ? -9.464 16.187 9.894 1.00 95.25 392 HIS A C 1
ATOM 2925 O O . HIS A 1 392 ? -10.272 16.271 10.819 1.00 95.25 392 HIS A O 1
ATOM 2931 N N . GLY A 1 393 ? -9.103 15.006 9.395 1.00 93.00 393 GLY A N 1
ATOM 2932 C CA . GLY A 1 393 ? -9.704 13.752 9.830 1.00 93.00 393 GLY A CA 1
ATOM 2933 C C . GLY A 1 393 ? -9.434 13.434 11.304 1.00 93.00 393 GLY A C 1
ATOM 2934 O O . GLY A 1 393 ? -10.322 12.950 12.004 1.00 93.00 393 GLY A O 1
ATOM 2935 N N . THR A 1 394 ? -8.250 13.765 11.829 1.00 91.06 394 THR A N 1
ATOM 2936 C CA . THR A 1 394 ? -7.953 13.612 13.265 1.00 91.06 394 THR A CA 1
ATOM 2937 C C . THR A 1 394 ? -8.744 14.589 14.130 1.00 91.06 394 THR A C 1
ATOM 2939 O O . THR A 1 394 ? -9.193 14.196 15.208 1.00 91.06 394 THR A O 1
ATOM 2942 N N . ARG A 1 395 ? -8.994 15.820 13.660 1.00 92.06 395 ARG A N 1
ATOM 2943 C CA . ARG A 1 395 ? -9.896 16.772 14.332 1.00 92.06 395 ARG A CA 1
ATOM 2944 C C . ARG A 1 395 ? -11.338 16.264 14.357 1.00 92.06 395 ARG A C 1
ATOM 2946 O O . ARG A 1 395 ? -11.960 16.294 15.417 1.00 92.06 395 ARG A O 1
ATOM 2953 N N . VAL A 1 396 ? -11.840 15.735 13.238 1.00 91.44 396 VAL A N 1
ATOM 2954 C CA . VAL A 1 396 ? -13.181 15.126 13.158 1.00 91.44 396 VAL A CA 1
ATOM 2955 C C . VAL A 1 396 ? -13.294 13.938 14.116 1.00 91.44 396 VAL A C 1
ATOM 2957 O O . VAL A 1 396 ? -14.235 13.879 14.907 1.00 91.44 396 VAL A O 1
ATOM 2960 N N . ARG A 1 397 ? -12.300 13.039 14.137 1.00 89.31 397 ARG A N 1
ATOM 2961 C CA . ARG A 1 397 ? -12.242 11.934 15.111 1.00 89.31 397 ARG A CA 1
ATOM 2962 C C . ARG A 1 397 ? -12.215 12.426 16.554 1.00 89.31 397 ARG A C 1
ATOM 2964 O O . ARG A 1 397 ? -12.866 11.828 17.401 1.00 89.31 397 ARG A O 1
ATOM 2971 N N . ALA A 1 398 ? -11.467 13.489 16.849 1.00 89.19 398 ALA A N 1
ATOM 2972 C CA . ALA A 1 398 ? -11.404 14.054 18.193 1.00 89.19 398 ALA A CA 1
ATOM 2973 C C . ALA A 1 398 ? -12.759 14.622 18.633 1.00 89.19 398 ALA A C 1
ATOM 2975 O O . ALA A 1 398 ? -13.193 14.351 19.749 1.00 89.19 398 ALA A O 1
ATOM 2976 N N . ALA A 1 399 ? -13.457 15.350 17.756 1.00 91.12 399 ALA A N 1
ATOM 2977 C CA . ALA A 1 399 ? -14.803 15.851 18.031 1.00 91.12 399 ALA A CA 1
ATOM 2978 C C . ALA A 1 399 ? -15.809 14.705 18.243 1.00 91.12 399 ALA A C 1
ATOM 2980 O O . ALA A 1 399 ? -16.561 14.714 19.216 1.00 91.12 399 ALA A O 1
ATOM 2981 N N . ALA A 1 400 ? -15.763 13.677 17.394 1.00 89.12 400 ALA A N 1
ATOM 2982 C CA . ALA A 1 400 ? -16.590 12.484 17.537 1.00 89.12 400 ALA A CA 1
ATOM 2983 C C . ALA A 1 400 ? -16.313 11.723 18.846 1.00 89.12 400 ALA A C 1
ATOM 2985 O O . ALA A 1 400 ? -17.243 11.333 19.550 1.00 89.12 400 ALA A O 1
ATOM 2986 N N . ALA A 1 401 ? -15.040 11.558 19.213 1.00 89.12 401 ALA A N 1
ATOM 2987 C CA . ALA A 1 401 ? -14.655 10.915 20.463 1.00 89.12 401 ALA A CA 1
ATOM 2988 C C . ALA A 1 401 ? -15.117 11.714 21.688 1.00 89.12 401 ALA A C 1
ATOM 2990 O O . ALA A 1 401 ? -15.575 11.110 22.650 1.00 89.12 401 ALA A O 1
ATOM 2991 N N . ARG A 1 402 ? -15.068 13.054 21.648 1.00 93.19 402 ARG A N 1
ATOM 2992 C CA . ARG A 1 402 ? -15.631 13.911 22.708 1.00 93.19 402 ARG A CA 1
ATOM 2993 C C . ARG A 1 402 ? -17.116 13.670 22.912 1.00 93.19 402 ARG A C 1
ATOM 2995 O O . ARG A 1 402 ? -17.543 13.461 24.043 1.00 93.19 402 ARG A O 1
ATOM 3002 N N . ALA A 1 403 ? -17.879 13.673 21.822 1.00 93.75 403 ALA A N 1
ATOM 3003 C CA . ALA A 1 403 ? -19.313 13.423 21.872 1.00 93.75 403 ALA A CA 1
ATOM 3004 C C . ALA A 1 403 ? -19.616 12.025 22.435 1.00 93.75 403 ALA A C 1
ATOM 3006 O O . ALA A 1 403 ? -20.472 11.884 23.303 1.00 93.75 403 ALA A O 1
ATOM 3007 N N . ALA A 1 404 ? -18.868 11.004 22.005 1.00 93.00 404 ALA A N 1
ATOM 3008 C CA . ALA A 1 404 ? -19.055 9.633 22.471 1.00 93.00 404 ALA A CA 1
ATOM 3009 C C . ALA A 1 404 ? -18.656 9.428 23.941 1.00 93.00 404 ALA A C 1
ATOM 3011 O O . ALA A 1 404 ? -19.363 8.736 24.667 1.00 93.00 404 ALA A O 1
ATOM 3012 N N . VAL A 1 405 ? -17.560 10.047 24.396 1.00 94.81 405 VAL A N 1
ATOM 3013 C CA . VAL A 1 405 ? -17.159 10.047 25.812 1.00 94.81 405 VAL A CA 1
ATOM 3014 C C . VAL A 1 405 ? -18.236 10.721 26.660 1.00 94.81 405 VAL A C 1
ATOM 3016 O O . VAL A 1 405 ? -18.672 10.135 27.642 1.00 94.81 405 VAL A O 1
ATOM 3019 N N . SER A 1 406 ? -18.720 11.897 26.248 1.00 94.81 406 SER A N 1
ATOM 3020 C CA . SER A 1 406 ? -19.797 12.609 26.948 1.00 94.81 406 SER A CA 1
ATOM 3021 C C . SER A 1 406 ? -21.075 11.763 27.043 1.00 94.81 406 SER A C 1
ATOM 3023 O O . SER A 1 406 ? -21.621 11.570 28.128 1.00 94.81 406 SER A O 1
ATOM 3025 N N . ALA A 1 407 ? -21.499 11.145 25.938 1.00 93.69 407 ALA A N 1
ATOM 3026 C CA . ALA A 1 407 ? -22.667 10.267 25.921 1.00 93.69 407 ALA A CA 1
ATOM 3027 C C . ALA A 1 407 ? -22.502 9.015 26.802 1.00 93.69 407 ALA A C 1
ATOM 3029 O O . ALA A 1 407 ? -23.474 8.525 27.373 1.00 93.69 407 ALA A O 1
ATOM 3030 N N . GLU A 1 408 ? -21.290 8.468 26.914 1.00 95.25 408 GLU A N 1
ATOM 3031 C CA . GLU A 1 408 ? -21.040 7.318 27.785 1.00 95.25 408 GLU A CA 1
ATOM 3032 C C . GLU A 1 408 ? -21.030 7.726 29.266 1.00 95.25 408 GLU A C 1
ATOM 3034 O O . GLU A 1 408 ? -21.575 6.991 30.086 1.00 95.25 408 GLU A O 1
ATOM 3039 N N . THR A 1 409 ? -20.515 8.918 29.604 1.00 95.69 409 THR A N 1
ATOM 3040 C CA . THR A 1 409 ? -20.505 9.422 30.993 1.00 95.69 409 THR A CA 1
ATOM 3041 C C . THR A 1 409 ? -21.897 9.612 31.589 1.00 95.69 409 THR A C 1
ATOM 3043 O O . THR A 1 409 ? -22.057 9.477 32.799 1.00 95.69 409 THR A O 1
ATOM 3046 N N . SER A 1 410 ? -22.911 9.886 30.761 1.00 92.56 410 SER A N 1
ATOM 3047 C CA . SER A 1 410 ? -24.303 9.993 31.212 1.00 92.56 410 SER A CA 1
ATOM 3048 C C . SER A 1 410 ? -25.018 8.642 31.310 1.00 92.56 410 SER A C 1
ATOM 3050 O O . SER A 1 410 ? -26.048 8.548 31.969 1.00 92.56 410 SER A O 1
ATOM 3052 N N . THR A 1 411 ? -24.488 7.597 30.667 1.00 91.94 411 THR A N 1
ATOM 3053 C CA . THR A 1 411 ? -25.169 6.299 30.528 1.00 91.94 411 THR A CA 1
ATOM 3054 C C . THR A 1 411 ? -24.554 5.208 31.411 1.00 91.94 411 THR A C 1
ATOM 3056 O O . THR A 1 411 ? -25.249 4.275 31.810 1.00 91.94 411 THR A O 1
ATOM 3059 N N . SER A 1 412 ? -23.250 5.270 31.705 1.00 93.62 412 SER A N 1
ATOM 3060 C CA . SER A 1 412 ? -22.520 4.185 32.372 1.00 93.62 412 SER A CA 1
ATOM 3061 C C . SER A 1 412 ? -21.387 4.692 33.275 1.00 93.62 412 SER A C 1
ATOM 3063 O O . SER A 1 412 ? -20.658 5.601 32.886 1.00 93.62 412 SER A O 1
ATOM 3065 N N . PRO A 1 413 ? -21.114 4.036 34.424 1.00 95.25 413 PRO A N 1
ATOM 3066 C CA . PRO A 1 413 ? -19.946 4.345 35.262 1.00 95.25 413 PRO A CA 1
ATOM 3067 C C . PRO A 1 413 ? -18.600 3.922 34.636 1.00 95.25 413 PRO A C 1
ATOM 3069 O O . PRO A 1 413 ? -17.529 4.178 35.201 1.00 95.25 413 PRO A O 1
ATOM 3072 N N . ALA A 1 414 ? -18.619 3.264 33.468 1.00 96.25 414 ALA A N 1
ATOM 3073 C CA . ALA A 1 414 ? -17.408 2.852 32.764 1.00 96.25 414 ALA A CA 1
ATOM 3074 C C . ALA A 1 414 ? -16.485 4.045 32.445 1.00 96.25 414 ALA A C 1
ATOM 3076 O O . ALA A 1 414 ? -15.262 3.914 32.524 1.00 96.25 414 ALA A O 1
ATOM 3077 N N . ILE A 1 415 ? -17.044 5.222 32.159 1.00 96.94 415 ILE A N 1
ATOM 3078 C CA . ILE A 1 415 ? -16.284 6.468 32.025 1.00 96.94 415 ILE A CA 1
ATOM 3079 C C . ILE A 1 415 ? -16.911 7.500 32.955 1.00 96.94 415 ILE A C 1
ATOM 3081 O O . ILE A 1 415 ? -18.079 7.832 32.801 1.00 96.94 415 ILE A O 1
ATOM 3085 N N . THR A 1 416 ? -16.153 7.998 33.930 1.00 97.00 416 THR A N 1
ATOM 3086 C CA . THR A 1 416 ? -16.678 9.004 34.864 1.00 97.00 416 THR A CA 1
ATOM 3087 C C . THR A 1 416 ? -16.513 10.421 34.303 1.00 97.00 416 THR A C 1
ATOM 3089 O O . THR A 1 416 ? -15.610 10.663 33.493 1.00 97.00 416 THR A O 1
ATOM 3092 N N . PRO A 1 417 ? -17.317 11.399 34.764 1.00 96.62 417 PRO A N 1
ATOM 3093 C CA . PRO A 1 417 ? -17.127 12.805 34.399 1.00 96.62 417 PRO A CA 1
ATOM 3094 C C . PRO A 1 417 ? -15.719 13.331 34.722 1.00 96.62 417 PRO A C 1
ATOM 3096 O O . PRO A 1 417 ? -15.189 14.162 33.992 1.00 96.62 417 PRO A O 1
ATOM 3099 N N . GLN A 1 418 ? -15.086 12.806 35.777 1.00 96.62 418 GLN A N 1
ATOM 3100 C CA . GLN A 1 418 ? -13.721 13.168 36.176 1.00 96.62 418 GLN A CA 1
ATOM 3101 C C . GLN A 1 418 ? -12.657 12.601 35.224 1.00 96.62 418 GLN A C 1
ATOM 3103 O O . GLN A 1 418 ? -11.615 13.218 35.030 1.00 96.62 418 GLN A O 1
ATOM 3108 N N . GLU A 1 419 ? -12.905 11.445 34.605 1.00 96.62 419 GLU A N 1
ATOM 3109 C CA . GLU A 1 419 ? -11.985 10.811 33.650 1.00 96.62 419 GLU A CA 1
ATOM 3110 C C . GLU A 1 419 ? -12.075 11.428 32.246 1.00 96.62 419 GLU A C 1
ATOM 3112 O O . GLU A 1 419 ? -11.105 11.394 31.485 1.00 96.62 419 GLU A O 1
ATOM 3117 N N . ALA A 1 420 ? -13.227 12.002 31.887 1.00 95.81 420 ALA A N 1
ATOM 3118 C CA . ALA A 1 420 ? -13.503 12.489 30.537 1.00 95.81 420 ALA A CA 1
ATOM 3119 C C . ALA A 1 420 ? -12.470 13.502 29.991 1.00 95.81 420 ALA A C 1
ATOM 3121 O O . ALA A 1 420 ? -12.017 13.300 28.856 1.00 95.81 420 ALA A O 1
ATOM 3122 N N . PRO A 1 421 ? -12.013 14.528 30.746 1.00 94.12 421 PRO A N 1
ATOM 3123 C CA . PRO A 1 421 ? -11.010 15.476 30.252 1.00 94.12 421 PRO A CA 1
ATOM 3124 C C . PRO A 1 421 ? -9.687 14.797 29.867 1.00 94.12 421 PRO A C 1
ATOM 3126 O O . PRO A 1 421 ? -9.094 15.123 28.838 1.00 94.12 421 PRO A O 1
ATOM 3129 N N . PHE A 1 422 ? -9.268 13.785 30.636 1.00 93.75 422 PHE A N 1
ATOM 3130 C CA . PHE A 1 422 ? -8.042 13.016 30.399 1.00 93.75 422 PHE A CA 1
ATOM 3131 C C . PHE A 1 422 ? -8.126 12.107 29.170 1.00 93.75 422 PHE A C 1
ATOM 3133 O O . PHE A 1 422 ? -7.105 11.757 28.581 1.00 93.75 422 PHE A O 1
ATOM 3140 N N . LEU A 1 423 ? -9.329 11.684 28.780 1.00 92.50 423 LEU A N 1
ATOM 3141 C CA . LEU A 1 423 ? -9.528 10.851 27.592 1.00 92.50 423 LEU A CA 1
ATOM 3142 C C . LEU A 1 423 ? -9.585 11.685 26.313 1.00 92.50 423 LEU A C 1
ATOM 3144 O O . LEU A 1 423 ? -9.067 11.262 25.273 1.00 92.50 423 LEU A O 1
ATOM 3148 N N . VAL A 1 424 ? -10.212 12.856 26.412 1.00 91.69 424 VAL A N 1
ATOM 3149 C CA . VAL A 1 424 ? -10.497 13.764 25.302 1.00 91.69 424 VAL A CA 1
ATOM 3150 C C . VAL A 1 424 ? -9.267 14.538 24.844 1.00 91.69 424 VAL A C 1
ATOM 3152 O O . VAL A 1 424 ? -9.066 14.686 23.635 1.00 91.69 424 VAL A O 1
ATOM 3155 N N . ASP A 1 425 ? -8.472 15.055 25.780 1.00 90.81 425 ASP A N 1
ATOM 3156 C CA . ASP A 1 425 ? -7.312 15.878 25.461 1.00 90.81 425 ASP A CA 1
ATOM 3157 C C . ASP A 1 425 ? -6.041 15.010 25.381 1.00 90.81 425 ASP A C 1
ATOM 3159 O O . ASP A 1 425 ? -5.594 14.453 26.388 1.00 90.81 425 ASP A O 1
ATOM 3163 N N . PRO A 1 426 ? -5.414 14.879 24.194 1.00 87.31 426 PRO A N 1
ATOM 3164 C CA . PRO A 1 426 ? -4.203 14.084 24.042 1.00 87.31 426 PRO A CA 1
ATOM 3165 C C . PRO A 1 426 ? -3.010 14.597 24.853 1.00 87.31 426 PRO A C 1
ATOM 3167 O O . PRO A 1 426 ? -2.178 13.782 25.252 1.00 87.31 426 PRO A O 1
ATOM 3170 N N . ALA A 1 427 ? -2.895 15.915 25.040 1.00 90.81 427 ALA A N 1
ATOM 3171 C CA . ALA A 1 427 ? -1.798 16.524 25.780 1.00 90.81 427 ALA A CA 1
ATOM 3172 C C . ALA A 1 427 ? -1.952 16.219 27.268 1.00 90.81 427 ALA A C 1
ATOM 3174 O O . ALA A 1 427 ? -1.022 15.694 27.880 1.00 90.81 427 ALA A O 1
ATOM 3175 N N . VAL A 1 428 ? -3.150 16.437 27.817 1.00 94.25 428 VAL A N 1
ATOM 3176 C CA . VAL A 1 428 ? -3.465 16.079 29.207 1.00 94.25 428 VAL A CA 1
ATOM 3177 C C . VAL A 1 428 ? -3.226 14.588 29.427 1.00 94.25 428 VAL A C 1
ATOM 3179 O O . VAL A 1 428 ? -2.485 14.223 30.332 1.00 94.25 428 VAL A O 1
ATOM 3182 N N . ARG A 1 429 ? -3.730 13.721 28.538 1.00 92.62 429 ARG A N 1
ATOM 3183 C CA . ARG A 1 429 ? -3.509 12.269 28.611 1.00 92.62 429 ARG A CA 1
ATOM 3184 C C . ARG A 1 429 ? -2.034 11.889 28.674 1.00 92.62 429 ARG A C 1
ATOM 3186 O O . ARG A 1 429 ? -1.649 11.021 29.456 1.00 92.62 429 ARG A O 1
ATOM 3193 N N . PHE A 1 430 ? -1.216 12.502 27.818 1.00 93.19 430 PHE A N 1
ATOM 3194 C CA . PHE A 1 430 ? 0.222 12.264 27.787 1.00 93.19 430 PHE A CA 1
ATOM 3195 C C . PHE A 1 430 ? 0.873 12.675 29.109 1.00 93.19 430 PHE A C 1
ATOM 3197 O O . PHE A 1 430 ? 1.583 11.870 29.708 1.00 93.19 430 PHE A O 1
ATOM 3204 N N . TRP A 1 431 ? 0.577 13.878 29.603 1.00 96.75 431 TRP A N 1
ATOM 3205 C CA . TRP A 1 431 ? 1.119 14.360 30.870 1.00 96.75 431 TRP A CA 1
ATOM 3206 C C . TRP A 1 431 ? 0.643 13.545 32.070 1.00 96.75 431 TRP A C 1
ATOM 3208 O O . TRP A 1 431 ? 1.434 13.309 32.978 1.00 96.75 431 TRP A O 1
ATOM 3218 N N . THR A 1 432 ? -0.584 13.019 32.057 1.00 96.44 432 THR A N 1
ATOM 3219 C CA . THR A 1 432 ? -1.048 12.072 33.080 1.00 96.44 432 THR A CA 1
ATOM 3220 C C . THR A 1 432 ? -0.242 10.784 33.044 1.00 96.44 432 THR A C 1
ATOM 3222 O O . THR A 1 432 ? 0.203 10.331 34.089 1.00 96.44 432 THR A O 1
ATOM 3225 N N . LEU A 1 433 ? 0.022 10.215 31.862 1.00 95.50 433 LEU A N 1
ATOM 3226 C CA . LEU A 1 433 ? 0.869 9.023 31.750 1.00 95.50 433 LEU A CA 1
ATOM 3227 C C . LEU A 1 433 ? 2.292 9.290 32.255 1.00 95.50 433 LEU A C 1
ATOM 3229 O O . LEU A 1 433 ? 2.832 8.469 32.992 1.00 95.50 433 LEU A O 1
ATOM 3233 N N . VAL A 1 434 ? 2.884 10.435 31.903 1.00 96.88 434 VAL A N 1
ATOM 3234 C CA . VAL A 1 434 ? 4.213 10.838 32.390 1.00 96.88 434 VAL A CA 1
ATOM 3235 C C . VAL A 1 434 ? 4.205 11.046 33.906 1.00 96.88 434 VAL A C 1
ATOM 3237 O O . VAL A 1 434 ? 5.105 10.563 34.589 1.00 96.88 434 VAL A O 1
ATOM 3240 N N . GLY A 1 435 ? 3.185 11.709 34.451 1.00 97.69 435 GLY A N 1
ATOM 3241 C CA . GLY A 1 435 ? 3.020 11.913 35.890 1.00 97.69 435 GLY A CA 1
ATOM 3242 C C . GLY A 1 435 ? 2.868 10.593 36.645 1.00 97.69 435 GLY A C 1
ATOM 3243 O O . GLY A 1 435 ? 3.591 10.346 37.606 1.00 97.69 435 GLY A O 1
ATOM 3244 N N . THR A 1 436 ? 2.007 9.692 36.166 1.00 97.06 436 THR A N 1
ATOM 3245 C CA . THR A 1 436 ? 1.845 8.346 36.732 1.00 97.06 436 THR A CA 1
ATOM 3246 C C . THR A 1 436 ? 3.128 7.530 36.625 1.00 97.06 436 THR A C 1
ATOM 3248 O O . THR A 1 436 ? 3.462 6.820 37.564 1.00 97.06 436 THR A O 1
ATOM 3251 N N . TRP A 1 437 ? 3.881 7.643 35.527 1.00 97.81 437 TRP A N 1
ATOM 3252 C CA . TRP A 1 437 ? 5.183 6.988 35.411 1.00 97.81 437 TRP A CA 1
ATOM 3253 C C . TRP A 1 437 ? 6.178 7.496 36.458 1.00 97.81 437 TRP A C 1
ATOM 3255 O O . TRP A 1 437 ? 6.850 6.688 37.092 1.00 97.81 437 TRP A O 1
ATOM 3265 N N . ARG A 1 438 ? 6.238 8.814 36.679 1.00 97.88 438 ARG A N 1
ATOM 3266 C CA . ARG A 1 438 ? 7.122 9.420 37.684 1.00 97.88 438 ARG A CA 1
ATOM 3267 C C . ARG A 1 438 ? 6.738 9.040 39.117 1.00 97.88 438 ARG A C 1
ATOM 3269 O O . ARG A 1 438 ? 7.627 8.825 39.927 1.00 97.88 438 ARG A O 1
ATOM 3276 N N . LEU A 1 439 ? 5.441 8.946 39.424 1.00 97.69 439 LEU A N 1
ATOM 3277 C CA . LEU A 1 439 ? 4.946 8.697 40.786 1.00 97.69 439 LEU A CA 1
ATOM 3278 C C . LEU A 1 439 ? 4.799 7.208 41.136 1.00 97.69 439 LEU A C 1
ATOM 3280 O O . LEU A 1 439 ? 5.055 6.815 42.266 1.00 97.69 439 LEU A O 1
ATOM 3284 N N . GLN A 1 440 ? 4.358 6.380 40.187 1.00 96.44 440 GLN A N 1
ATOM 3285 C CA . GLN A 1 440 ? 4.000 4.967 40.401 1.00 96.44 440 GLN A CA 1
ATOM 3286 C C . GLN A 1 440 ? 4.855 4.003 39.567 1.00 96.44 440 GLN A C 1
ATOM 3288 O O . GLN A 1 440 ? 4.604 2.796 39.528 1.00 96.44 440 GLN A O 1
ATOM 3293 N N . GLY A 1 441 ? 5.849 4.525 38.850 1.00 96.44 441 GLY A N 1
ATOM 3294 C CA . GLY A 1 441 ? 6.724 3.738 38.001 1.00 96.44 441 GLY A CA 1
ATOM 3295 C C . GLY A 1 441 ? 6.048 3.209 36.734 1.00 96.44 441 GLY A C 1
ATOM 3296 O O . GLY A 1 441 ? 4.940 3.570 36.323 1.00 96.44 441 GLY A O 1
ATOM 3297 N N . TRP A 1 442 ? 6.775 2.325 36.058 1.00 96.31 442 TRP A N 1
ATOM 3298 C CA . TRP A 1 442 ? 6.393 1.798 34.750 1.00 96.31 442 TRP A CA 1
ATOM 3299 C C . TRP A 1 442 ? 5.142 0.908 34.789 1.00 96.31 442 TRP A C 1
ATOM 3301 O O . TRP A 1 442 ? 4.369 0.880 33.826 1.00 96.31 442 TRP A O 1
ATOM 3311 N N . SER A 1 443 ? 4.919 0.196 35.898 1.00 95.12 443 SER A N 1
ATOM 3312 C CA . SER A 1 443 ? 3.733 -0.642 36.109 1.00 95.12 443 SER A CA 1
ATOM 3313 C C . SER A 1 443 ? 2.461 0.207 36.177 1.00 95.12 443 SER A C 1
ATOM 3315 O O . SER A 1 443 ? 1.528 -0.064 35.419 1.00 95.12 443 SER A O 1
ATOM 3317 N N . GLY A 1 444 ? 2.453 1.275 36.985 1.00 94.50 444 GLY A N 1
ATOM 3318 C CA . GLY A 1 444 ? 1.332 2.214 37.091 1.00 94.50 444 GLY A CA 1
ATOM 3319 C C . GLY A 1 444 ? 0.992 2.856 35.746 1.00 94.50 444 GLY A C 1
ATOM 3320 O O . GLY A 1 444 ? -0.155 2.808 35.297 1.00 94.50 444 GLY A O 1
ATOM 3321 N N . MET A 1 445 ? 2.008 3.341 35.022 1.00 95.75 445 MET A N 1
ATOM 3322 C CA . MET A 1 445 ? 1.829 3.902 33.678 1.00 95.75 445 MET A CA 1
ATOM 3323 C C . MET A 1 445 ? 1.224 2.885 32.694 1.00 95.75 445 MET A C 1
ATOM 3325 O O . MET A 1 445 ? 0.329 3.223 31.917 1.00 95.75 445 MET A O 1
ATOM 3329 N N . ARG A 1 446 ? 1.688 1.626 32.705 1.00 95.44 446 ARG A N 1
ATOM 3330 C CA . ARG A 1 446 ? 1.142 0.563 31.842 1.00 95.44 446 ARG A CA 1
ATOM 3331 C C . ARG A 1 446 ? -0.312 0.241 32.181 1.00 95.44 446 ARG A C 1
ATOM 3333 O O . ARG A 1 446 ? -1.107 0.077 31.254 1.00 95.44 446 ARG A O 1
ATOM 3340 N N . THR A 1 447 ? -0.661 0.158 33.463 1.00 95.38 447 THR A N 1
ATOM 3341 C CA . THR A 1 447 ? -2.039 -0.086 33.917 1.00 95.38 447 THR A CA 1
ATOM 3342 C C . THR A 1 447 ? -2.960 1.053 33.494 1.00 95.38 447 THR A C 1
ATOM 3344 O O . THR A 1 447 ? -3.977 0.795 32.846 1.00 95.38 447 THR A O 1
ATOM 3347 N N . LEU A 1 448 ? -2.558 2.307 33.727 1.00 96.06 448 LEU A N 1
ATOM 3348 C CA . LEU A 1 448 ? -3.313 3.480 33.285 1.00 96.06 448 LEU A CA 1
ATOM 3349 C C . LEU A 1 448 ? -3.476 3.507 31.760 1.00 96.06 448 LEU A C 1
ATOM 3351 O O . LEU A 1 448 ? -4.580 3.699 31.254 1.00 96.06 448 LEU A O 1
ATOM 3355 N N . ARG A 1 449 ? -2.406 3.232 31.003 1.00 94.50 449 ARG A N 1
ATOM 3356 C CA . ARG A 1 449 ? -2.468 3.157 29.536 1.00 94.50 449 ARG A CA 1
ATOM 3357 C C . ARG A 1 449 ? -3.441 2.077 29.060 1.00 94.50 449 ARG A C 1
ATOM 3359 O O . ARG A 1 449 ? -4.161 2.309 28.087 1.00 94.50 449 ARG A O 1
ATOM 3366 N N . ARG A 1 450 ? -3.474 0.906 29.708 1.00 93.94 450 ARG A N 1
ATOM 3367 C CA . ARG A 1 450 ? -4.425 -0.178 29.393 1.00 93.94 450 ARG A CA 1
ATOM 3368 C C . ARG A 1 450 ? -5.867 0.244 29.676 1.00 93.94 450 ARG A C 1
ATOM 3370 O O . ARG A 1 450 ? -6.717 0.018 28.817 1.00 93.94 450 ARG A O 1
ATOM 3377 N N . LEU A 1 451 ? -6.120 0.888 30.818 1.00 96.19 451 LEU A N 1
ATOM 3378 C CA . LEU A 1 451 ? -7.435 1.422 31.181 1.00 96.19 451 LEU A CA 1
ATOM 3379 C C . LEU A 1 451 ? -7.908 2.477 30.173 1.00 96.19 451 LEU A C 1
ATOM 3381 O O . LEU A 1 451 ? -8.956 2.300 29.559 1.00 96.19 451 LEU A O 1
ATOM 3385 N N . GLN A 1 452 ? -7.097 3.507 29.918 1.00 94.50 452 GLN A N 1
ATOM 3386 C CA . GLN A 1 452 ? -7.426 4.565 28.959 1.00 94.50 452 GLN A CA 1
ATOM 3387 C C . GLN A 1 452 ? -7.646 4.006 27.548 1.00 94.50 452 GLN A C 1
ATOM 3389 O O . GLN A 1 452 ? -8.551 4.440 26.845 1.00 94.50 452 GLN A O 1
ATOM 3394 N N . THR A 1 453 ? -6.860 3.009 27.122 1.00 91.94 453 THR A N 1
ATOM 3395 C CA . THR A 1 453 ? -7.073 2.349 25.821 1.00 91.94 453 THR A CA 1
ATOM 3396 C C . THR A 1 453 ? -8.428 1.641 25.779 1.00 91.94 453 THR A C 1
ATOM 3398 O O . THR A 1 453 ? -9.162 1.814 24.814 1.00 91.94 453 THR A O 1
ATOM 3401 N N . ALA A 1 454 ? -8.801 0.905 26.832 1.00 93.31 454 ALA A N 1
ATOM 3402 C CA . ALA A 1 454 ? -10.103 0.241 26.899 1.00 93.31 454 ALA A CA 1
ATOM 3403 C C . ALA A 1 454 ? -11.278 1.236 26.917 1.00 93.31 454 ALA A C 1
ATOM 3405 O O . ALA A 1 454 ? -12.303 0.977 26.291 1.00 93.31 454 ALA A O 1
ATOM 3406 N N . GLN A 1 455 ? -11.125 2.385 27.581 1.00 95.12 455 GLN A N 1
ATOM 3407 C CA . GLN A 1 455 ? -12.130 3.453 27.584 1.00 95.12 455 GLN A CA 1
ATOM 3408 C C . GLN A 1 455 ? -12.276 4.113 26.209 1.00 95.12 455 GLN A C 1
ATOM 3410 O O . GLN A 1 455 ? -13.388 4.391 25.770 1.00 95.12 455 GLN A O 1
ATOM 3415 N N . LEU A 1 456 ? -11.169 4.321 25.492 1.00 91.38 456 LEU A N 1
ATOM 3416 C CA . LEU A 1 456 ? -11.200 4.847 24.126 1.00 91.38 456 LEU A CA 1
ATOM 3417 C C . LEU A 1 456 ? -11.773 3.839 23.127 1.00 91.38 456 LEU A C 1
ATOM 3419 O O . LEU A 1 456 ? -12.461 4.252 22.197 1.00 91.38 456 LEU A O 1
ATOM 3423 N N . ASP A 1 457 ? -11.526 2.541 23.317 1.00 89.62 457 ASP A N 1
ATOM 3424 C CA . ASP A 1 457 ? -12.164 1.481 22.530 1.00 89.62 457 ASP A CA 1
ATOM 3425 C C . ASP A 1 457 ? -13.688 1.488 22.750 1.00 89.62 457 ASP A C 1
ATOM 3427 O O . ASP A 1 457 ? -14.445 1.419 21.780 1.00 89.62 457 ASP A O 1
ATOM 3431 N N . LEU A 1 458 ? -14.144 1.646 24.002 1.00 92.19 458 LEU A N 1
ATOM 3432 C CA . LEU A 1 458 ? -15.563 1.805 24.342 1.00 92.19 458 LEU A CA 1
ATOM 3433 C C . LEU A 1 458 ? -16.163 3.067 23.705 1.00 92.19 458 LEU A C 1
ATOM 3435 O O . LEU A 1 458 ? -17.208 2.986 23.063 1.00 92.19 458 LEU A O 1
ATOM 3439 N N . ALA A 1 459 ? -15.489 4.215 23.803 1.00 91.50 459 ALA A N 1
ATOM 3440 C CA . ALA A 1 459 ? -15.939 5.456 23.171 1.00 91.50 459 ALA A CA 1
ATOM 3441 C C . ALA A 1 459 ? -15.990 5.338 21.634 1.00 91.50 459 ALA A C 1
ATOM 3443 O O . ALA A 1 459 ? -16.941 5.794 21.003 1.00 91.50 459 ALA A O 1
ATOM 3444 N N . ALA A 1 460 ? -15.005 4.683 21.012 1.00 87.56 460 ALA A N 1
ATOM 3445 C CA . ALA A 1 460 ? -15.001 4.426 19.573 1.00 87.56 460 ALA A CA 1
ATOM 3446 C C . ALA A 1 460 ? -16.131 3.473 19.149 1.00 87.56 460 ALA A C 1
ATOM 3448 O O . ALA A 1 460 ? -16.713 3.641 18.076 1.00 87.56 460 ALA A O 1
ATOM 3449 N N . TRP A 1 461 ? -16.465 2.483 19.981 1.00 88.50 461 TRP A N 1
ATOM 3450 C CA . TRP A 1 461 ? -17.634 1.633 19.773 1.00 88.50 461 TRP A CA 1
ATOM 3451 C C . TRP A 1 461 ? -18.937 2.436 19.879 1.00 88.50 461 TRP A C 1
ATOM 3453 O O . TRP A 1 461 ? -19.755 2.361 18.962 1.00 88.50 461 TRP A O 1
ATOM 3463 N N . ARG A 1 462 ? -19.082 3.263 20.924 1.00 90.31 462 ARG A N 1
ATOM 3464 C CA . ARG A 1 462 ? -20.253 4.118 21.178 1.00 90.31 462 ARG A CA 1
ATOM 3465 C C . ARG A 1 462 ? -20.499 5.128 20.061 1.00 90.31 462 ARG A C 1
ATOM 3467 O O . ARG A 1 462 ? -21.637 5.352 19.672 1.00 90.31 462 ARG A O 1
ATOM 3474 N N . TRP A 1 463 ? -19.433 5.694 19.499 1.00 87.44 463 TRP A N 1
ATOM 3475 C CA . TRP A 1 463 ? -19.526 6.578 18.336 1.00 87.44 463 TRP A CA 1
ATOM 3476 C C . TRP A 1 463 ? -20.164 5.887 17.121 1.00 87.44 463 TRP A C 1
ATOM 3478 O O . TRP A 1 463 ? -20.928 6.507 16.384 1.00 87.44 463 TRP A O 1
ATOM 3488 N N . ARG A 1 464 ? -19.871 4.599 16.914 1.00 83.50 464 ARG A N 1
ATOM 3489 C CA . ARG A 1 464 ? -20.419 3.813 15.798 1.00 83.50 464 ARG A CA 1
ATOM 3490 C C . ARG A 1 464 ? -21.813 3.261 16.074 1.00 83.50 464 ARG A C 1
ATOM 3492 O O . ARG A 1 464 ? -22.559 3.039 15.125 1.00 83.50 464 ARG A O 1
ATOM 3499 N N . HIS A 1 465 ? -22.148 3.058 17.344 1.00 86.62 465 HIS A N 1
ATOM 3500 C CA . HIS A 1 465 ? -23.414 2.485 17.790 1.00 86.62 465 HIS A CA 1
ATOM 3501 C C . HIS A 1 465 ? -24.127 3.474 18.727 1.00 86.62 465 HIS A C 1
ATOM 3503 O O . HIS A 1 465 ? -23.930 3.439 19.948 1.00 86.62 465 HIS A O 1
ATOM 3509 N N . PRO A 1 466 ? -24.969 4.366 18.163 1.00 81.25 466 PRO A N 1
ATOM 3510 C CA . PRO A 1 466 ? -25.757 5.321 18.942 1.00 81.25 466 PRO A CA 1
ATOM 3511 C C . PRO A 1 466 ? -26.718 4.651 19.930 1.00 81.25 466 PRO A C 1
ATOM 3513 O O . PRO A 1 466 ? -27.103 5.268 20.922 1.00 81.25 466 PRO A O 1
ATOM 3516 N N . ASP A 1 467 ? -27.054 3.378 19.722 1.00 84.94 467 ASP A N 1
ATOM 3517 C CA . ASP A 1 467 ? -27.787 2.556 20.684 1.00 84.94 467 ASP A CA 1
ATOM 3518 C C . ASP A 1 467 ? -26.826 1.939 21.726 1.00 84.94 467 ASP A C 1
ATOM 3520 O O . ASP A 1 467 ? -25.883 1.231 21.356 1.00 84.94 467 ASP A O 1
ATOM 3524 N N . PRO A 1 468 ? -27.007 2.218 23.033 1.00 80.31 468 PRO A N 1
ATOM 3525 C CA . PRO A 1 468 ? -26.109 1.727 24.072 1.00 80.31 468 PRO A CA 1
ATOM 3526 C C . PRO A 1 468 ? -26.269 0.234 24.382 1.00 80.31 468 PRO A C 1
ATOM 3528 O O . PRO A 1 468 ? -25.440 -0.284 25.131 1.00 80.31 468 PRO A O 1
ATOM 3531 N N . THR A 1 469 ? -27.293 -0.454 23.871 1.00 83.12 469 THR A N 1
ATOM 3532 C CA . THR A 1 469 ? -27.709 -1.782 24.363 1.00 83.12 469 THR A CA 1
ATOM 3533 C C . THR A 1 469 ? -26.963 -2.981 23.760 1.00 83.12 469 THR A C 1
ATOM 3535 O O . THR A 1 469 ? -27.216 -4.119 24.152 1.00 83.12 469 THR A O 1
ATOM 3538 N N . GLY A 1 470 ? -25.992 -2.764 22.867 1.00 84.88 470 GLY A N 1
ATOM 3539 C CA . GLY A 1 470 ? -25.257 -3.858 22.222 1.00 84.88 470 GLY A CA 1
ATOM 3540 C C . GLY A 1 470 ? -24.366 -4.684 23.167 1.00 84.88 470 GLY A C 1
ATOM 3541 O O . GLY A 1 470 ? -23.650 -4.139 24.012 1.00 84.88 470 GLY A O 1
ATOM 3542 N N . GLU A 1 471 ? -24.345 -6.009 22.972 1.00 86.62 471 GLU A N 1
ATOM 3543 C CA . GLU A 1 471 ? -23.525 -6.958 23.750 1.00 86.62 471 GLU A CA 1
ATOM 3544 C C . GLU A 1 471 ? -22.031 -6.609 23.738 1.00 86.62 471 GLU A C 1
ATOM 3546 O O . GLU A 1 471 ? -21.371 -6.657 24.776 1.00 86.62 471 GLU A O 1
ATOM 3551 N N . GLU A 1 472 ? -21.496 -6.201 22.582 1.00 87.69 472 GLU A N 1
ATOM 3552 C CA . GLU A 1 472 ? -20.097 -5.779 22.459 1.00 87.69 472 GLU A CA 1
ATOM 3553 C C . GLU A 1 472 ? -19.807 -4.545 23.330 1.00 87.69 472 GLU A C 1
ATOM 3555 O O . GLU A 1 472 ? -18.787 -4.496 24.021 1.00 87.69 472 GLU A O 1
ATOM 3560 N N . GLY A 1 473 ? -20.735 -3.584 23.377 1.00 91.25 473 GLY A N 1
ATOM 3561 C CA . GLY A 1 473 ? -20.656 -2.426 24.264 1.00 91.25 473 GLY A CA 1
ATOM 3562 C C . GLY A 1 473 ? -20.637 -2.834 25.734 1.00 91.25 473 GLY A C 1
ATOM 3563 O O . GLY A 1 473 ? -19.790 -2.370 26.496 1.00 91.25 473 GLY A O 1
ATOM 3564 N N . ASN A 1 474 ? -21.500 -3.772 26.127 1.00 92.94 474 ASN A N 1
ATOM 3565 C CA . ASN A 1 474 ? -21.525 -4.317 27.486 1.00 92.94 474 ASN A CA 1
ATOM 3566 C C . ASN A 1 474 ? -20.224 -5.053 27.841 1.00 92.94 474 ASN A C 1
ATOM 3568 O O . ASN A 1 474 ? -19.688 -4.863 28.934 1.00 92.94 474 ASN A O 1
ATOM 3572 N N . ALA A 1 475 ? -19.659 -5.827 26.912 1.00 92.81 475 ALA A N 1
ATOM 3573 C CA . ALA A 1 475 ? -18.373 -6.492 27.099 1.00 92.81 475 ALA A CA 1
ATOM 3574 C C . ALA A 1 475 ? -17.218 -5.484 27.259 1.00 92.81 475 ALA A C 1
ATOM 3576 O O . ALA A 1 475 ? -16.332 -5.677 28.101 1.00 92.81 475 ALA A O 1
ATOM 3577 N N . LEU A 1 476 ? -17.237 -4.385 26.496 1.00 93.69 476 LEU A N 1
ATOM 3578 C CA . LEU A 1 476 ? -16.269 -3.293 26.616 1.00 93.69 476 LEU A CA 1
ATOM 3579 C C . LEU A 1 476 ? -16.421 -2.541 27.947 1.00 93.69 476 LEU A C 1
ATOM 3581 O O . LEU A 1 476 ? -15.416 -2.332 28.628 1.00 93.69 476 LEU A O 1
ATOM 3585 N N . ARG A 1 477 ? -17.647 -2.223 28.382 1.00 96.19 477 ARG A N 1
ATOM 3586 C CA . ARG A 1 477 ? -17.920 -1.647 29.715 1.00 96.19 477 ARG A CA 1
ATOM 3587 C C . ARG A 1 477 ? -17.413 -2.557 30.829 1.00 96.19 477 ARG A C 1
ATOM 3589 O O . ARG A 1 477 ? -16.660 -2.108 31.689 1.00 96.19 477 ARG A O 1
ATOM 3596 N N . ALA A 1 478 ? -17.733 -3.850 30.778 1.00 95.06 478 ALA A N 1
ATOM 3597 C CA . ALA A 1 478 ? -17.261 -4.833 31.752 1.00 95.06 478 ALA A CA 1
ATOM 3598 C C . ALA A 1 478 ? -15.727 -4.938 31.767 1.00 95.06 478 ALA A C 1
ATOM 3600 O O . ALA A 1 478 ? -15.108 -5.041 32.826 1.00 95.06 478 ALA A O 1
ATOM 3601 N N . LYS A 1 479 ? -15.075 -4.873 30.599 1.00 95.50 479 LYS A N 1
ATOM 3602 C CA . LYS A 1 479 ? -13.609 -4.808 30.498 1.00 95.50 479 LYS A CA 1
ATOM 3603 C C . LYS A 1 479 ? -13.047 -3.562 31.184 1.00 95.50 479 LYS A C 1
ATOM 3605 O O . LYS A 1 479 ? -12.078 -3.696 31.926 1.00 95.50 479 LYS A O 1
ATOM 3610 N N . VAL A 1 480 ? -13.641 -2.391 30.966 1.00 97.00 480 VAL A N 1
ATOM 3611 C CA . VAL A 1 480 ? -13.225 -1.148 31.629 1.00 97.00 480 VAL A CA 1
ATOM 3612 C C . VAL A 1 480 ? -13.396 -1.257 33.145 1.00 97.00 480 VAL A C 1
ATOM 3614 O O . VAL A 1 480 ? -12.448 -0.985 33.874 1.00 97.00 480 VAL A O 1
ATOM 3617 N N . MET A 1 481 ? -14.542 -1.749 33.623 1.00 96.62 481 MET A N 1
ATOM 3618 C CA . MET A 1 481 ? -14.800 -1.913 35.058 1.00 96.62 481 MET A CA 1
ATOM 3619 C C . MET A 1 481 ? -13.829 -2.896 35.727 1.00 96.62 481 MET A C 1
ATOM 3621 O O . MET A 1 481 ? -13.315 -2.601 36.802 1.00 96.62 481 MET A O 1
ATOM 3625 N N . ARG A 1 482 ? -13.485 -4.013 35.068 1.00 95.38 482 ARG A N 1
ATOM 3626 C CA . ARG A 1 482 ? -12.441 -4.936 35.558 1.00 95.38 482 ARG A CA 1
ATOM 3627 C C . ARG A 1 482 ? -11.070 -4.273 35.668 1.00 95.38 482 ARG A C 1
ATOM 3629 O O . ARG A 1 482 ? -10.340 -4.554 36.605 1.00 95.38 482 ARG A O 1
ATOM 3636 N N . LEU A 1 483 ? -10.710 -3.406 34.719 1.00 95.44 483 LEU A N 1
ATOM 3637 C CA . LEU A 1 483 ? -9.437 -2.681 34.766 1.00 95.44 483 LEU A CA 1
ATOM 3638 C C . LEU A 1 483 ? -9.422 -1.606 35.863 1.00 95.44 483 LEU A C 1
ATOM 3640 O O . LEU A 1 483 ? -8.368 -1.377 36.449 1.00 95.44 483 LEU A O 1
ATOM 3644 N N . LYS A 1 484 ? -10.570 -0.979 36.159 1.00 95.62 484 LYS A N 1
ATOM 3645 C CA . LYS A 1 484 ? -10.724 -0.017 37.264 1.00 95.62 484 LYS A CA 1
ATOM 3646 C C . LYS A 1 484 ? -10.641 -0.671 38.639 1.00 95.62 484 LYS A C 1
ATOM 3648 O O . LYS A 1 484 ? -10.036 -0.098 39.534 1.00 95.62 484 LYS A O 1
ATOM 3653 N N . ALA A 1 485 ? -11.209 -1.868 38.792 1.00 93.38 485 ALA A N 1
ATOM 3654 C CA . ALA A 1 485 ? -11.163 -2.628 40.042 1.00 93.38 485 ALA A CA 1
ATOM 3655 C C . ALA A 1 485 ? -9.735 -3.056 40.449 1.00 93.38 485 ALA A C 1
ATOM 3657 O O . ALA A 1 485 ? -9.529 -3.498 41.575 1.00 93.38 485 ALA A O 1
ATOM 3658 N N . GLY A 1 486 ? -8.749 -2.903 39.555 1.00 85.69 486 GLY A N 1
ATOM 3659 C CA . GLY A 1 486 ? -7.374 -3.337 39.776 1.00 85.69 486 GLY A CA 1
ATOM 3660 C C . GLY A 1 486 ? -7.201 -4.850 39.590 1.00 85.69 486 GLY A C 1
ATOM 3661 O O . GLY A 1 486 ? -8.150 -5.555 39.238 1.00 85.69 486 GLY A O 1
ATOM 3662 N N . PRO A 1 487 ? -5.976 -5.379 39.760 1.00 71.94 487 PRO A N 1
ATOM 3663 C CA . PRO A 1 487 ? -5.785 -6.818 39.843 1.00 71.94 487 PRO A CA 1
ATOM 3664 C C . PRO A 1 487 ? -6.611 -7.337 41.022 1.00 71.94 487 PRO A C 1
ATOM 3666 O O . PRO A 1 487 ? -6.381 -6.937 42.161 1.00 71.94 487 PRO A O 1
ATOM 3669 N N . VAL A 1 488 ? -7.577 -8.214 40.739 1.00 54.81 488 VAL A N 1
ATOM 3670 C CA . VAL A 1 488 ? -8.238 -9.001 41.784 1.00 54.81 488 VAL A CA 1
ATOM 3671 C C . VAL A 1 488 ? -7.105 -9.679 42.559 1.00 54.81 488 VAL A C 1
ATOM 3673 O O . VAL A 1 488 ? -6.289 -10.350 41.914 1.00 54.81 488 VAL A O 1
ATOM 3676 N N . PRO A 1 489 ? -6.980 -9.466 43.884 1.00 52.66 489 PRO A N 1
ATOM 3677 C CA . PRO A 1 489 ? -6.008 -10.193 44.686 1.00 52.66 489 PRO A CA 1
ATOM 3678 C C . PRO A 1 489 ? -6.132 -11.676 44.334 1.00 52.66 489 PRO A C 1
ATOM 3680 O O . PRO A 1 489 ? -7.269 -12.137 44.179 1.00 52.66 489 PRO A O 1
ATOM 3683 N N . PRO A 1 490 ? -5.025 -12.416 44.130 1.00 47.56 490 PRO A N 1
ATOM 3684 C CA . PRO A 1 490 ? -5.126 -13.849 43.895 1.00 47.56 490 PRO A CA 1
ATOM 3685 C C . PRO A 1 490 ? -6.048 -14.414 44.971 1.00 47.56 490 PRO A C 1
ATOM 3687 O O . PRO A 1 490 ? -5.867 -14.093 46.150 1.00 47.56 490 PRO A O 1
ATOM 3690 N N . ALA A 1 491 ? -7.088 -15.143 44.547 1.00 55.50 491 ALA A N 1
ATOM 3691 C CA . ALA A 1 491 ? -8.026 -15.756 45.477 1.00 55.50 491 ALA A CA 1
ATOM 3692 C C . ALA A 1 491 ? -7.198 -16.422 46.584 1.00 55.50 491 ALA A C 1
ATOM 3694 O O . ALA A 1 491 ? -6.197 -17.062 46.234 1.00 55.50 491 ALA A O 1
ATOM 3695 N N . PRO A 1 492 ? -7.528 -16.200 47.875 1.00 60.69 492 PRO A N 1
ATOM 3696 C CA . PRO A 1 492 ? -6.734 -16.719 48.978 1.00 60.69 492 PRO A CA 1
ATOM 3697 C C . PRO A 1 492 ? -6.436 -18.176 48.671 1.00 60.69 492 PRO A C 1
ATOM 3699 O O . PRO A 1 492 ? -7.363 -18.940 48.39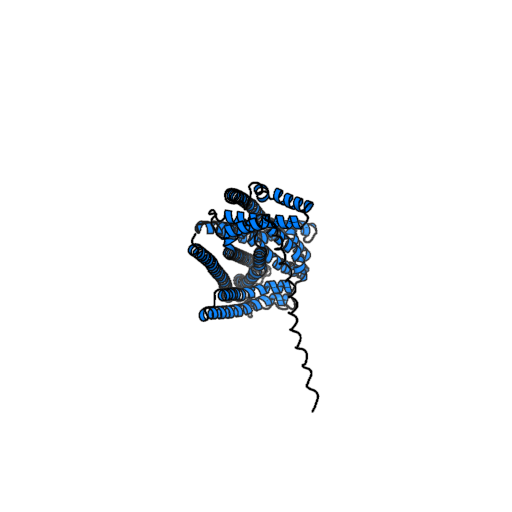0 1.00 60.69 492 PRO A O 1
ATOM 3702 N N . MET A 1 493 ? -5.138 -18.493 48.586 1.00 59.81 493 MET A N 1
ATOM 3703 C CA . MET A 1 493 ? -4.674 -19.827 48.233 1.00 59.81 493 MET A CA 1
ATOM 3704 C C . MET A 1 493 ? -5.495 -20.793 49.091 1.00 59.81 493 MET A C 1
ATOM 3706 O O . MET A 1 493 ? -5.528 -20.584 50.311 1.00 59.81 493 MET A O 1
ATOM 3710 N N . PRO A 1 494 ? -6.237 -21.748 48.494 1.00 70.06 494 PRO A N 1
ATOM 3711 C CA . PRO A 1 494 ? -7.012 -22.688 49.286 1.00 70.06 494 PRO A CA 1
ATOM 3712 C C . PRO A 1 494 ? -6.067 -23.258 50.345 1.00 70.06 494 PRO A C 1
ATOM 3714 O O . PRO A 1 494 ? -4.915 -23.553 50.001 1.00 70.06 494 PRO A O 1
ATOM 3717 N N . PRO A 1 495 ? -6.489 -23.307 51.625 1.00 75.06 495 PRO A N 1
ATOM 3718 C CA . PRO A 1 495 ? -5.615 -23.742 52.701 1.00 75.06 495 PRO A CA 1
ATOM 3719 C C . PRO A 1 495 ? -4.962 -25.054 52.269 1.00 75.06 495 PRO A C 1
ATOM 3721 O O . PRO A 1 495 ? -5.662 -25.887 51.676 1.00 75.06 495 PRO A O 1
ATOM 3724 N N . PRO A 1 496 ? -3.641 -25.213 52.482 1.00 72.94 496 PRO A N 1
ATOM 3725 C CA . PRO A 1 496 ? -2.936 -26.412 52.061 1.00 72.94 496 PRO A CA 1
ATOM 3726 C C . PRO A 1 496 ? -3.758 -27.627 52.500 1.00 72.94 496 PRO A C 1
ATOM 3728 O O . PRO A 1 496 ? -4.279 -27.612 53.624 1.00 72.94 496 PRO A O 1
ATOM 3731 N N . PRO A 1 497 ? -3.962 -28.619 51.609 1.00 76.50 497 PRO A N 1
ATOM 3732 C CA . PRO A 1 497 ? -4.780 -29.780 51.924 1.00 76.50 497 PRO A CA 1
ATOM 3733 C C . PRO A 1 497 ? -4.326 -30.311 53.278 1.00 76.50 497 PRO A C 1
ATOM 3735 O O . PRO A 1 497 ? -3.125 -30.511 53.481 1.00 76.50 497 PRO A O 1
ATOM 3738 N N . ARG A 1 498 ? -5.270 -30.440 54.226 1.00 74.94 498 ARG A N 1
ATOM 3739 C CA . ARG A 1 498 ? -4.955 -30.975 55.555 1.00 74.94 498 ARG A CA 1
ATOM 3740 C C . ARG A 1 498 ? -4.152 -32.255 55.329 1.00 74.94 498 ARG A C 1
ATOM 3742 O O . ARG A 1 498 ? -4.613 -33.079 54.531 1.00 74.94 498 ARG A O 1
ATOM 3749 N N . PRO A 1 499 ? -2.971 -32.406 55.959 1.00 75.56 499 PRO A N 1
ATOM 3750 C CA . PRO A 1 499 ? -2.215 -33.639 55.843 1.00 75.56 499 PRO A CA 1
ATOM 3751 C C . PRO A 1 499 ? -3.171 -34.804 56.122 1.00 75.56 499 PRO A C 1
ATOM 3753 O O . PRO A 1 499 ? -4.004 -34.683 57.031 1.00 75.56 499 PRO A O 1
ATOM 3756 N N . PRO A 1 500 ? -3.136 -35.866 55.297 1.00 74.12 500 PRO A N 1
ATOM 3757 C CA . PRO A 1 500 ? -4.025 -37.003 55.466 1.00 74.12 500 PRO A CA 1
ATOM 3758 C C . PRO A 1 500 ? -3.944 -37.453 56.920 1.00 74.12 500 PRO A C 1
ATOM 3760 O O . PRO A 1 500 ? -2.846 -37.567 57.471 1.00 74.12 500 PRO A O 1
ATOM 3763 N N . ALA A 1 501 ? -5.109 -37.625 57.552 1.00 74.31 501 ALA A N 1
ATOM 3764 C CA . ALA A 1 501 ? -5.172 -38.137 58.910 1.00 74.31 501 ALA A CA 1
ATOM 3765 C C . ALA A 1 501 ? -4.298 -39.401 58.973 1.00 74.31 501 ALA A C 1
ATOM 3767 O O . ALA A 1 501 ? -4.391 -40.221 58.050 1.00 74.31 501 ALA A O 1
ATOM 3768 N N . PRO A 1 502 ? -3.418 -39.533 59.985 1.00 69.88 502 PRO A N 1
ATOM 3769 C CA . PRO A 1 502 ? -2.567 -40.703 60.104 1.00 69.88 502 PRO A CA 1
ATOM 3770 C C . PRO A 1 502 ? -3.452 -41.949 59.988 1.00 69.88 502 PRO A C 1
ATOM 3772 O O . PRO A 1 502 ? -4.532 -41.965 60.590 1.00 69.88 502 PRO A O 1
ATOM 3775 N N . PRO A 1 503 ? -3.056 -42.942 59.169 1.00 66.81 503 PRO A N 1
ATOM 3776 C CA . PRO A 1 503 ? -3.839 -44.153 58.993 1.00 66.81 503 PRO A CA 1
ATOM 3777 C C . PRO A 1 503 ? -4.175 -44.700 60.376 1.00 66.81 503 PRO A C 1
ATOM 3779 O O . PRO A 1 503 ? -3.284 -44.822 61.221 1.00 66.81 503 PRO A O 1
ATOM 3782 N N . ALA A 1 504 ? -5.467 -44.944 60.617 1.00 65.56 504 ALA A N 1
ATOM 3783 C CA . ALA A 1 504 ? -5.937 -45.548 61.852 1.00 65.56 504 ALA A CA 1
ATOM 3784 C C . ALA A 1 504 ? -5.046 -46.759 62.140 1.00 65.56 504 ALA A C 1
ATOM 3786 O O . ALA A 1 504 ? -4.933 -47.646 61.290 1.00 65.56 504 ALA A O 1
ATOM 3787 N N . GLN A 1 505 ? -4.348 -46.728 63.282 1.00 63.62 505 GLN A N 1
ATOM 3788 C CA . GLN A 1 505 ? -3.488 -47.823 63.711 1.00 63.62 505 GLN A CA 1
ATOM 3789 C C . GLN A 1 505 ? -4.293 -49.111 63.583 1.00 63.62 505 GLN A C 1
ATOM 3791 O O . GLN A 1 505 ? -5.378 -49.226 64.159 1.00 63.62 505 GLN A O 1
ATOM 3796 N N . ALA A 1 506 ? -3.789 -50.034 62.762 1.00 65.88 506 ALA A N 1
ATOM 3797 C CA . ALA A 1 506 ? -4.398 -51.338 62.606 1.00 65.88 506 ALA A CA 1
ATOM 3798 C C . ALA A 1 506 ? -4.575 -51.949 64.007 1.00 65.88 506 ALA A C 1
ATOM 3800 O O . ALA A 1 506 ? -3.643 -51.859 64.816 1.00 65.88 506 ALA A O 1
ATOM 3801 N N . PRO A 1 507 ? -5.756 -52.509 64.324 1.00 64.25 507 PRO A N 1
ATOM 3802 C CA . PRO A 1 507 ? -6.002 -53.112 65.623 1.00 64.25 507 PRO A CA 1
ATOM 3803 C C . PRO A 1 507 ? -4.901 -54.132 65.911 1.00 64.25 507 PRO A C 1
ATOM 3805 O O . PRO A 1 507 ? -4.601 -54.985 65.073 1.00 64.25 507 PRO A O 1
ATOM 3808 N N . ALA A 1 508 ? -4.267 -53.984 67.076 1.00 67.69 508 ALA A N 1
ATOM 3809 C CA . ALA A 1 508 ? -3.197 -54.864 67.512 1.00 67.69 508 ALA A CA 1
ATOM 3810 C C . ALA A 1 508 ? -3.665 -56.328 67.413 1.00 67.69 508 ALA A C 1
ATOM 3812 O O . ALA A 1 508 ? -4.787 -56.631 67.838 1.00 67.69 508 ALA A O 1
ATOM 3813 N N . PRO A 1 509 ? -2.847 -57.229 66.838 1.00 69.50 509 PRO A N 1
ATOM 3814 C CA . PRO A 1 509 ? -3.204 -58.633 66.738 1.00 69.50 509 PRO A CA 1
ATOM 3815 C C . PRO A 1 509 ? -3.479 -59.194 68.142 1.00 69.50 509 PRO A C 1
ATOM 3817 O O . PRO A 1 509 ? -2.755 -58.861 69.086 1.00 69.50 509 PRO A O 1
ATOM 3820 N N . PRO A 1 510 ? -4.534 -60.013 68.305 1.00 66.94 510 PRO A N 1
ATOM 3821 C CA . PRO A 1 510 ? -4.871 -60.597 69.592 1.00 66.94 510 PRO A CA 1
ATOM 3822 C C . PRO A 1 510 ? -3.688 -61.413 70.113 1.00 66.94 510 PRO A C 1
ATOM 3824 O O . PRO A 1 510 ? -3.063 -62.170 69.369 1.00 66.94 510 PRO A O 1
ATOM 3827 N N . ALA A 1 511 ? -3.384 -61.230 71.398 1.00 64.12 511 ALA A N 1
ATOM 3828 C CA . ALA A 1 511 ? -2.316 -61.949 72.072 1.00 64.12 511 ALA A CA 1
ATOM 3829 C C . ALA A 1 511 ? -2.494 -63.471 71.885 1.00 64.12 511 ALA A C 1
ATOM 3831 O O . ALA A 1 511 ? -3.620 -63.970 72.020 1.00 64.12 511 ALA A O 1
ATOM 3832 N N . PRO A 1 512 ? -1.414 -64.210 71.573 1.00 59.28 512 PRO A N 1
ATOM 3833 C CA . PRO A 1 512 ? -1.478 -65.652 71.390 1.00 59.28 512 PRO A CA 1
ATOM 3834 C C . PRO A 1 512 ? -1.976 -66.317 72.673 1.00 59.28 512 PRO A C 1
ATOM 3836 O O . PRO A 1 512 ? -1.519 -66.006 73.777 1.00 59.28 512 PRO A O 1
ATOM 3839 N N . ARG A 1 513 ? -2.943 -67.229 72.527 1.00 60.59 513 ARG A N 1
ATOM 3840 C CA . ARG A 1 513 ? -3.416 -68.047 73.645 1.00 60.59 513 ARG A CA 1
ATOM 3841 C C . ARG A 1 513 ? -2.277 -68.968 74.101 1.00 60.59 513 ARG A C 1
ATOM 3843 O O . ARG A 1 513 ? -1.611 -69.562 73.254 1.00 60.59 513 ARG A O 1
ATOM 3850 N N . PRO A 1 514 ? -2.056 -69.115 75.416 1.00 50.03 514 PRO A N 1
ATOM 3851 C CA . PRO A 1 514 ? -1.053 -70.030 75.937 1.00 50.03 514 PRO A CA 1
ATOM 3852 C C . PRO A 1 514 ? -1.529 -71.468 75.691 1.00 50.03 514 PRO A C 1
ATOM 3854 O O . PRO A 1 514 ? -2.527 -71.886 76.275 1.00 50.03 514 PRO A O 1
ATOM 3857 N N . GLY A 1 515 ? -0.857 -72.211 74.804 1.00 59.00 515 GLY A N 1
ATOM 3858 C CA . GLY A 1 515 ? -1.180 -73.628 74.601 1.00 59.00 515 GLY A CA 1
ATOM 3859 C C . GLY A 1 515 ? -0.746 -74.315 73.305 1.00 59.00 515 GLY A C 1
ATOM 3860 O O . GLY A 1 515 ? -0.960 -75.515 73.210 1.00 59.00 515 GLY A O 1
ATOM 3861 N N . GLU A 1 516 ? -0.134 -73.643 72.327 1.00 49.19 516 GLU A N 1
ATOM 3862 C CA . GLU A 1 516 ? 0.353 -74.314 71.106 1.00 49.19 516 GLU A CA 1
ATOM 3863 C C . GLU A 1 516 ? 1.882 -74.344 71.061 1.00 49.19 516 GLU A C 1
ATOM 3865 O O . GLU A 1 516 ? 2.548 -73.552 70.400 1.00 49.19 516 GLU A O 1
ATOM 3870 N N . ALA A 1 517 ? 2.435 -75.290 71.815 1.00 50.41 517 ALA A N 1
ATOM 3871 C CA . ALA A 1 517 ? 3.768 -75.831 71.617 1.00 50.41 517 ALA A CA 1
ATOM 3872 C C . ALA A 1 517 ? 3.637 -77.357 71.649 1.00 50.41 517 ALA A C 1
ATOM 3874 O O . ALA A 1 517 ? 3.425 -77.904 72.727 1.00 50.41 517 ALA A O 1
ATOM 3875 N N . ALA A 1 518 ? 3.702 -78.002 70.479 1.00 50.50 518 ALA A N 1
ATOM 3876 C CA . ALA A 1 518 ? 4.226 -79.356 70.240 1.00 50.50 518 ALA A CA 1
ATOM 3877 C C . ALA A 1 518 ? 3.630 -79.960 68.956 1.00 50.50 518 ALA A C 1
ATOM 3879 O O . ALA A 1 518 ? 2.484 -80.404 68.964 1.00 50.50 518 ALA A O 1
ATOM 3880 N N . SER A 1 519 ? 4.449 -80.024 67.902 1.00 45.91 519 SER A N 1
ATOM 3881 C CA . SER A 1 519 ? 4.608 -81.184 67.004 1.00 45.91 519 SER A CA 1
ATOM 3882 C C . SER A 1 519 ? 5.669 -80.874 65.959 1.00 45.91 519 SER A C 1
ATOM 3884 O O . SER A 1 519 ? 5.438 -79.903 65.200 1.00 45.91 519 SER A O 1
#

Solvent-accessible surface area (backbone atoms only — not comparable to full-atom values): 27060 Å² total; per-residue (Å²): 133,60,74,69,62,57,55,52,51,53,52,51,56,52,51,54,57,51,53,50,52,54,54,30,51,53,50,50,47,48,52,52,50,52,51,52,52,52,50,51,49,43,50,50,51,24,57,70,33,53,79,86,50,98,86,57,53,71,46,56,60,70,56,76,70,85,87,50,63,69,74,63,26,52,59,65,46,38,57,44,53,32,52,54,42,36,54,52,14,50,53,52,32,50,52,53,51,52,48,47,70,73,64,63,54,57,72,72,54,43,50,53,51,52,53,48,34,44,44,42,59,49,48,31,34,26,47,52,34,49,51,49,42,71,75,36,51,70,51,39,58,68,47,41,63,50,51,50,49,50,54,49,47,56,55,60,68,41,84,67,79,56,75,56,66,69,60,49,50,50,27,18,46,41,9,25,26,43,31,43,11,43,30,51,54,48,39,53,35,46,44,41,23,47,42,21,64,68,53,65,89,66,67,94,48,68,68,57,49,54,55,50,51,50,54,39,51,52,54,44,45,50,49,34,24,46,47,34,39,52,44,48,49,50,51,38,54,46,51,41,53,68,38,48,94,74,42,66,36,36,44,54,22,18,47,38,12,22,30,16,17,41,21,25,48,53,49,50,44,36,47,45,22,50,51,38,40,72,40,25,92,79,70,64,42,41,29,69,53,44,40,45,44,45,55,65,72,36,47,66,32,61,51,16,16,28,23,14,38,27,14,18,22,43,15,46,19,68,59,44,87,49,69,69,58,19,49,69,36,31,49,58,19,46,49,47,24,22,48,44,50,38,42,25,59,54,48,20,52,51,50,48,57,74,42,51,91,79,46,64,80,74,34,71,63,31,65,71,46,50,53,46,45,38,50,42,57,57,32,46,65,43,40,50,50,32,50,51,47,42,56,50,39,50,50,52,50,48,53,47,42,43,53,20,43,55,57,39,40,78,72,39,82,59,42,43,78,85,50,44,62,47,72,62,35,67,66,54,32,50,51,50,42,52,50,35,29,74,75,56,33,67,65,44,25,50,52,50,50,52,40,54,48,40,46,47,52,38,20,53,50,39,58,76,37,86,64,79,82,45,68,68,53,50,54,35,38,52,50,28,45,50,55,72,70,44,80,73,71,77,71,76,74,73,73,75,76,74,75,76,75,76,75,76,77,72,80,77,78,79,78,82,75,94,79,88,83,88,135

Secondary structure (DSSP, 8-state):
--HHHHHHHHHHHHHHHHHHHHHHHHHHHHHHHHHHHHHHHHHHHHHTSPPSSTT--SSGGGPPPTT--HHHHHHHHHHHHHHHHHHHHHHHHHHHHHHHHHH---HHHHHHHHHHHHHHHHGGGGHHHHHHHHH-HHHHHHHHHHHHHHHHHHHHH--SSPPPHHHHHHHHHIIIIIIHHHHHHHHHHHHHHHHHHHHTT--S-HHHHHHHHHHHHHHHHHHHHHHHHHHHHHHHHHHHHHTTTT--SHHHHHHHHHHHHHHHHHHHHHHHHHHHHHSHHHHS--HHHHHIIIIIISTTSHHHHHHHHHHHHHHHHHH-SSHHHHHHHHHHHHHHHHHHHHHHHHHHHHHHHHHGGGS-TTSHHIIIIIHHHHHHTTTHHHHHHHHHHHHHHHHHHHHHHHHHHHHHHHH-TTS-TTTHHHHH-HHHHHHHHHHHHHHHHHHHHHHHHHHHHHHHHHHHHHHH-SSTT-HHHHHHHHHHHHHHT-SPPP-PPPPPPPPPPPPPPPPPPPPPPTT----